Protein AF-A0A1C6BJQ7-F1 (afdb_monomer)

Radius of gyration: 29.23 Å; Cα contacts (8 Å, |Δi|>4): 1234; chains: 1; bounding box: 74×67×76 Å

Sequence (557 aa):
MYPYVIFDLDGTLLNTIDDLANAGNHVCRLHGWPTHSVDEFKRMVGNGIPKLVERFAPEGTGAPVLEQALGEFMAWYGVHKADQTAPYPGMLQAVRRLKEAGVSIAVLSNKADEMAGPVVEGYYPQIFPLVQGALTGIPTKPDPTLLHRLMERMGASQENTLFVGDSNVDIQTAKNGGLTSCGVLWGFRSRQELEQEGADYLASTPEDLLTLILGEKGGRETRHLGPEDVEEAAAILRSGGLVGIPTETVYGLGANGLDPEAVAHIFEAKGRPQDNPLILHIPSADHLERYCADIPQSAFDLARACWPGPLTMILKRRPIVPDVVTAGMDTVGMRCPSHPVCRAILQAAEVPVAAPSGNTSGRPSPTTAAHMAEDMEGRIDAIVDGGPCSVGVESTIVDLTETPPRLLRPGGITLEQLESVLGRVEVDQAVTRLMSAGEKPRAPGMKYRHYAPKAPVTVVAGPPERTAEHIARSLTPGDGVICFDEFAGEFPGCQIQRMGPAGDKSAQARHIFDALRAFDHTEVPRIWAQCPDPSGLGLAINNRLNKAAGFHIVEVK

Solvent-accessible surface area (backbone atoms only — not comparable to full-atom values): 28361 Å² total; per-residue (Å²): 95,34,58,25,40,37,29,32,43,82,30,51,47,29,45,42,60,64,32,52,33,52,25,51,37,48,41,19,59,77,73,72,46,74,69,74,54,62,74,56,39,37,73,43,58,59,75,29,67,70,48,28,49,63,61,68,43,64,89,86,69,51,69,74,59,52,52,52,45,43,53,51,28,51,58,48,28,72,75,42,60,65,77,67,40,41,69,42,83,59,39,70,60,39,57,50,51,40,48,75,73,66,33,50,49,31,38,52,37,53,47,49,36,90,53,38,45,63,52,48,42,73,79,40,66,92,66,58,90,42,64,42,30,31,52,92,97,51,73,48,57,38,45,29,66,59,55,52,55,50,30,60,76,68,73,53,51,44,95,42,27,36,31,38,20,22,46,61,48,43,32,40,20,16,56,67,54,61,28,49,20,32,29,35,54,79,28,58,35,54,66,68,56,37,52,73,58,59,35,76,38,76,24,78,47,46,56,50,46,48,19,59,34,67,57,46,72,77,32,49,74,47,40,84,36,51,69,83,41,34,62,59,57,11,49,40,27,67,71,44,32,37,34,35,37,36,31,36,22,34,24,20,37,26,14,24,39,69,38,64,68,22,44,49,49,53,33,63,56,23,70,41,71,72,72,53,32,42,34,34,37,37,64,48,76,86,53,45,73,77,45,37,39,92,78,54,69,68,56,57,56,46,38,72,75,45,47,63,24,43,46,30,43,32,38,38,42,31,90,75,50,40,48,76,42,26,42,68,50,70,41,37,34,40,28,26,58,56,24,67,58,39,32,49,23,33,54,66,35,75,47,44,29,28,34,45,64,28,27,37,61,39,40,38,60,11,38,33,50,67,47,26,44,78,48,31,61,37,58,28,48,30,36,36,44,66,57,68,23,77,39,26,37,52,50,13,31,35,34,65,82,49,87,65,30,31,40,63,34,70,14,65,47,29,68,68,61,50,29,76,75,67,46,71,63,44,74,39,66,54,57,82,42,83,52,60,98,85,69,81,50,93,49,74,90,43,70,64,71,34,42,29,44,85,42,54,36,38,35,29,37,42,56,70,68,55,27,48,56,50,47,53,73,69,63,56,86,49,26,29,34,38,34,35,51,86,54,59,83,64,48,79,70,41,50,77,30,63,26,33,49,82,88,36,48,63,48,29,28,39,26,47,34,56,40,42,50,58,50,61,80,51,88,37,78,32,32,42,28,60,37,62,63,70,60,60,49,17,35,23,47,38,46,47,50,39,31,27,22,70,64,42,67,46,80,48,131

Secondary structure (DSSP, 8-state):
--SEEEE-SBTTTEE-HHHHHHHHHHHHHHHTPPP--HHHHHHH--S-HHHHHHHHSPTT--HHHHHHHHHHHHHHHHHHTTSS-EEPTTHHHHHHHHHHTT-EEEEEEEEEHHHHHHHHHHHSTTT-SEEEEE-TTSPPTTSTHHHHHHHHHHT--GGGEEEEESSHHHHHHHHHHT-EEEEETTSSS-HHHHHHTT-SEEESSHHHHHHHHH---S----EEE-TT-HHHHHHHHHTT--EEE--SSS-EEEEETT-HHHHHHHHHHHT--TTS--EEE-SSGGGHHHHBSS--HHHHHHHHHH-SSSEEEEEEBPTTS-HHHHTT-SEEEEE----HHHHHHHHHH-SPEE--BSSPTTSPPP-SHHHHHHHHTTTSSEEE---S-SS-SPPEEEE-SSSS-EEEE--SS-HHHHHHHHS--EEPGGGTSPPPTTPPPSSTTSSS--S--SS-EEEEES-HHHHHHHHHHH--TT-EEEEEGGGGGG-TTSEEEEEE-TT-HHHHHHHHHHHHHHGGGS--S-EEEEE--SSTTHHHHHHHHHHHTTT-EEE--

pLDDT: mean 92.53, std 7.88, range [41.03, 98.81]

Mean predicted aligned error: 13.14 Å

Foldseek 3Di:
DFLEEEEEDDQTFKPQQVLLLVLLQVLCVVVVHDRDDSLLSLVQDDLDDLSSLVSRDDPPDDPVSSVVSSVSSCVSCVVRRPVPMATDPCSLVLLVVCVVVNRQYEYEYQADQVPFVVVCCVHRPPRHPYYGYDDPPDRHFVAQPSVVVRCVVSVHDQARYEFEYADLRRLSSNVNRNHQYEHEPSGSDHPVRCVVSPHPHYDPDSLVVSCVNVVPPSFQQAAEAELVCLLVLLVCQLVLFWEFDAFLAFTWTWHQQLDLSSLVLLCVLQVHDLLAAFEWEALAPVCCVVWADPDDPLVVLCCVQAPPHQAKEKGQTDPSGDCSRQSNDRIHIYHHTPQPSRSSNNVSNVGTIGIDFQARFQAFGHQFLVRNCVGRRRSGNYYYGSGGRQQQHHGFYWYPVDPPIEGLADGSFFPVNSCVRRPDYHYDVLLVDADDPPDRRSHPPRHALHNAAPAAEAEEEDDQVQLLVVCLVVDDQAAEEEHAPVSQVSNPNYHYDHQYHLPDLSSNSRCVSVSRVVCNPDDHNHYYYYAHDCGTSSSNSNSSRCSNNVNNYHYDD

Structure (mmCIF, N/CA/C/O backbone):
data_AF-A0A1C6BJQ7-F1
#
_entry.id   AF-A0A1C6BJQ7-F1
#
loop_
_atom_site.group_PDB
_atom_site.id
_atom_site.type_symbol
_atom_site.label_atom_id
_atom_site.label_alt_id
_atom_site.label_comp_id
_atom_site.label_asym_id
_atom_site.label_entity_id
_atom_site.label_seq_id
_atom_site.pdbx_PDB_ins_code
_atom_site.Cartn_x
_atom_site.Cartn_y
_atom_site.Cartn_z
_atom_site.occupancy
_atom_site.B_iso_or_equiv
_atom_site.auth_seq_id
_atom_site.auth_comp_id
_atom_site.auth_asym_id
_atom_site.auth_atom_id
_atom_site.pdbx_PDB_model_num
ATOM 1 N N . MET A 1 1 ? -26.358 12.903 7.093 1.00 78.19 1 MET A N 1
ATOM 2 C CA . MET A 1 1 ? -27.027 12.039 6.108 1.00 78.19 1 MET A CA 1
ATOM 3 C C . MET A 1 1 ? -27.997 12.902 5.319 1.00 78.19 1 MET A C 1
ATOM 5 O O . MET A 1 1 ? -28.772 13.617 5.947 1.00 78.19 1 MET A O 1
ATOM 9 N N . TYR A 1 2 ? -27.922 12.871 3.991 1.00 88.94 2 TYR A N 1
ATOM 10 C CA . TYR A 1 2 ? -28.771 13.644 3.083 1.00 88.94 2 TYR A CA 1
ATOM 11 C C . TYR A 1 2 ? -29.695 12.685 2.317 1.00 88.94 2 TYR A C 1
ATOM 13 O O . TYR A 1 2 ? -29.214 11.957 1.452 1.00 88.94 2 TYR A O 1
ATOM 21 N N . PRO A 1 3 ? -31.004 12.634 2.624 1.00 93.12 3 PRO A N 1
ATOM 22 C CA . PRO A 1 3 ? -31.946 11.762 1.916 1.00 93.12 3 PRO A CA 1
ATOM 23 C C . PRO A 1 3 ? -32.231 12.207 0.472 1.00 93.12 3 PRO A C 1
ATOM 25 O O . PRO A 1 3 ? -32.737 11.404 -0.312 1.00 93.12 3 PRO A O 1
ATOM 28 N N . TYR A 1 4 ? -31.897 13.453 0.114 1.00 97.62 4 TYR A N 1
ATOM 29 C CA . TYR A 1 4 ? -32.044 13.997 -1.235 1.00 97.62 4 TYR A CA 1
ATOM 30 C C . TYR A 1 4 ? -30.717 14.561 -1.740 1.00 97.62 4 TYR A C 1
ATOM 32 O O . TYR A 1 4 ? -30.032 15.294 -1.021 1.00 97.62 4 TYR A O 1
ATOM 40 N N . VAL A 1 5 ? -30.362 14.247 -2.986 1.00 98.25 5 VAL A N 1
ATOM 41 C CA . VAL A 1 5 ? -29.136 14.753 -3.617 1.00 98.25 5 VAL A CA 1
ATOM 42 C C . VAL A 1 5 ? -29.420 15.198 -5.043 1.00 98.25 5 VAL A C 1
ATOM 44 O O . VAL A 1 5 ? -30.014 14.464 -5.833 1.00 98.25 5 VAL A O 1
ATOM 47 N N . ILE A 1 6 ? -28.982 16.406 -5.379 1.00 98.69 6 ILE A N 1
ATOM 48 C CA . ILE A 1 6 ? -29.084 16.971 -6.722 1.00 98.69 6 ILE A CA 1
ATOM 49 C C . ILE A 1 6 ? -27.671 17.134 -7.267 1.00 98.69 6 ILE A C 1
ATOM 51 O O . ILE A 1 6 ? -26.848 17.820 -6.668 1.00 98.69 6 ILE A O 1
ATOM 55 N N . PHE A 1 7 ? -27.401 16.498 -8.400 1.00 98.56 7 PHE A N 1
ATOM 56 C CA . PHE A 1 7 ? -26.115 16.556 -9.080 1.00 98.56 7 PHE A CA 1
ATOM 57 C C . PHE A 1 7 ? -26.164 17.537 -10.248 1.00 98.56 7 PHE A C 1
ATOM 59 O O . PHE A 1 7 ? -27.137 17.567 -11.007 1.00 98.56 7 PHE A O 1
ATOM 66 N N . ASP A 1 8 ? -25.092 18.297 -10.444 1.00 97.75 8 ASP A N 1
ATOM 67 C CA . ASP A 1 8 ? -24.777 18.800 -11.776 1.00 97.75 8 ASP A CA 1
ATOM 68 C C . ASP A 1 8 ? -24.361 17.650 -12.717 1.00 97.75 8 ASP A C 1
ATOM 70 O O . ASP A 1 8 ? -24.014 16.548 -12.287 1.00 97.75 8 ASP A O 1
ATOM 74 N N . LEU A 1 9 ? -24.442 17.897 -14.024 1.00 95.50 9 LEU A N 1
ATOM 75 C CA . LEU A 1 9 ? -24.076 16.936 -15.054 1.00 95.50 9 LEU A CA 1
ATOM 76 C C . LEU A 1 9 ? -22.622 17.087 -15.525 1.00 95.50 9 LEU A C 1
ATOM 78 O O . LEU A 1 9 ? -21.859 16.124 -15.453 1.00 95.50 9 LEU A O 1
ATOM 82 N N . ASP A 1 10 ? -22.272 18.255 -16.065 1.00 92.12 10 ASP A N 1
ATOM 83 C CA . ASP A 1 10 ? -21.070 18.469 -16.876 1.00 92.12 10 ASP A CA 1
ATOM 84 C C . ASP A 1 10 ? -19.911 18.901 -15.966 1.00 92.12 10 ASP A C 1
ATOM 86 O O . ASP A 1 10 ? -19.908 20.025 -15.487 1.00 92.12 10 ASP A O 1
ATOM 90 N N . GLY A 1 11 ? -18.911 18.038 -15.766 1.00 91.56 11 GLY A N 1
ATOM 91 C CA . GLY A 1 11 ? -17.815 18.276 -14.810 1.00 91.56 11 GLY A CA 1
ATOM 92 C C . GLY A 1 11 ? -18.038 17.621 -13.444 1.00 91.56 11 GLY A C 1
ATOM 93 O O . GLY A 1 11 ? -17.111 17.512 -12.646 1.00 91.56 11 GLY A O 1
ATOM 94 N N . THR A 1 12 ? -19.237 17.075 -13.217 1.00 96.88 12 THR A N 1
ATOM 95 C CA . THR A 1 12 ? -19.612 16.401 -11.967 1.00 96.88 12 THR A CA 1
ATOM 96 C C . THR A 1 12 ? -19.890 14.913 -12.169 1.00 96.88 12 THR A C 1
ATOM 98 O O . THR A 1 12 ? -19.184 14.076 -11.603 1.00 96.88 12 THR A O 1
ATOM 101 N N . LEU A 1 13 ? -20.886 14.570 -12.995 1.00 97.06 13 LEU A N 1
ATOM 102 C CA . LEU A 1 13 ? -21.210 13.182 -13.345 1.00 97.06 13 LEU A CA 1
ATOM 103 C C . LEU A 1 13 ? -20.434 12.736 -14.588 1.00 97.06 13 LEU A C 1
ATOM 105 O O . LEU A 1 13 ? -19.808 11.675 -14.590 1.00 97.06 13 LEU A O 1
ATOM 109 N N . LEU A 1 14 ? -20.431 13.571 -15.628 1.00 94.88 14 LEU A N 1
ATOM 110 C CA . LEU A 1 14 ? -19.784 13.294 -16.905 1.00 94.88 14 LEU A CA 1
ATOM 111 C C . LEU A 1 14 ? -18.598 14.228 -17.130 1.00 94.88 14 LEU A C 1
ATOM 113 O O . LEU A 1 14 ? -18.717 15.447 -17.003 1.00 94.88 14 LEU A O 1
ATOM 117 N N . ASN A 1 15 ? -17.469 13.658 -17.541 1.00 92.56 15 ASN A N 1
ATOM 118 C CA . ASN A 1 15 ? -16.355 14.417 -18.078 1.00 92.56 15 ASN A CA 1
ATOM 119 C C . ASN A 1 15 ? -16.637 14.741 -19.550 1.00 92.56 15 ASN A C 1
ATOM 121 O O . ASN A 1 15 ? -16.435 13.903 -20.424 1.00 92.56 15 ASN A O 1
ATOM 125 N N . THR A 1 16 ? -17.129 15.949 -19.815 1.00 91.69 16 THR A N 1
ATOM 126 C CA . THR A 1 16 ? -17.525 16.397 -21.163 1.00 91.69 16 THR A CA 1
ATOM 127 C C . THR A 1 16 ? -16.532 17.371 -21.796 1.00 91.69 16 THR A C 1
ATOM 129 O O . THR A 1 16 ? -16.829 17.967 -22.836 1.00 91.69 16 THR A O 1
ATOM 132 N N . ILE A 1 17 ? -15.393 17.629 -21.145 1.00 91.88 17 ILE A N 1
ATOM 133 C CA . ILE A 1 17 ? -14.555 18.780 -21.489 1.00 91.88 17 ILE A CA 1
ATOM 134 C C . ILE A 1 17 ? -13.930 18.669 -22.876 1.00 91.88 17 ILE A C 1
ATOM 136 O O . ILE A 1 17 ? -13.886 19.663 -23.599 1.00 91.88 17 ILE A O 1
ATOM 140 N N . ASP A 1 18 ? -13.497 17.473 -23.267 1.00 90.25 18 ASP A N 1
ATOM 141 C CA . ASP A 1 18 ? -12.828 17.258 -24.545 1.00 90.25 18 ASP A CA 1
ATOM 142 C C . ASP A 1 18 ? -13.789 17.478 -25.717 1.00 90.25 18 ASP A C 1
ATOM 144 O O . ASP A 1 18 ? -13.457 18.194 -26.660 1.00 90.25 18 ASP A O 1
ATOM 148 N N . ASP A 1 19 ? -15.024 16.975 -25.633 1.00 91.50 19 ASP A N 1
ATOM 149 C CA . ASP A 1 19 ? -16.033 17.181 -26.680 1.00 91.50 19 ASP A CA 1
ATOM 150 C C . ASP A 1 19 ? -16.459 18.657 -26.783 1.00 91.50 19 ASP A C 1
ATOM 152 O O . ASP A 1 19 ? -16.642 19.180 -27.887 1.00 91.50 19 ASP A O 1
ATOM 156 N N . LEU A 1 20 ? -16.549 19.367 -25.650 1.00 91.38 20 LEU A N 1
ATOM 157 C CA . LEU A 1 20 ? -16.805 20.813 -25.628 1.00 91.38 20 LEU A CA 1
ATOM 158 C C . LEU A 1 20 ? -15.645 21.609 -26.247 1.00 91.38 20 LEU A C 1
ATOM 160 O O . LEU A 1 20 ? -15.882 22.509 -27.057 1.00 91.38 20 LEU A O 1
ATOM 164 N N . ALA A 1 21 ? -14.401 21.266 -25.905 1.00 93.00 21 ALA A N 1
ATOM 165 C CA . ALA A 1 21 ? -13.205 21.901 -26.452 1.00 93.00 21 ALA A CA 1
ATOM 166 C C . ALA A 1 21 ? -13.057 21.625 -27.955 1.00 93.00 21 ALA A C 1
ATOM 168 O O . ALA A 1 21 ? -12.720 22.523 -28.729 1.00 93.00 21 ALA A O 1
ATOM 169 N N . ASN A 1 22 ? -13.365 20.405 -28.398 1.00 94.38 22 ASN A N 1
ATOM 170 C CA . ASN A 1 22 ? -13.343 20.020 -29.805 1.00 94.38 22 ASN A CA 1
ATOM 171 C C . ASN A 1 22 ? -14.381 20.798 -30.620 1.00 94.38 22 ASN A C 1
ATOM 173 O O . ASN A 1 22 ? -14.045 21.303 -31.695 1.00 94.38 22 ASN A O 1
ATOM 177 N N . ALA A 1 23 ? -15.603 20.946 -30.100 1.00 95.12 23 ALA A N 1
ATOM 178 C CA . ALA A 1 23 ? -16.654 21.740 -30.731 1.00 95.12 23 ALA A CA 1
ATOM 179 C C . ALA A 1 23 ? -16.299 23.235 -30.783 1.00 95.12 23 ALA A C 1
ATOM 181 O O . ALA A 1 23 ? -16.417 23.862 -31.835 1.00 95.12 23 ALA A O 1
ATOM 182 N N . GLY A 1 24 ? -15.787 23.800 -29.686 1.00 95.81 24 GLY A N 1
ATOM 183 C CA . GLY A 1 24 ? -15.359 25.200 -29.651 1.00 95.81 24 GLY A CA 1
ATOM 184 C C . GLY A 1 24 ? -14.215 25.471 -30.628 1.00 95.81 24 GLY A C 1
ATOM 185 O O . GLY A 1 24 ? -14.295 26.378 -31.452 1.00 95.81 24 GLY A O 1
ATOM 186 N N . ASN A 1 25 ? -13.190 24.615 -30.634 1.00 97.25 25 ASN A N 1
ATOM 187 C CA . ASN A 1 25 ? -12.078 24.728 -31.576 1.00 97.25 25 ASN A CA 1
ATOM 188 C C . ASN A 1 25 ? -12.489 24.472 -33.031 1.00 97.25 25 ASN A C 1
ATOM 190 O O . ASN A 1 25 ? -11.846 24.996 -33.941 1.00 97.25 25 ASN A O 1
ATOM 194 N N . HIS A 1 26 ? -13.536 23.681 -33.278 1.00 96.81 26 HIS A N 1
ATOM 195 C CA . HIS A 1 26 ? -14.123 23.553 -34.609 1.00 96.81 26 HIS A CA 1
ATOM 196 C C . HIS A 1 26 ? -14.675 24.897 -35.090 1.00 96.81 26 HIS A C 1
ATOM 198 O O . HIS A 1 26 ? -14.288 25.351 -36.167 1.00 96.81 26 HIS A O 1
ATOM 204 N N . VAL A 1 27 ? -15.476 25.572 -34.263 1.00 97.12 27 VAL A N 1
ATOM 205 C CA . VAL A 1 27 ? -16.006 26.909 -34.570 1.00 97.12 27 VAL A CA 1
ATOM 206 C C . VAL A 1 27 ? -14.881 27.933 -34.728 1.00 97.12 27 VAL A C 1
ATOM 208 O O . VAL A 1 27 ? -14.875 28.670 -35.712 1.00 97.12 27 VAL A O 1
ATOM 211 N N . CYS A 1 28 ? -13.868 27.931 -33.852 1.00 96.81 28 CYS A N 1
ATOM 212 C CA . CYS A 1 28 ? -12.718 28.825 -34.013 1.00 96.81 28 CYS A CA 1
ATOM 213 C C . CYS A 1 28 ? -12.054 28.661 -35.388 1.00 96.81 28 CYS A C 1
ATOM 215 O O . CYS A 1 28 ? -11.758 29.652 -36.049 1.00 96.81 28 CYS A O 1
ATOM 217 N N . ARG A 1 29 ? -11.876 27.423 -35.870 1.00 97.56 29 ARG A N 1
ATOM 218 C CA . ARG A 1 29 ? -11.303 27.170 -37.202 1.00 97.56 29 ARG A CA 1
ATOM 219 C C . ARG A 1 29 ? -12.195 27.663 -38.341 1.00 97.56 29 ARG A C 1
ATOM 221 O O . ARG A 1 29 ? -11.655 28.174 -39.318 1.00 97.56 29 ARG A O 1
ATOM 228 N N . LEU A 1 30 ? -13.520 27.534 -38.226 1.00 96.12 30 LEU A N 1
ATOM 229 C CA . LEU A 1 30 ? -14.463 28.023 -39.242 1.00 96.12 30 LEU A CA 1
ATOM 230 C C . LEU A 1 30 ? -14.398 29.546 -39.408 1.00 96.12 30 LEU A C 1
ATOM 232 O O . LEU A 1 30 ? -14.429 30.042 -40.532 1.00 96.12 30 LEU A O 1
ATOM 236 N N . HIS A 1 31 ? -14.252 30.276 -38.300 1.00 95.38 31 HIS A N 1
ATOM 237 C CA . HIS A 1 31 ? -14.199 31.743 -38.293 1.00 95.38 31 HIS A CA 1
ATOM 238 C C . HIS A 1 31 ? -12.775 32.318 -38.371 1.00 95.38 31 HIS A C 1
ATOM 240 O O . HIS A 1 31 ? -12.600 33.536 -38.380 1.00 95.38 31 HIS A O 1
ATOM 246 N N . GLY A 1 32 ? -11.744 31.466 -38.427 1.00 95.12 32 GLY A N 1
ATOM 247 C CA . GLY A 1 32 ? -10.338 31.889 -38.419 1.00 95.12 32 GLY A CA 1
ATOM 248 C C . GLY A 1 32 ? -9.872 32.494 -37.087 1.00 95.12 32 GLY A C 1
ATOM 249 O O . GLY A 1 32 ? -8.929 33.285 -37.064 1.00 95.12 32 GLY A O 1
ATOM 250 N N . TRP A 1 33 ? -10.537 32.159 -35.982 1.00 97.25 33 TRP A N 1
ATOM 251 C CA . TRP A 1 33 ? -10.186 32.593 -34.631 1.00 97.25 33 TRP A CA 1
ATOM 252 C C . TRP A 1 33 ? -9.068 31.734 -34.023 1.00 97.25 33 TRP A C 1
ATOM 254 O O . TRP A 1 33 ? -8.878 30.582 -34.429 1.00 97.25 33 TRP A O 1
ATOM 264 N N . PRO A 1 34 ? -8.345 32.252 -33.012 1.00 94.81 34 PRO A N 1
ATOM 265 C CA . PRO A 1 34 ? -7.426 31.443 -32.223 1.00 94.81 34 PRO A CA 1
ATOM 266 C C . PRO A 1 34 ? -8.138 30.243 -31.581 1.00 94.81 34 PRO A C 1
ATOM 268 O O . PRO A 1 34 ? -9.237 30.370 -31.041 1.00 94.81 34 PRO A O 1
ATOM 271 N N . THR A 1 35 ? -7.503 29.075 -31.642 1.00 96.69 35 THR A N 1
ATOM 272 C CA . THR A 1 35 ? -7.929 27.880 -30.902 1.00 96.69 35 THR A CA 1
ATOM 273 C C . THR A 1 35 ? -7.391 27.912 -29.478 1.00 96.69 35 THR A C 1
ATOM 275 O O . THR A 1 35 ? -6.310 28.450 -29.246 1.00 96.69 35 THR A O 1
ATOM 278 N N . HIS A 1 36 ? -8.091 27.250 -28.563 1.00 95.44 36 HIS A N 1
ATOM 279 C CA . HIS A 1 36 ? -7.750 27.181 -27.143 1.00 95.44 36 HIS A CA 1
ATOM 280 C C . HIS A 1 36 ? -7.426 25.745 -26.725 1.00 95.44 36 HIS A C 1
ATOM 282 O O . HIS A 1 36 ? -7.917 24.774 -27.307 1.00 95.44 36 HIS A O 1
ATOM 288 N N . SER A 1 37 ? -6.593 25.603 -25.705 1.00 94.25 37 SER A N 1
ATOM 289 C CA . SER A 1 37 ? -6.302 24.330 -25.047 1.00 94.25 37 SER A CA 1
ATOM 290 C C . SER A 1 37 ? -7.490 23.832 -24.216 1.00 94.25 37 SER A C 1
ATOM 292 O O . SER A 1 37 ? -8.373 24.599 -23.828 1.00 94.25 37 SER A O 1
ATOM 294 N N . VAL A 1 38 ? -7.499 22.538 -23.885 1.00 88.69 38 VAL A N 1
ATOM 295 C CA . VAL A 1 38 ? -8.535 21.937 -23.025 1.00 88.69 38 VAL A CA 1
ATOM 296 C C . VAL A 1 38 ? -8.580 22.612 -21.646 1.00 88.69 38 VAL A C 1
ATOM 298 O O . VAL A 1 38 ? -9.661 22.864 -21.120 1.00 88.69 38 VAL A O 1
ATOM 301 N N . ASP A 1 39 ? -7.429 22.975 -21.073 1.00 86.69 39 ASP A N 1
ATOM 302 C CA . ASP A 1 39 ? -7.368 23.654 -19.772 1.00 86.69 39 ASP A CA 1
ATOM 303 C C . ASP A 1 39 ? -7.906 25.091 -19.817 1.00 86.69 39 ASP A C 1
ATOM 305 O O . ASP A 1 39 ? -8.509 25.558 -18.848 1.00 86.69 39 ASP A O 1
ATOM 309 N N . GLU A 1 40 ? -7.746 25.793 -20.941 1.00 90.06 40 GLU A N 1
ATOM 310 C CA . GLU A 1 40 ? -8.403 27.085 -21.161 1.00 90.06 40 GLU A CA 1
ATOM 311 C C . GLU A 1 40 ? -9.919 26.908 -21.269 1.00 90.06 40 GLU A C 1
ATOM 313 O O . GLU A 1 40 ? -10.667 27.636 -20.613 1.00 90.06 40 GLU A O 1
ATOM 318 N N . PHE A 1 41 ? -10.380 25.880 -21.992 1.00 91.12 41 PHE A N 1
ATOM 319 C CA . PHE A 1 41 ? -11.801 25.537 -22.055 1.00 91.12 41 PHE A CA 1
ATOM 320 C C . PHE A 1 41 ? -12.387 25.220 -20.678 1.00 91.12 41 PHE A C 1
ATOM 322 O O . PHE A 1 41 ? -13.483 25.698 -20.388 1.00 91.12 41 PHE A O 1
ATOM 329 N N . LYS A 1 42 ? -11.667 24.516 -19.789 1.00 85.50 42 LYS A N 1
ATOM 330 C CA . LYS A 1 42 ? -12.145 24.249 -18.415 1.00 85.50 42 LYS A CA 1
ATOM 331 C C . LYS A 1 42 ? -12.562 25.540 -17.723 1.00 85.50 42 LYS A C 1
ATOM 333 O O . LYS A 1 42 ? -13.645 25.600 -17.151 1.00 85.50 42 LYS A O 1
ATOM 338 N N . ARG A 1 43 ? -11.757 26.598 -17.848 1.00 85.31 43 ARG A N 1
ATOM 339 C CA . ARG A 1 43 ? -12.020 27.918 -17.244 1.00 85.31 43 ARG A CA 1
ATOM 340 C C . ARG A 1 43 ? -13.160 28.680 -17.926 1.00 85.31 43 ARG A C 1
ATOM 342 O O . ARG A 1 43 ? -13.780 29.536 -17.302 1.00 85.31 43 ARG A O 1
ATOM 349 N N . MET A 1 44 ? -13.446 28.378 -19.193 1.00 87.75 44 MET A N 1
ATOM 350 C CA . MET A 1 44 ? -14.517 29.014 -19.967 1.00 87.75 44 MET A CA 1
ATOM 351 C C . MET A 1 44 ? -15.871 28.309 -19.825 1.00 87.75 44 MET A C 1
ATOM 353 O O . MET A 1 44 ? -16.907 28.949 -20.015 1.00 87.75 44 MET A O 1
ATOM 357 N N . VAL A 1 45 ? -15.893 27.015 -19.498 1.00 84.75 45 VAL A N 1
ATOM 358 C CA . VAL A 1 45 ? -17.127 26.238 -19.317 1.00 84.75 45 VAL A CA 1
ATOM 359 C C . VAL A 1 45 ? -17.859 26.678 -18.048 1.00 84.75 45 VAL A C 1
ATOM 361 O O . VAL A 1 45 ? -17.252 26.877 -17.001 1.00 84.75 45 VAL A O 1
ATOM 364 N N . GLY A 1 46 ? -19.175 26.863 -18.159 1.00 74.88 46 GLY A N 1
ATOM 365 C CA . GLY A 1 46 ? -20.068 27.339 -17.097 1.00 74.88 46 GLY A CA 1
ATOM 366 C C . GLY A 1 46 ? -21.111 28.308 -17.659 1.00 74.88 46 GLY A C 1
ATOM 367 O O . GLY A 1 46 ? -20.838 29.002 -18.634 1.00 74.88 46 GLY A O 1
ATOM 368 N N . ASN A 1 47 ? -22.307 28.374 -17.065 1.00 81.56 47 ASN A N 1
ATOM 369 C CA . ASN A 1 47 ? -23.438 29.195 -17.554 1.00 81.56 47 ASN A CA 1
ATOM 370 C C . ASN A 1 47 ? -23.998 28.798 -18.943 1.00 81.56 47 ASN A C 1
ATOM 372 O O . ASN A 1 47 ? -24.703 29.584 -19.569 1.00 81.56 47 ASN A O 1
ATOM 376 N N . GLY A 1 48 ? -23.729 27.573 -19.405 1.00 84.44 48 GLY A N 1
ATOM 377 C CA . GLY A 1 48 ? -24.279 27.030 -20.652 1.00 84.44 48 GLY A CA 1
ATOM 378 C C . GLY A 1 48 ? -23.487 27.384 -21.919 1.00 84.44 48 GLY A C 1
ATOM 379 O O . GLY A 1 48 ? -22.581 28.215 -21.913 1.00 84.44 48 GLY A O 1
ATOM 380 N N . ILE A 1 49 ? -23.844 26.722 -23.025 1.00 89.25 49 ILE A N 1
ATOM 381 C CA . ILE A 1 49 ? -23.146 26.820 -24.320 1.00 89.25 49 ILE A CA 1
ATOM 382 C C . ILE A 1 49 ? -23.127 28.246 -24.900 1.00 89.25 49 ILE A C 1
ATOM 384 O O . ILE A 1 49 ? -22.059 28.658 -25.348 1.00 89.25 49 ILE A O 1
ATOM 388 N N . PRO A 1 50 ? -24.216 29.044 -24.869 1.00 89.69 50 PRO A N 1
ATOM 389 C CA . PRO A 1 50 ? -24.172 30.413 -25.392 1.00 89.69 50 PRO A CA 1
ATOM 390 C C . PRO A 1 50 ? -23.062 31.248 -24.750 1.00 89.69 50 PRO A C 1
ATOM 392 O O . PRO A 1 50 ? -22.307 31.927 -25.443 1.00 89.69 50 PRO A O 1
ATOM 395 N N . LYS A 1 51 ? -22.883 31.114 -23.429 1.00 89.50 51 LYS A N 1
ATOM 396 C CA . LYS A 1 51 ? -21.833 31.840 -22.718 1.00 89.50 51 LYS A CA 1
ATOM 397 C C . LYS A 1 51 ? -20.438 31.304 -23.019 1.00 89.50 51 LYS A C 1
ATOM 399 O O . LYS A 1 51 ? -19.487 32.079 -23.050 1.00 89.50 51 LYS A O 1
ATOM 404 N N . LEU A 1 52 ? -20.312 30.000 -23.253 1.00 91.44 52 LEU A N 1
ATOM 405 C CA . LEU A 1 52 ? -19.060 29.399 -23.703 1.00 91.44 52 LEU A CA 1
ATOM 406 C C . LEU A 1 52 ? -18.625 29.978 -25.059 1.00 91.44 52 LEU A C 1
ATOM 408 O O . LEU A 1 52 ? -17.468 30.364 -25.197 1.00 91.44 52 LEU A O 1
ATOM 412 N N . VAL A 1 53 ? -19.557 30.108 -26.011 1.00 94.75 53 VAL A N 1
ATOM 413 C CA . VAL A 1 53 ? -19.304 30.714 -27.332 1.00 94.75 53 VAL A CA 1
ATOM 414 C C . VAL A 1 53 ? -18.831 32.156 -27.206 1.00 94.75 53 VAL A C 1
ATOM 416 O O . VAL A 1 53 ? -17.826 32.523 -27.807 1.00 94.75 53 VAL A O 1
ATOM 419 N N . GLU A 1 54 ? -19.482 32.954 -26.358 1.00 93.31 54 GLU A N 1
ATOM 420 C CA . GLU A 1 54 ? -19.028 34.319 -26.064 1.00 93.31 54 GLU A CA 1
ATOM 421 C C . GLU A 1 54 ? -17.608 34.372 -25.478 1.00 93.31 54 GLU A C 1
ATOM 423 O O . GLU A 1 54 ? -16.880 35.323 -25.743 1.00 93.31 54 GLU A O 1
ATOM 428 N N . ARG A 1 55 ? -17.215 33.381 -24.665 1.00 94.06 55 ARG A N 1
ATOM 429 C CA . ARG A 1 55 ? -15.924 33.364 -23.956 1.00 94.06 55 ARG A CA 1
ATOM 430 C C . ARG A 1 55 ? -14.750 32.937 -24.832 1.00 94.06 55 ARG A C 1
ATOM 432 O O . ARG A 1 55 ? -13.653 33.442 -24.615 1.00 94.06 55 ARG A O 1
ATOM 439 N N . PHE A 1 56 ? -14.950 32.012 -25.774 1.00 95.06 56 PHE A N 1
ATOM 440 C CA . PHE A 1 56 ? -13.870 31.594 -26.677 1.00 95.06 56 PHE A CA 1
ATOM 441 C C . PHE A 1 56 ? -13.761 32.471 -27.932 1.00 95.06 56 PHE A C 1
ATOM 443 O O . PHE A 1 56 ? -12.721 32.445 -28.596 1.00 95.06 56 PHE A O 1
ATOM 450 N N . ALA A 1 57 ? -14.816 33.224 -28.271 1.00 95.12 57 ALA A N 1
ATOM 451 C CA . ALA A 1 57 ? -14.800 34.178 -29.373 1.00 95.12 57 ALA A CA 1
ATOM 452 C C . ALA A 1 57 ? -13.874 35.376 -29.069 1.00 95.12 57 ALA A C 1
ATOM 454 O O . ALA A 1 57 ? -13.736 35.773 -27.910 1.00 95.12 57 ALA A O 1
ATOM 455 N N . PRO A 1 58 ? -13.250 35.996 -30.091 1.00 94.69 58 PRO A N 1
ATOM 456 C CA . PRO A 1 58 ? -12.450 37.201 -29.908 1.00 94.69 58 PRO A CA 1
ATOM 457 C C . PRO A 1 58 ? -13.234 38.338 -29.243 1.00 94.69 58 PRO A C 1
ATOM 459 O O . PRO A 1 58 ? -14.422 38.546 -29.511 1.00 94.69 58 PRO A O 1
ATOM 462 N N . GLU A 1 59 ? -12.550 39.119 -28.411 1.00 92.00 59 GLU A N 1
ATOM 463 C CA . GLU A 1 59 ? -13.143 40.282 -27.754 1.00 92.00 59 GLU A CA 1
ATOM 464 C C . GLU A 1 59 ? -13.700 41.277 -28.790 1.00 92.00 59 GLU A C 1
ATOM 466 O O . GLU A 1 59 ? -13.064 41.577 -29.800 1.00 92.00 59 GLU A O 1
ATOM 471 N N . GLY A 1 60 ? -14.918 41.773 -28.556 1.00 89.00 60 GLY A N 1
ATOM 472 C CA . GLY A 1 60 ? -15.605 42.686 -29.476 1.00 89.00 60 GLY A CA 1
ATOM 473 C C . GLY A 1 60 ? -16.348 42.012 -30.637 1.00 89.00 60 GLY A C 1
ATOM 474 O O . GLY A 1 60 ? -16.875 42.720 -31.498 1.00 89.00 60 GLY A O 1
ATOM 475 N N . THR A 1 61 ? -16.438 40.676 -30.671 1.00 92.88 61 THR A N 1
ATOM 476 C CA . THR A 1 61 ? -17.261 39.959 -31.663 1.00 92.88 61 THR A CA 1
ATOM 477 C C . THR A 1 61 ? -18.730 40.393 -31.567 1.00 92.88 61 THR A C 1
ATOM 479 O O . THR A 1 61 ? -19.339 40.365 -30.499 1.00 92.88 61 THR A O 1
ATOM 482 N N . GLY A 1 62 ? -19.309 40.818 -32.694 1.00 93.00 62 GLY A N 1
ATOM 483 C CA . GLY A 1 62 ? -20.684 41.321 -32.749 1.00 93.00 62 GLY A CA 1
ATOM 484 C C . GLY A 1 62 ? -21.742 40.222 -32.598 1.00 93.00 62 GLY A C 1
ATOM 485 O O . GLY A 1 62 ? -21.531 39.083 -33.013 1.00 93.00 62 GLY A O 1
ATOM 486 N N . ALA A 1 63 ? -22.919 40.588 -32.080 1.00 91.94 63 ALA A N 1
ATOM 487 C CA . ALA A 1 63 ? -24.028 39.660 -31.829 1.00 91.94 63 ALA A CA 1
ATOM 488 C C . ALA A 1 63 ? -24.423 38.764 -33.029 1.00 91.94 63 ALA A C 1
ATOM 490 O O . ALA A 1 63 ? -24.604 37.570 -32.804 1.00 91.94 63 ALA A O 1
ATOM 491 N N . PRO A 1 64 ? -24.480 39.251 -34.291 1.00 93.94 64 PRO A N 1
ATOM 492 C CA . PRO A 1 64 ? -24.818 38.387 -35.429 1.00 93.94 64 PRO A CA 1
ATOM 493 C C . PRO A 1 64 ? -23.801 37.261 -35.665 1.00 93.94 64 PRO A C 1
ATOM 495 O O . PRO A 1 64 ? -24.167 36.158 -36.058 1.00 93.94 64 PRO A O 1
ATOM 498 N N . VAL A 1 65 ? -22.518 37.531 -35.407 1.00 93.94 65 VAL A N 1
ATOM 499 C CA . VAL A 1 65 ? -21.441 36.545 -35.572 1.00 93.94 65 VAL A CA 1
ATOM 500 C C . VAL A 1 65 ? -21.474 35.528 -34.430 1.00 93.94 65 VAL A C 1
ATOM 502 O O . VAL A 1 65 ? -21.295 34.338 -34.670 1.00 93.94 65 VAL A O 1
ATOM 505 N N . LEU A 1 66 ? -21.762 35.971 -33.202 1.00 94.12 66 LEU A N 1
ATOM 506 C CA . LEU A 1 66 ? -21.945 35.077 -32.053 1.00 94.12 66 LEU A CA 1
ATOM 507 C C . LEU A 1 66 ? -23.152 34.146 -32.228 1.00 94.12 66 LEU A C 1
ATOM 509 O O . LEU A 1 66 ? -23.066 32.969 -31.889 1.00 94.12 66 LEU A O 1
ATOM 513 N N . GLU A 1 67 ? -24.257 34.648 -32.785 1.00 93.94 67 GLU A N 1
ATOM 514 C CA . GLU A 1 67 ? -25.445 33.842 -33.083 1.00 93.94 67 GLU A CA 1
ATOM 515 C C . GLU A 1 67 ? -25.142 32.762 -34.131 1.00 93.94 67 GLU A C 1
ATOM 517 O O . GLU A 1 67 ? -25.501 31.596 -33.948 1.00 93.94 67 GLU A O 1
ATOM 522 N N . GLN A 1 68 ? -24.401 33.118 -35.185 1.00 94.88 68 GLN A N 1
ATOM 523 C CA . GLN A 1 68 ? -23.934 32.152 -36.178 1.00 94.88 68 GLN A CA 1
ATOM 524 C C . GLN A 1 68 ? -22.994 31.101 -35.558 1.00 94.88 68 GLN A C 1
ATOM 526 O O . GLN A 1 68 ? -23.208 29.901 -35.740 1.00 94.88 68 GLN A O 1
ATOM 531 N N . ALA A 1 69 ? -21.990 31.536 -34.791 1.00 95.81 69 ALA A N 1
ATOM 532 C CA . ALA A 1 69 ? -21.035 30.660 -34.114 1.00 95.81 69 ALA A CA 1
ATOM 533 C C . ALA A 1 69 ? -21.724 29.692 -33.135 1.00 95.81 69 ALA A C 1
ATOM 535 O O . ALA A 1 69 ? -21.344 28.526 -33.038 1.00 95.81 69 ALA A O 1
ATOM 536 N N . LEU A 1 70 ? -22.775 30.146 -32.445 1.00 94.25 70 LEU A N 1
ATOM 537 C CA . LEU A 1 70 ? -23.599 29.304 -31.581 1.00 94.25 70 LEU A CA 1
ATOM 538 C C . LEU A 1 70 ? -24.337 28.222 -32.378 1.00 94.25 70 LEU A C 1
ATOM 540 O O . LEU A 1 70 ? -24.341 27.063 -31.964 1.00 94.25 70 LEU A O 1
ATOM 544 N N . GLY A 1 71 ? -24.928 28.571 -33.523 1.00 92.81 71 GLY A N 1
A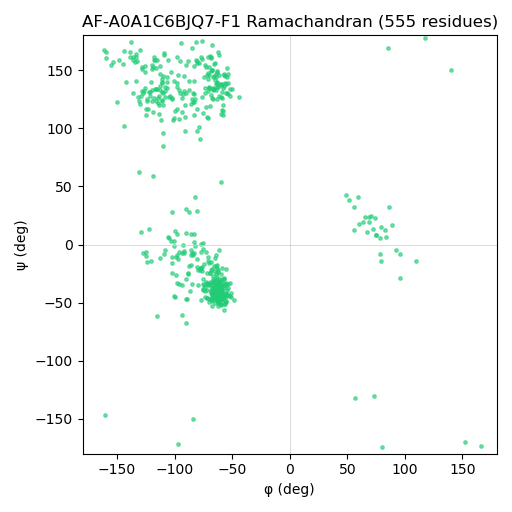TOM 545 C CA . GLY A 1 71 ? -25.579 27.599 -34.405 1.00 92.81 71 GLY A CA 1
ATOM 546 C C . GLY A 1 71 ? -24.616 26.513 -34.899 1.00 92.81 71 GLY A C 1
ATOM 547 O O . GLY A 1 71 ? -24.936 25.325 -34.847 1.00 92.81 71 GLY A O 1
ATOM 548 N N . GLU A 1 72 ? -23.412 26.908 -35.312 1.00 95.69 72 GLU A N 1
ATOM 549 C CA . GLU A 1 72 ? -22.358 25.994 -35.774 1.00 95.69 72 GLU A CA 1
ATOM 550 C C . GLU A 1 72 ? -21.823 25.105 -34.644 1.00 95.69 72 GLU A C 1
ATOM 552 O O . GLU A 1 72 ? -21.665 23.895 -34.832 1.00 95.69 72 GLU A O 1
ATOM 557 N N . PHE A 1 73 ? -21.620 25.674 -33.450 1.00 95.62 73 PHE A N 1
ATOM 558 C CA . PHE A 1 73 ? -21.251 24.910 -32.259 1.00 95.62 73 PHE A CA 1
ATOM 559 C C . PHE A 1 73 ? -22.288 23.823 -31.978 1.00 95.62 73 PHE A C 1
ATOM 561 O O . PHE A 1 73 ? -21.937 22.658 -31.804 1.00 95.62 73 PHE A O 1
ATOM 568 N N . MET A 1 74 ? -23.570 24.196 -31.941 1.00 91.50 74 MET A N 1
ATOM 569 C CA . MET A 1 74 ? -24.665 23.279 -31.623 1.00 91.50 74 MET A CA 1
ATOM 570 C C . MET A 1 74 ? -24.802 22.169 -32.667 1.00 91.50 74 MET A C 1
ATOM 572 O O . MET A 1 74 ? -25.046 21.021 -32.296 1.00 91.50 74 MET A O 1
ATOM 576 N N . ALA A 1 75 ? -24.598 22.481 -33.950 1.00 91.62 75 ALA A N 1
ATOM 577 C CA . ALA A 1 75 ? -24.616 21.492 -35.024 1.00 91.62 75 ALA A CA 1
ATOM 578 C C . ALA A 1 75 ? -23.484 20.463 -34.878 1.00 91.62 75 ALA A C 1
ATOM 580 O O . ALA A 1 75 ? -23.740 19.260 -34.942 1.00 91.62 75 ALA A O 1
ATOM 581 N N . TRP A 1 76 ? -22.249 20.917 -34.632 1.00 92.75 76 TRP A N 1
ATOM 582 C CA . TRP A 1 76 ? -21.106 20.021 -34.440 1.00 92.75 76 TRP A CA 1
ATOM 583 C C . TRP A 1 76 ? -21.232 19.211 -33.148 1.00 92.75 76 TRP A C 1
ATOM 585 O O . TRP A 1 76 ? -21.175 17.981 -33.161 1.00 92.75 76 TRP A O 1
ATOM 595 N N . TYR A 1 77 ? -21.450 19.890 -32.021 1.00 89.75 77 TYR A N 1
ATOM 596 C CA . TYR A 1 77 ? -21.570 19.246 -30.718 1.00 89.75 77 TYR A CA 1
ATOM 597 C C . TYR A 1 77 ? -22.744 18.261 -30.691 1.00 89.75 77 TYR A C 1
ATOM 599 O O . TYR A 1 77 ? -22.616 17.175 -30.145 1.00 89.75 77 TYR A O 1
ATOM 607 N N . GLY A 1 78 ? -23.865 18.565 -31.351 1.00 86.19 78 GLY A N 1
ATOM 608 C CA . GLY A 1 78 ? -25.008 17.655 -31.446 1.00 86.19 78 GLY A CA 1
ATOM 609 C C . GLY A 1 78 ? -24.659 16.260 -31.981 1.00 86.19 78 GLY A C 1
ATOM 610 O O . GLY A 1 78 ? -25.251 15.284 -31.514 1.00 86.19 78 GLY A O 1
ATOM 611 N N . VAL A 1 79 ? -23.687 16.179 -32.898 1.00 88.62 79 VAL A N 1
ATOM 612 C CA . VAL A 1 79 ? -23.174 14.933 -33.492 1.00 88.62 79 VAL A CA 1
ATOM 613 C C . VAL A 1 79 ? -22.058 14.312 -32.643 1.00 88.62 79 VAL A C 1
ATOM 615 O O . VAL A 1 79 ? -22.052 13.101 -32.464 1.00 88.62 79 VAL A O 1
ATOM 618 N N . HIS A 1 80 ? -21.158 15.134 -32.096 1.00 88.62 80 HIS A N 1
ATOM 619 C CA . HIS A 1 80 ? -19.898 14.694 -31.475 1.00 88.62 80 HIS A CA 1
ATOM 620 C C . HIS A 1 80 ? -19.888 14.696 -29.933 1.00 88.62 80 HIS A C 1
ATOM 622 O O . HIS A 1 80 ? -18.871 14.405 -29.317 1.00 88.62 80 HIS A O 1
ATOM 628 N N . LYS A 1 81 ? -21.006 15.022 -29.275 1.00 82.75 81 LYS A N 1
ATOM 629 C CA . LYS A 1 81 ? -21.135 15.142 -27.802 1.00 82.75 81 LYS A CA 1
ATOM 630 C C . LYS A 1 81 ? -20.868 13.870 -26.986 1.00 82.75 81 LYS A C 1
ATOM 632 O O . LYS A 1 81 ? -20.993 13.925 -25.769 1.00 82.75 81 LYS A O 1
ATOM 637 N N . ALA A 1 82 ? -20.636 12.734 -27.632 1.00 86.12 82 ALA A N 1
ATOM 638 C CA . ALA A 1 82 ? -20.426 11.444 -26.980 1.00 86.12 82 ALA A CA 1
ATOM 639 C C . ALA A 1 82 ? -19.153 10.739 -27.475 1.00 86.12 82 ALA A C 1
ATOM 641 O O . ALA A 1 82 ? -18.966 9.558 -27.188 1.00 86.12 82 ALA A O 1
ATOM 642 N N . ASP A 1 83 ? -18.296 11.438 -28.228 1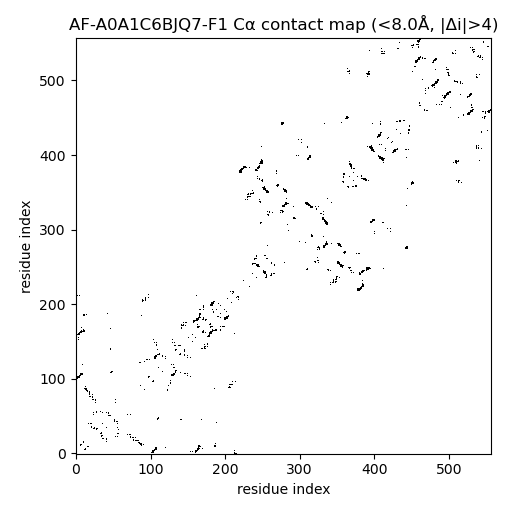.00 88.31 83 ASP A N 1
ATOM 643 C CA . ASP A 1 83 ? -17.087 10.847 -28.807 1.00 88.31 83 ASP A CA 1
ATOM 644 C C . ASP A 1 83 ? -16.034 10.571 -27.727 1.00 88.31 83 ASP A C 1
ATOM 646 O O . ASP A 1 83 ? -15.364 9.538 -27.770 1.00 88.31 83 ASP A O 1
ATOM 650 N N . GLN A 1 84 ? -15.894 11.480 -26.756 1.00 88.81 84 GLN A N 1
ATOM 651 C CA . GLN A 1 84 ? -14.954 11.348 -25.634 1.00 88.81 84 GLN A CA 1
ATOM 652 C C . GLN A 1 84 ? -15.624 11.467 -24.264 1.00 88.81 84 GLN A C 1
ATOM 654 O O . GLN A 1 84 ? -15.001 11.177 -23.243 1.00 88.81 84 GLN A O 1
ATOM 659 N N . THR A 1 85 ? -16.893 11.869 -24.226 1.00 90.12 85 THR A N 1
ATOM 660 C CA . THR A 1 85 ? -17.649 11.986 -22.983 1.00 90.12 85 THR A CA 1
ATOM 661 C C . THR A 1 85 ? -17.773 10.637 -22.272 1.00 90.12 85 THR A C 1
ATOM 663 O O . THR A 1 85 ? -18.245 9.649 -22.842 1.00 90.12 85 THR A O 1
ATOM 666 N N . ALA A 1 86 ? -17.403 10.617 -20.991 1.00 90.62 86 ALA A N 1
ATOM 667 C CA . ALA A 1 86 ? -17.490 9.442 -20.131 1.00 90.62 86 ALA A CA 1
ATOM 668 C C . ALA A 1 86 ? -17.851 9.824 -18.683 1.00 90.62 86 ALA A C 1
ATOM 670 O O . ALA A 1 86 ? -17.557 10.942 -18.252 1.00 90.62 86 ALA A O 1
ATOM 671 N N . PRO A 1 87 ? -18.456 8.912 -17.901 1.00 92.25 87 PRO A N 1
ATOM 672 C CA . PRO A 1 87 ? -18.583 9.065 -16.455 1.00 92.25 87 PRO A CA 1
ATOM 673 C C . PRO A 1 87 ? -17.221 9.228 -15.779 1.00 92.25 87 PRO A C 1
ATOM 675 O O . PRO A 1 87 ? -16.251 8.583 -16.180 1.00 92.25 87 PRO A O 1
ATOM 678 N N . TYR A 1 88 ? -17.154 10.020 -14.709 1.00 90.38 88 TYR A N 1
ATOM 679 C CA . TYR A 1 88 ? -15.954 10.037 -13.869 1.00 90.38 88 TYR A CA 1
ATOM 680 C C . TYR A 1 88 ? -15.720 8.665 -13.198 1.00 90.38 88 TYR A C 1
ATOM 682 O O . TYR A 1 88 ? -16.698 8.003 -12.815 1.00 90.38 88 TYR A O 1
ATOM 690 N N . PRO A 1 89 ? -14.454 8.223 -13.024 1.00 83.75 89 PRO A N 1
ATOM 691 C CA . PRO A 1 89 ? -14.130 6.961 -12.355 1.00 83.75 89 PRO A CA 1
ATOM 692 C C . PRO A 1 89 ? -14.805 6.855 -10.984 1.00 83.75 89 PRO A C 1
ATOM 694 O O . PRO A 1 89 ? -14.803 7.815 -10.221 1.00 83.75 89 PRO A O 1
ATOM 697 N N . GLY A 1 90 ? -15.421 5.708 -10.683 1.00 82.88 90 GLY A N 1
ATOM 698 C CA . GLY A 1 90 ? -16.138 5.465 -9.421 1.00 82.88 90 GLY A CA 1
ATOM 699 C C . GLY A 1 90 ? -17.554 6.057 -9.336 1.00 82.88 90 GLY A C 1
ATOM 700 O O . GLY A 1 90 ? -18.332 5.668 -8.464 1.00 82.88 90 GLY A O 1
ATOM 701 N N . MET A 1 91 ? -17.938 6.968 -10.240 1.00 94.06 91 MET A N 1
ATOM 702 C CA . MET A 1 91 ? -19.217 7.679 -10.130 1.00 94.06 91 MET A CA 1
ATOM 703 C C . MET A 1 91 ? -20.424 6.771 -10.352 1.00 94.06 91 MET A C 1
ATOM 705 O O . MET A 1 91 ? -21.422 6.887 -9.645 1.00 94.06 91 MET A O 1
ATOM 709 N N . LEU A 1 92 ? -20.339 5.838 -11.306 1.00 89.69 92 LEU A N 1
ATOM 710 C CA . LEU A 1 92 ? -21.420 4.886 -11.578 1.00 89.69 92 LEU A CA 1
ATOM 711 C C . LEU A 1 92 ? -21.697 3.980 -10.370 1.00 89.69 92 LEU A C 1
ATOM 713 O O . LEU A 1 92 ? -22.859 3.716 -10.059 1.00 89.69 92 LEU A O 1
ATOM 717 N N . GLN A 1 93 ? -20.647 3.515 -9.688 1.00 84.56 93 GLN A N 1
ATOM 718 C CA . GLN A 1 93 ? -20.778 2.746 -8.452 1.00 84.56 93 GLN A CA 1
ATOM 719 C C . GLN A 1 93 ? -21.411 3.601 -7.349 1.00 84.56 93 GLN A C 1
ATOM 721 O O . GLN A 1 93 ? -22.367 3.157 -6.713 1.00 84.56 93 GLN A O 1
ATOM 726 N N . ALA A 1 94 ? -20.947 4.843 -7.183 1.00 89.75 94 ALA A N 1
ATOM 727 C CA . ALA A 1 94 ? -21.447 5.746 -6.153 1.00 89.75 94 ALA A CA 1
ATOM 728 C C . ALA A 1 94 ? -22.953 6.025 -6.298 1.00 89.75 94 ALA A C 1
ATOM 730 O O . ALA A 1 94 ? -23.722 5.799 -5.367 1.00 89.75 94 ALA A O 1
ATOM 731 N N . VAL A 1 95 ? -23.427 6.429 -7.480 1.00 95.00 95 VAL A N 1
ATOM 732 C CA . VAL A 1 95 ? -24.856 6.748 -7.669 1.00 95.00 95 VAL A CA 1
ATOM 733 C C . VAL A 1 95 ? -25.766 5.518 -7.536 1.00 95.00 95 VAL A C 1
ATOM 735 O O . VAL A 1 95 ? -26.900 5.640 -7.070 1.00 95.00 95 VAL A O 1
ATOM 738 N N . ARG A 1 96 ? -25.275 4.315 -7.877 1.00 89.50 96 ARG A N 1
ATOM 739 C CA . ARG A 1 96 ? -25.997 3.055 -7.622 1.00 89.50 96 ARG A CA 1
ATOM 740 C C . ARG A 1 96 ? -26.110 2.775 -6.130 1.00 89.50 96 ARG A C 1
ATOM 742 O O . ARG A 1 96 ? -27.209 2.495 -5.661 1.00 89.50 96 ARG A O 1
ATOM 749 N N . ARG A 1 97 ? -25.011 2.929 -5.390 1.00 87.25 97 ARG A N 1
ATOM 750 C CA . ARG A 1 97 ? -24.984 2.749 -3.937 1.00 87.25 97 ARG A CA 1
ATOM 751 C C . ARG A 1 97 ? -25.943 3.707 -3.229 1.00 87.25 97 ARG A C 1
ATOM 753 O O . ARG A 1 97 ? -26.683 3.280 -2.348 1.00 87.25 97 ARG A O 1
ATOM 760 N N . LEU A 1 98 ? -25.992 4.973 -3.651 1.00 93.44 98 LEU A N 1
ATOM 761 C CA . LEU A 1 98 ? -26.960 5.949 -3.137 1.00 93.44 98 LEU A CA 1
ATOM 762 C C . LEU A 1 98 ? -28.406 5.491 -3.357 1.00 93.44 98 LEU A C 1
ATOM 764 O O . LEU A 1 98 ? -29.213 5.516 -2.428 1.00 93.44 98 LEU A O 1
ATOM 768 N N . LYS A 1 99 ? -28.725 5.021 -4.568 1.00 89.50 99 LYS A N 1
ATOM 769 C CA . LYS A 1 99 ? -30.058 4.510 -4.900 1.00 89.50 99 LYS A CA 1
ATOM 770 C C . LYS A 1 99 ? -30.427 3.277 -4.066 1.00 89.50 99 LYS A C 1
ATOM 772 O O . LYS A 1 99 ? -31.548 3.193 -3.571 1.00 89.50 99 LYS A O 1
ATOM 777 N N . GLU A 1 100 ? -29.500 2.337 -3.887 1.00 86.06 100 GLU A N 1
ATOM 778 C CA . GLU A 1 100 ? -29.681 1.147 -3.039 1.00 86.06 100 GLU A CA 1
ATOM 779 C C . GLU A 1 100 ? -29.905 1.507 -1.567 1.00 86.06 100 GLU A C 1
ATOM 781 O O . GLU A 1 100 ? -30.718 0.878 -0.894 1.00 86.06 100 GLU A O 1
ATOM 786 N N . ALA A 1 101 ? -29.233 2.553 -1.084 1.00 86.69 101 ALA A N 1
ATOM 787 C CA . ALA A 1 101 ? -29.421 3.100 0.255 1.00 86.69 101 ALA A CA 1
ATOM 788 C C . ALA A 1 101 ? -30.722 3.918 0.411 1.00 86.69 101 ALA A C 1
ATOM 790 O O . ALA A 1 101 ? -30.992 4.447 1.488 1.00 86.69 101 ALA A O 1
ATOM 791 N N . GLY A 1 102 ? -31.539 4.027 -0.643 1.00 91.69 102 GLY A N 1
ATOM 792 C CA . GLY A 1 102 ? -32.818 4.738 -0.621 1.00 91.69 102 GLY A CA 1
ATOM 793 C C . GLY A 1 102 ? -32.703 6.260 -0.731 1.00 91.69 102 GLY A C 1
ATOM 794 O O . GLY A 1 102 ? -33.678 6.957 -0.453 1.00 91.69 102 GLY A O 1
ATOM 795 N N . VAL A 1 103 ? -31.544 6.789 -1.137 1.00 95.75 103 VAL A N 1
ATOM 796 C CA . VAL A 1 103 ? -31.357 8.226 -1.384 1.00 95.75 103 VAL A CA 1
ATOM 797 C C . VAL A 1 103 ? -32.060 8.618 -2.683 1.00 95.75 103 VAL A C 1
ATOM 799 O O . VAL A 1 103 ? -31.866 7.998 -3.731 1.00 95.75 103 VAL A O 1
ATOM 802 N N . SER A 1 104 ? -32.869 9.675 -2.628 1.00 97.00 104 SER A N 1
ATOM 803 C CA . SER A 1 104 ? -33.553 10.232 -3.794 1.00 97.00 104 SER A CA 1
ATOM 804 C C . SER A 1 104 ? -32.611 11.170 -4.551 1.00 97.00 104 SER A C 1
ATOM 806 O O . SER A 1 104 ? -32.237 12.233 -4.053 1.00 97.00 104 SER A O 1
ATOM 808 N N . ILE A 1 105 ? -32.200 10.759 -5.752 1.00 98.00 105 ILE A N 1
ATOM 809 C CA . ILE A 1 105 ? -31.204 11.466 -6.566 1.00 98.00 105 ILE A CA 1
ATOM 810 C C . ILE A 1 105 ? -31.826 12.097 -7.816 1.00 98.00 105 ILE A C 1
ATOM 812 O O . ILE A 1 105 ? -32.702 11.508 -8.451 1.00 98.00 105 ILE A O 1
ATOM 816 N N . ALA A 1 106 ? -31.356 13.285 -8.193 1.00 98.38 106 ALA A N 1
ATOM 817 C CA . ALA A 1 106 ? -31.778 13.987 -9.405 1.00 98.38 106 ALA A CA 1
ATOM 818 C C . ALA A 1 106 ? -30.617 14.743 -10.065 1.00 98.38 106 ALA A C 1
ATOM 820 O O . ALA A 1 106 ? -29.570 14.943 -9.450 1.00 98.38 106 ALA A O 1
ATOM 821 N N . VAL A 1 107 ? -30.816 15.187 -11.309 1.00 98.62 107 VAL A N 1
ATOM 822 C CA . VAL A 1 107 ? -29.839 15.998 -12.057 1.00 98.62 107 VAL A CA 1
ATOM 823 C C . VAL A 1 107 ? -30.411 17.380 -12.369 1.00 98.62 107 VAL A C 1
ATOM 825 O O . VAL A 1 107 ? -31.535 17.477 -12.864 1.00 98.62 107 VAL A O 1
ATOM 828 N N . LEU A 1 108 ? -29.625 18.438 -12.140 1.00 98.25 108 LEU A N 1
ATOM 829 C CA . LEU A 1 108 ? -29.921 19.810 -12.564 1.00 98.25 108 LEU A CA 1
ATOM 830 C C . LEU A 1 108 ? -28.765 20.382 -13.395 1.00 98.25 108 LEU A C 1
ATOM 832 O O . LEU A 1 108 ? -27.702 20.693 -12.860 1.00 98.25 108 LEU A O 1
ATOM 836 N N . SER A 1 109 ? -28.996 20.603 -14.690 1.00 95.94 109 SER A N 1
ATOM 837 C CA . SER A 1 109 ? -27.981 21.079 -15.640 1.00 95.94 109 SER A CA 1
ATOM 838 C C . SER A 1 109 ? -28.424 22.343 -16.389 1.00 95.94 109 SER A C 1
ATOM 840 O O . SER A 1 109 ? -29.609 22.572 -16.617 1.00 95.94 109 SER A O 1
ATOM 842 N N . ASN A 1 110 ? -27.456 23.154 -16.831 1.00 94.25 110 ASN A N 1
ATOM 843 C CA . ASN A 1 110 ? -27.697 24.261 -17.770 1.00 94.25 110 ASN A CA 1
ATOM 844 C C . ASN A 1 110 ? -27.751 23.805 -19.241 1.00 94.25 110 ASN A C 1
ATOM 846 O O . ASN A 1 110 ? -27.958 24.626 -20.137 1.00 94.25 110 ASN A O 1
ATOM 850 N N . LYS A 1 111 ? -27.554 22.512 -19.512 1.00 90.06 111 LYS A N 1
ATOM 851 C CA . LYS A 1 111 ? -27.804 21.909 -20.824 1.00 90.06 111 LYS A CA 1
ATOM 852 C C . LYS A 1 111 ? -29.305 21.963 -21.132 1.00 90.06 111 LYS A C 1
ATOM 854 O O . LYS A 1 111 ? -30.113 21.858 -20.215 1.00 90.06 111 LYS A O 1
ATOM 859 N N . ALA A 1 112 ? -29.683 22.147 -22.399 1.00 89.44 112 ALA A N 1
ATOM 860 C CA . ALA A 1 112 ? -31.095 22.233 -22.788 1.00 89.44 112 ALA A CA 1
ATOM 861 C C . ALA A 1 112 ? -31.891 21.014 -22.288 1.00 89.44 112 ALA A C 1
ATOM 863 O O . ALA A 1 112 ? -31.398 19.887 -22.370 1.00 89.44 112 ALA A O 1
ATOM 864 N N . ASP A 1 113 ? -33.107 21.244 -21.790 1.00 92.06 113 ASP A N 1
ATOM 865 C CA . ASP A 1 113 ? -33.939 20.213 -21.150 1.00 92.06 113 ASP A CA 1
ATOM 866 C C . ASP A 1 113 ? -34.165 18.979 -22.035 1.00 92.06 113 ASP A C 1
ATOM 868 O O . ASP A 1 113 ? -33.953 17.849 -21.597 1.00 92.06 113 ASP A O 1
ATOM 872 N N . GLU A 1 114 ? -34.443 19.197 -23.322 1.00 89.25 114 GLU A N 1
ATOM 873 C CA . GLU A 1 114 ? -34.621 18.134 -24.321 1.00 89.25 114 GLU A CA 1
ATOM 874 C C . GLU A 1 114 ? -33.370 17.264 -24.545 1.00 89.25 114 GLU A C 1
ATOM 876 O O . GLU A 1 114 ? -33.476 16.129 -25.008 1.00 89.25 114 GLU A O 1
ATOM 881 N N . MET A 1 115 ? -32.180 17.772 -24.207 1.00 87.00 115 MET A N 1
ATOM 882 C CA . MET A 1 115 ? -30.914 17.050 -24.347 1.00 87.00 115 MET A CA 1
ATOM 883 C C . MET A 1 115 ? -30.450 16.401 -23.044 1.00 87.00 115 MET A C 1
ATOM 885 O O . MET A 1 115 ? -29.802 15.356 -23.092 1.00 87.00 115 MET A O 1
ATOM 889 N N . ALA A 1 116 ? -30.738 17.012 -21.893 1.00 90.81 116 ALA A N 1
ATOM 890 C CA . ALA A 1 116 ? -30.208 16.573 -20.605 1.00 90.81 116 ALA A CA 1
ATOM 891 C C . ALA A 1 116 ? -30.678 15.153 -20.245 1.00 90.81 116 ALA A C 1
ATOM 893 O O . ALA A 1 116 ? -29.853 14.299 -19.927 1.00 90.81 116 ALA A O 1
ATOM 894 N N . GLY A 1 117 ? -31.983 14.882 -20.360 1.00 93.19 117 GLY A N 1
ATOM 895 C CA . GLY A 1 117 ? -32.568 13.572 -20.048 1.00 93.19 117 GLY A CA 1
ATOM 896 C C . GLY A 1 117 ? -31.956 12.418 -20.856 1.00 93.19 117 GLY A C 1
ATOM 897 O O . GLY A 1 117 ? -31.422 11.488 -20.251 1.00 93.19 117 GLY A O 1
ATOM 898 N N . PRO A 1 118 ? -31.965 12.474 -22.205 1.00 92.12 118 PRO A N 1
ATOM 899 C CA . PRO A 1 118 ? -31.377 11.426 -23.040 1.00 92.12 118 PRO A CA 1
ATOM 900 C C . PRO A 1 118 ? -29.887 11.172 -22.782 1.00 92.12 118 PRO A C 1
ATOM 902 O O . PRO A 1 118 ? -29.447 10.028 -22.851 1.00 92.12 118 PRO A O 1
ATOM 905 N N . VAL A 1 119 ? -29.107 12.216 -22.475 1.00 91.12 119 VAL A N 1
ATOM 906 C CA . VAL A 1 119 ? -27.680 12.065 -22.142 1.00 91.12 119 VAL A CA 1
ATOM 907 C C . VAL A 1 119 ? -27.514 11.323 -20.818 1.00 91.12 119 VAL A C 1
ATOM 909 O O . VAL A 1 119 ? -26.762 10.354 -20.759 1.00 91.12 119 VAL A O 1
ATOM 912 N N . VAL A 1 120 ? -28.240 11.730 -19.773 1.00 95.19 120 VAL A N 1
ATOM 913 C CA . VAL A 1 120 ? -28.176 11.059 -18.466 1.00 95.19 120 VAL A CA 1
ATOM 914 C C . VAL A 1 120 ? -28.590 9.594 -18.587 1.00 95.19 120 VAL A C 1
ATOM 916 O O . VAL A 1 120 ? -27.870 8.734 -18.094 1.00 95.19 120 VAL A O 1
ATOM 919 N N . GLU A 1 121 ? -29.684 9.289 -19.286 1.00 94.12 121 GLU A N 1
ATOM 920 C CA . GLU A 1 121 ? -30.151 7.906 -19.458 1.00 94.12 121 GLU A CA 1
ATOM 921 C C . GLU A 1 121 ? -29.159 7.046 -20.263 1.00 94.12 121 GLU A C 1
ATOM 923 O O . GLU A 1 121 ? -29.008 5.858 -19.986 1.00 94.12 121 GLU A O 1
ATOM 928 N N . GLY A 1 122 ? -28.434 7.638 -21.220 1.00 92.69 122 GLY A N 1
ATOM 929 C CA . GLY A 1 122 ? -27.410 6.936 -21.997 1.00 92.69 122 GLY A CA 1
ATOM 930 C C . GLY A 1 122 ? -26.221 6.448 -21.160 1.00 92.69 122 GLY A C 1
ATOM 931 O O . GLY A 1 122 ? -25.717 5.352 -21.399 1.00 92.69 122 GLY A O 1
ATOM 932 N N . TYR A 1 123 ? -25.794 7.228 -20.163 1.00 92.38 123 TYR A N 1
ATOM 933 C CA . TYR A 1 123 ? -24.643 6.898 -19.308 1.00 92.38 123 TYR A CA 1
ATOM 934 C C . TYR A 1 123 ? -25.029 6.287 -17.952 1.00 92.38 123 TYR A C 1
ATOM 936 O O . TYR A 1 123 ? -24.258 5.524 -17.369 1.00 92.38 123 TYR A O 1
ATOM 944 N N . TYR A 1 124 ? -26.227 6.593 -17.457 1.00 94.94 124 TYR A N 1
ATOM 945 C CA . TYR A 1 124 ? -26.746 6.177 -16.155 1.00 94.94 124 TYR A CA 1
ATOM 946 C C . TYR A 1 124 ? -28.160 5.589 -16.285 1.00 94.94 124 TYR A C 1
ATOM 948 O O . TYR A 1 124 ? -29.111 6.120 -15.699 1.00 94.94 124 TYR A O 1
ATOM 956 N N . PRO A 1 125 ? -28.320 4.480 -17.030 1.00 92.44 125 PRO A N 1
ATOM 957 C CA . PRO A 1 125 ? -29.632 3.948 -17.374 1.00 92.44 125 PRO A CA 1
ATOM 958 C C . PRO A 1 125 ? -30.435 3.585 -16.126 1.00 92.44 125 PRO A C 1
ATOM 960 O O . PRO A 1 125 ? -29.966 2.826 -15.272 1.00 92.44 125 PRO A O 1
ATOM 963 N N . GLN A 1 126 ? -31.657 4.112 -16.034 1.00 91.88 126 GLN A N 1
ATOM 964 C CA . GLN A 1 126 ? -32.607 3.886 -14.940 1.00 91.88 126 GLN A CA 1
ATOM 965 C C . GLN A 1 126 ? -32.109 4.326 -13.552 1.00 91.88 126 GLN A C 1
ATOM 967 O O . GLN A 1 126 ? -32.651 3.884 -12.533 1.00 91.88 126 GLN A O 1
ATOM 972 N N . ILE A 1 127 ? -31.073 5.164 -13.462 1.00 93.94 127 ILE A N 1
ATOM 973 C CA . ILE A 1 127 ? -30.514 5.601 -12.174 1.00 93.94 127 ILE A CA 1
ATOM 974 C C . ILE A 1 127 ? -31.205 6.866 -11.673 1.00 93.94 127 ILE A C 1
ATOM 976 O O . ILE A 1 127 ? -31.604 6.892 -10.512 1.00 93.94 127 ILE A O 1
ATOM 980 N N . PHE A 1 128 ? -31.384 7.871 -12.535 1.00 97.00 128 PHE A N 1
ATOM 981 C CA . PHE A 1 128 ? -31.929 9.180 -12.170 1.00 97.00 128 PHE A CA 1
ATOM 982 C C . PHE A 1 128 ? -33.402 9.306 -12.579 1.00 97.00 128 PHE A C 1
ATOM 984 O O . PHE A 1 128 ? -33.691 9.477 -13.762 1.00 97.00 128 PHE A O 1
ATOM 991 N N . PRO A 1 129 ? -34.358 9.274 -11.632 1.00 93.88 129 PRO A N 1
ATOM 992 C CA . PRO A 1 129 ? -35.780 9.388 -11.959 1.00 93.88 129 PRO A CA 1
ATOM 993 C C . PRO A 1 129 ? -36.175 10.788 -12.446 1.00 93.88 129 PRO A C 1
ATOM 995 O O . PRO A 1 129 ? -37.190 10.949 -13.123 1.00 93.88 129 PRO A O 1
ATOM 998 N N . LEU A 1 130 ? -35.403 11.810 -12.064 1.00 97.38 130 LEU A N 1
ATOM 999 C CA . LEU A 1 130 ? -35.662 13.207 -12.384 1.00 97.38 130 LEU A CA 1
ATOM 1000 C C . LEU A 1 130 ? -34.393 13.858 -12.935 1.00 97.38 130 LEU A C 1
ATOM 1002 O O . LEU A 1 130 ? -33.355 13.899 -12.276 1.00 97.38 130 LEU A O 1
ATOM 1006 N N . VAL A 1 131 ? -34.512 14.409 -14.138 1.00 98.00 131 VAL A N 1
ATOM 1007 C CA . VAL A 1 131 ? -33.488 15.223 -14.793 1.00 98.00 131 VAL A CA 1
ATOM 1008 C C . VAL A 1 131 ? -34.150 16.528 -15.214 1.00 98.00 131 VAL A C 1
ATOM 1010 O O . VAL A 1 131 ? -35.235 16.508 -15.796 1.00 98.00 131 VAL A O 1
ATOM 1013 N N . GLN A 1 132 ? -33.523 17.651 -14.880 1.00 97.81 132 GLN A N 1
ATOM 1014 C CA . GLN A 1 132 ? -33.964 18.987 -15.257 1.00 97.81 132 GLN A CA 1
ATOM 1015 C C . GLN A 1 132 ? -32.825 19.698 -15.986 1.00 97.81 132 GLN A C 1
ATOM 1017 O O . GLN A 1 132 ? -31.768 19.950 -15.406 1.00 97.81 132 GLN A O 1
ATOM 1022 N N . GLY A 1 133 ? -33.042 20.032 -17.255 1.00 95.38 133 GLY A N 1
ATOM 1023 C CA . GLY A 1 133 ? -32.170 20.942 -17.991 1.00 95.38 133 GLY A CA 1
ATOM 1024 C C . GLY A 1 133 ? -32.704 22.375 -17.997 1.00 95.38 133 GLY A C 1
ATOM 1025 O O . GLY A 1 133 ? -33.689 22.709 -17.331 1.00 95.38 133 GLY A O 1
ATOM 1026 N N . ALA A 1 134 ? -32.062 23.231 -18.784 1.00 93.31 134 ALA A N 1
ATOM 1027 C CA . ALA A 1 134 ? -32.466 24.611 -19.008 1.00 93.31 134 ALA A CA 1
ATOM 1028 C C . ALA A 1 134 ? -33.756 24.697 -19.840 1.00 93.31 134 ALA A C 1
ATOM 1030 O O . ALA A 1 134 ? -33.886 24.040 -20.876 1.00 93.31 134 ALA A O 1
ATOM 1031 N N . LEU A 1 135 ? -34.675 25.568 -19.411 1.00 92.81 135 LEU A N 1
ATOM 1032 C CA . LEU A 1 135 ? -35.952 25.837 -20.073 1.00 92.81 135 LEU A CA 1
ATOM 1033 C C . LEU A 1 135 ? -35.971 27.247 -20.669 1.00 92.81 135 LEU A C 1
ATOM 1035 O O . LEU A 1 135 ? -35.540 28.212 -20.037 1.00 92.81 135 LEU A O 1
ATOM 1039 N N . THR A 1 136 ? -36.519 27.383 -21.876 1.00 89.62 136 THR A N 1
ATOM 1040 C CA . THR A 1 136 ? -36.667 28.683 -22.541 1.00 89.62 136 THR A CA 1
ATOM 1041 C C . THR A 1 136 ? -37.502 29.642 -21.690 1.00 89.62 136 THR A C 1
ATOM 1043 O O . THR A 1 136 ? -38.589 29.298 -21.230 1.00 89.62 136 THR A O 1
ATOM 1046 N N . GLY A 1 137 ? -37.003 30.866 -21.498 1.00 89.75 137 GLY A N 1
ATOM 1047 C CA . GLY A 1 137 ? -37.693 31.905 -20.725 1.00 89.75 137 GLY A CA 1
ATOM 1048 C C . GLY A 1 137 ? -37.589 31.752 -19.204 1.00 89.75 137 GLY A C 1
ATOM 1049 O O . GLY A 1 137 ? -38.205 32.536 -18.486 1.00 89.75 137 GLY A O 1
ATOM 1050 N N . ILE A 1 138 ? -36.813 30.784 -18.707 1.00 93.44 138 ILE A N 1
ATOM 1051 C CA . ILE A 1 138 ? -36.528 30.613 -17.279 1.00 93.44 138 ILE A CA 1
ATOM 1052 C C . ILE A 1 138 ? -35.029 30.836 -17.041 1.00 93.44 138 ILE A C 1
ATOM 1054 O O . ILE A 1 138 ? -34.218 30.299 -17.799 1.00 93.44 138 ILE A O 1
ATOM 1058 N N . PRO A 1 139 ? -34.636 31.610 -16.013 1.00 93.44 139 PRO A N 1
ATOM 1059 C CA . PRO A 1 139 ? -33.233 31.767 -15.650 1.00 93.44 139 PRO A CA 1
ATOM 1060 C C . PRO A 1 139 ? -32.537 30.422 -15.387 1.00 93.44 139 PRO A C 1
ATOM 1062 O O . PRO A 1 139 ? -33.091 29.527 -14.747 1.00 93.44 139 PRO A O 1
ATOM 1065 N N . THR A 1 140 ? -31.310 30.286 -15.885 1.00 93.88 140 THR A N 1
ATOM 1066 C CA . THR A 1 140 ? -30.439 29.125 -15.656 1.00 93.88 140 THR A CA 1
ATOM 1067 C C . THR A 1 140 ? -29.654 29.263 -14.352 1.00 93.88 140 THR A C 1
ATOM 1069 O O . THR A 1 140 ? -29.550 30.361 -13.801 1.00 93.88 140 THR A O 1
ATOM 1072 N N . LYS A 1 141 ? -28.988 28.187 -13.907 1.00 95.62 141 LYS A N 1
ATOM 1073 C CA . LYS A 1 141 ? -28.032 28.254 -12.791 1.00 95.62 141 LYS A CA 1
ATOM 1074 C C . LYS A 1 141 ? -27.022 29.399 -13.017 1.00 95.62 141 LYS A C 1
ATOM 1076 O O . LYS A 1 141 ? -26.499 29.510 -14.139 1.00 95.62 141 LYS A O 1
ATOM 1081 N N . PRO A 1 142 ? -26.732 30.244 -12.006 1.00 95.94 142 PRO A N 1
ATOM 1082 C CA . PRO A 1 142 ? -26.935 30.002 -10.572 1.00 95.94 142 PRO A CA 1
ATOM 1083 C C . PRO A 1 142 ? -28.291 30.436 -9.985 1.00 95.94 142 PRO A C 1
ATOM 1085 O O . PRO A 1 142 ? -28.449 30.450 -8.765 1.00 95.94 142 PRO A O 1
ATOM 1088 N N . ASP A 1 143 ? -29.265 30.817 -10.813 1.00 96.94 143 ASP A N 1
ATOM 1089 C CA . ASP A 1 143 ? -30.609 31.136 -10.327 1.00 96.94 143 ASP A CA 1
ATOM 1090 C C . ASP A 1 143 ? -31.312 29.873 -9.769 1.00 96.94 143 ASP A C 1
ATOM 1092 O O . ASP A 1 143 ? -31.295 28.823 -10.422 1.00 96.94 143 ASP A O 1
ATOM 1096 N N . PRO A 1 144 ? -31.941 29.937 -8.579 1.00 96.81 144 PRO A N 1
ATOM 1097 C CA . PRO A 1 144 ? -32.509 28.765 -7.916 1.00 96.81 144 PRO A CA 1
ATOM 1098 C C . PRO A 1 144 ? -33.912 28.384 -8.423 1.00 96.81 144 PRO A C 1
ATOM 1100 O O . PRO A 1 144 ? -34.503 27.431 -7.919 1.00 96.81 144 PRO A O 1
ATOM 1103 N N . THR A 1 145 ? -34.479 29.081 -9.416 1.00 97.44 145 THR A N 1
ATOM 1104 C CA . THR A 1 145 ? -35.853 28.836 -9.894 1.00 97.44 145 THR A CA 1
ATOM 1105 C C . THR A 1 145 ? -36.077 27.385 -10.324 1.00 97.44 145 THR A C 1
ATOM 1107 O O . THR A 1 145 ? -37.060 26.759 -9.920 1.00 97.44 145 THR A O 1
ATOM 1110 N N . LEU A 1 146 ? -35.175 26.826 -11.138 1.00 97.38 146 LEU A N 1
ATOM 1111 C CA . LEU A 1 146 ? -35.283 25.432 -11.587 1.00 97.38 146 LEU A CA 1
ATOM 1112 C C . LEU A 1 146 ? -34.905 24.430 -10.490 1.00 97.38 146 LEU A C 1
ATOM 1114 O O . LEU A 1 146 ? -35.483 23.345 -10.448 1.00 97.38 146 LEU A O 1
ATOM 1118 N N . LEU A 1 147 ? -34.012 24.813 -9.572 1.00 98.00 147 LEU A N 1
ATOM 1119 C CA . LEU A 1 147 ? -33.696 24.027 -8.381 1.00 98.00 147 LEU A CA 1
ATOM 1120 C C . LEU A 1 147 ? -34.947 23.826 -7.511 1.00 98.00 147 LEU A C 1
ATOM 1122 O O . LEU A 1 147 ? -35.294 22.691 -7.198 1.00 98.00 147 LEU A O 1
ATOM 1126 N N . HIS A 1 148 ? -35.675 24.897 -7.186 1.00 97.69 148 HIS A N 1
ATOM 1127 C CA . HIS A 1 148 ? -36.880 24.814 -6.354 1.00 97.69 148 HIS A CA 1
ATOM 1128 C C . HIS A 1 148 ? -37.972 23.945 -6.989 1.00 97.69 148 HIS A C 1
ATOM 1130 O O . HIS A 1 148 ? -38.580 23.125 -6.304 1.00 97.69 148 HIS A O 1
ATOM 1136 N N . ARG A 1 149 ? -38.183 24.060 -8.309 1.00 96.75 149 ARG A N 1
ATOM 1137 C CA . ARG A 1 149 ? -39.132 23.195 -9.034 1.00 96.75 149 ARG A CA 1
ATOM 1138 C C . ARG A 1 149 ? -38.723 21.725 -8.998 1.00 96.75 149 ARG A C 1
ATOM 1140 O O . ARG A 1 149 ? -39.580 20.849 -8.894 1.00 96.75 149 ARG A O 1
ATOM 1147 N N . LEU A 1 150 ? -37.426 21.444 -9.117 1.00 97.56 150 LEU A N 1
ATOM 1148 C CA . LEU A 1 150 ? -36.912 20.081 -9.036 1.00 97.56 150 LEU A CA 1
ATOM 1149 C C . LEU A 1 150 ? -37.110 19.506 -7.628 1.00 97.56 150 LEU A C 1
ATOM 1151 O O . LEU A 1 150 ? -37.618 18.396 -7.497 1.00 97.56 150 LEU A O 1
ATOM 1155 N N . MET A 1 151 ? -36.803 20.283 -6.587 1.00 97.19 151 MET A N 1
ATOM 1156 C CA . MET A 1 151 ? -37.010 19.883 -5.193 1.00 97.19 151 MET A CA 1
ATOM 1157 C C . MET A 1 151 ? -38.482 19.617 -4.867 1.00 97.19 151 MET A C 1
ATOM 1159 O O . MET A 1 151 ? -38.783 18.621 -4.214 1.00 97.19 151 MET A O 1
ATOM 1163 N N . GLU A 1 152 ? -39.405 20.444 -5.366 1.00 96.88 152 GLU A N 1
ATOM 1164 C CA . GLU A 1 152 ? -40.848 20.226 -5.206 1.00 96.88 152 GLU A CA 1
ATOM 1165 C C . GLU A 1 152 ? -41.279 18.877 -5.804 1.00 96.88 152 GLU A C 1
ATOM 1167 O O . GLU A 1 152 ? -41.982 18.103 -5.155 1.00 96.88 152 GLU A O 1
ATOM 1172 N N . ARG A 1 153 ? -40.786 18.538 -7.004 1.00 96.94 153 ARG A N 1
ATOM 1173 C CA . ARG A 1 153 ? -41.042 17.238 -7.655 1.00 96.94 153 ARG A CA 1
ATOM 1174 C C . ARG A 1 153 ? -40.410 16.061 -6.912 1.00 96.94 153 ARG A C 1
ATOM 1176 O O . ARG A 1 153 ? -40.952 14.960 -6.965 1.00 96.94 153 ARG A O 1
ATOM 1183 N N . MET A 1 154 ? -39.272 16.278 -6.254 1.00 95.94 154 MET A N 1
ATOM 1184 C CA . MET A 1 154 ? -38.605 15.276 -5.415 1.00 95.94 154 MET A CA 1
ATOM 1185 C C . MET A 1 154 ? -39.289 15.092 -4.053 1.00 95.94 154 MET A C 1
ATOM 1187 O O . MET A 1 154 ? -39.048 14.079 -3.402 1.00 95.94 154 MET A O 1
ATOM 1191 N N . GLY A 1 155 ? -40.108 16.053 -3.607 1.00 94.56 155 GLY A N 1
ATOM 1192 C CA . GLY A 1 155 ? -40.596 16.119 -2.225 1.00 94.56 155 GLY A CA 1
ATOM 1193 C C . GLY A 1 155 ? -39.503 16.494 -1.213 1.00 94.56 155 GLY A C 1
ATOM 1194 O O . GLY A 1 155 ? -39.597 16.132 -0.041 1.00 94.56 155 GLY A O 1
ATOM 1195 N N . ALA A 1 156 ? -38.453 17.182 -1.668 1.00 94.69 156 ALA A N 1
ATOM 1196 C CA . ALA A 1 156 ? -37.259 17.500 -0.892 1.00 94.69 156 ALA A CA 1
ATOM 1197 C C . ALA A 1 156 ? -37.379 18.847 -0.150 1.00 94.69 156 ALA A C 1
ATOM 1199 O O . ALA A 1 156 ? -38.107 19.740 -0.591 1.00 94.69 156 ALA A O 1
ATOM 1200 N N . SER A 1 157 ? -36.643 19.028 0.954 1.00 92.88 157 SER A N 1
ATOM 1201 C CA . SER A 1 157 ? -36.538 20.312 1.666 1.00 92.88 157 SER A CA 1
ATOM 1202 C C . SER A 1 157 ? -35.104 20.843 1.657 1.00 92.88 157 SER A C 1
ATOM 1204 O O . SER A 1 157 ? -34.146 20.100 1.462 1.00 92.88 157 SER A O 1
ATOM 1206 N N . GLN A 1 158 ? -34.933 22.151 1.856 1.00 92.19 158 GLN A N 1
ATOM 1207 C CA . GLN A 1 158 ? -33.608 22.790 1.821 1.00 92.19 158 GLN A CA 1
ATOM 1208 C C . GLN A 1 158 ? -32.648 22.185 2.859 1.00 92.19 158 GLN A C 1
ATOM 1210 O O . GLN A 1 158 ? -31.502 21.885 2.544 1.00 92.19 158 GLN A O 1
ATOM 1215 N N . GLU A 1 159 ? -33.147 21.915 4.067 1.00 88.69 159 GLU A N 1
ATOM 1216 C CA . GLU A 1 159 ? -32.362 21.406 5.201 1.00 88.69 159 GLU A CA 1
ATOM 1217 C C . GLU A 1 159 ? -31.833 19.975 5.008 1.00 88.69 159 GLU A C 1
ATOM 1219 O O . GLU A 1 159 ? -30.894 19.568 5.689 1.00 88.69 159 GLU A O 1
ATOM 1224 N N . ASN A 1 160 ? -32.436 19.191 4.108 1.00 88.94 160 ASN A N 1
ATOM 1225 C CA . ASN A 1 160 ? -32.109 17.776 3.914 1.00 88.94 160 ASN A CA 1
ATOM 1226 C C . ASN A 1 160 ? -31.671 17.431 2.482 1.00 88.94 160 ASN A C 1
ATOM 1228 O O . ASN A 1 160 ? -31.577 16.248 2.143 1.00 88.94 160 ASN A O 1
ATOM 1232 N N . THR A 1 161 ? -31.369 18.447 1.670 1.00 97.00 161 THR A N 1
ATOM 1233 C CA . THR A 1 161 ? -30.916 18.281 0.286 1.00 97.00 161 THR A CA 1
ATOM 1234 C C . THR A 1 161 ? -29.475 18.745 0.125 1.00 97.00 161 THR A C 1
ATOM 1236 O O . THR A 1 161 ? -29.138 19.877 0.469 1.00 97.00 161 THR A O 1
ATOM 1239 N N . LEU A 1 162 ? -28.635 17.878 -0.438 1.00 98.06 162 LEU A N 1
ATOM 1240 C CA . LEU A 1 162 ? -27.276 18.219 -0.853 1.00 98.06 162 LEU A CA 1
ATOM 1241 C C . LEU A 1 162 ? -27.257 18.571 -2.342 1.00 98.06 162 LEU A C 1
ATOM 1243 O O . LEU A 1 162 ? -27.782 17.817 -3.163 1.00 98.06 162 LEU A O 1
ATOM 1247 N N . PHE A 1 163 ? -26.607 19.676 -2.697 1.00 98.56 163 PHE A N 1
ATOM 1248 C CA . PHE A 1 163 ? -26.288 19.997 -4.086 1.00 98.56 163 PHE A CA 1
ATOM 1249 C C . PHE A 1 163 ? -24.815 19.685 -4.367 1.00 98.56 163 PHE A C 1
ATOM 1251 O O . PHE A 1 163 ? -23.937 20.185 -3.664 1.00 98.56 163 PHE A O 1
ATOM 1258 N N . VAL A 1 164 ? -24.540 18.875 -5.387 1.00 98.56 164 VAL A N 1
ATOM 1259 C CA . VAL A 1 164 ? -23.190 18.426 -5.756 1.00 98.56 164 VAL A CA 1
ATOM 1260 C C . VAL A 1 164 ? -22.818 19.000 -7.118 1.00 98.56 164 VAL A C 1
ATOM 1262 O O . VAL A 1 164 ? -23.556 18.806 -8.083 1.00 98.56 164 VAL A O 1
ATOM 1265 N N . GLY A 1 165 ? -21.678 19.683 -7.204 1.00 97.69 165 GLY A N 1
ATOM 1266 C CA . GLY A 1 165 ? -21.195 20.258 -8.459 1.00 97.69 165 GLY A CA 1
ATOM 1267 C C . GLY A 1 165 ? -19.706 20.588 -8.440 1.00 97.69 165 GLY A C 1
ATOM 1268 O O . GLY A 1 165 ? -19.085 20.588 -7.379 1.00 97.69 165 GLY A O 1
ATOM 1269 N N . ASP A 1 166 ? -19.117 20.876 -9.595 1.00 96.06 166 ASP A N 1
ATOM 1270 C CA . ASP A 1 166 ? -17.685 21.172 -9.727 1.00 96.06 166 ASP A CA 1
ATOM 1271 C C . ASP A 1 166 ? -17.380 22.640 -10.015 1.00 96.06 166 ASP A C 1
ATOM 1273 O O . ASP A 1 166 ? -16.211 23.021 -10.072 1.00 96.06 166 ASP A O 1
ATOM 1277 N N . SER A 1 167 ? -18.400 23.475 -10.216 1.00 93.69 167 SER A N 1
ATOM 1278 C CA . SER A 1 167 ? -18.207 24.861 -10.621 1.00 93.69 167 SER A CA 1
ATOM 1279 C C . SER A 1 167 ? -18.738 25.871 -9.610 1.00 93.69 167 SER A C 1
ATOM 1281 O O . SER A 1 167 ? -19.620 25.597 -8.796 1.00 93.69 167 SER A O 1
ATOM 1283 N N . ASN A 1 168 ? -18.256 27.110 -9.724 1.00 92.81 168 ASN A N 1
ATOM 1284 C CA . ASN A 1 168 ? -18.804 28.246 -8.987 1.00 92.81 168 ASN A CA 1
ATOM 1285 C C . ASN A 1 168 ? -20.316 28.415 -9.223 1.00 92.81 168 ASN A C 1
ATOM 1287 O O . ASN A 1 168 ? -21.051 28.803 -8.321 1.00 92.81 168 ASN A O 1
ATOM 1291 N N . VAL A 1 169 ? -20.800 28.084 -10.426 1.00 93.81 169 VAL A N 1
ATOM 1292 C CA . VAL A 1 169 ? -22.226 28.148 -10.766 1.00 93.81 169 VAL A CA 1
ATOM 1293 C C . VAL A 1 169 ? -23.035 27.194 -9.891 1.00 93.81 169 VAL A C 1
ATOM 1295 O O . VAL A 1 169 ? -24.122 27.556 -9.448 1.00 93.81 169 VAL A O 1
ATOM 1298 N N . ASP A 1 170 ? -22.509 26.009 -9.600 1.00 96.94 170 ASP A N 1
ATOM 1299 C CA . ASP A 1 170 ? -23.191 24.992 -8.798 1.00 96.94 170 ASP A CA 1
ATOM 1300 C C . ASP A 1 170 ? -23.226 25.365 -7.322 1.00 96.94 170 ASP A C 1
ATOM 1302 O O . ASP A 1 170 ? -24.289 25.330 -6.700 1.00 96.94 170 ASP A O 1
ATOM 1306 N N . ILE A 1 171 ? -22.088 25.819 -6.791 1.00 97.38 171 ILE A N 1
ATOM 1307 C CA . ILE A 1 171 ? -22.000 26.297 -5.409 1.00 97.38 171 ILE A CA 1
ATOM 1308 C C . ILE A 1 171 ? -22.958 27.474 -5.196 1.00 97.38 171 ILE A C 1
ATOM 1310 O O . ILE A 1 171 ? -23.762 27.452 -4.265 1.00 97.38 171 ILE A O 1
ATOM 1314 N N . GLN A 1 172 ? -22.977 28.452 -6.107 1.00 97.06 172 GLN A N 1
ATOM 1315 C CA . GLN A 1 172 ? -23.906 29.580 -6.013 1.00 97.06 172 GLN A CA 1
ATOM 1316 C C . GLN A 1 172 ? -25.372 29.166 -6.210 1.00 97.06 172 GLN A C 1
ATOM 1318 O O . GLN A 1 172 ? -26.246 29.727 -5.554 1.00 97.06 172 GLN A O 1
ATOM 1323 N N . THR A 1 173 ? -25.667 28.160 -7.043 1.00 97.81 173 THR A N 1
ATOM 1324 C CA . THR A 1 173 ? -27.034 27.607 -7.166 1.00 97.81 173 THR A CA 1
ATOM 1325 C C . THR A 1 173 ? -27.524 27.076 -5.825 1.00 97.81 173 THR A C 1
ATOM 1327 O O . THR A 1 173 ? -28.637 27.390 -5.401 1.00 97.81 173 THR A O 1
ATOM 1330 N N . ALA A 1 174 ? -26.679 26.303 -5.141 1.00 97.56 174 ALA A N 1
ATOM 1331 C CA . ALA A 1 174 ? -26.984 25.748 -3.832 1.00 97.56 174 ALA A CA 1
ATOM 1332 C C . ALA A 1 174 ? -27.207 26.856 -2.794 1.00 97.56 174 ALA A C 1
ATOM 1334 O O . ALA A 1 174 ? -28.236 26.861 -2.121 1.00 97.56 174 ALA A O 1
ATOM 1335 N N . LYS A 1 175 ? -26.305 27.846 -2.724 1.00 96.81 175 LYS A N 1
ATOM 1336 C CA . LYS A 1 175 ? -26.421 28.980 -1.792 1.00 96.81 175 LYS A CA 1
ATOM 1337 C C . LYS A 1 175 ? -27.670 29.817 -2.041 1.00 96.81 175 LYS A C 1
ATOM 1339 O O . LYS A 1 175 ? -28.399 30.105 -1.095 1.00 96.81 175 LYS A O 1
ATOM 1344 N N . ASN A 1 176 ? -27.959 30.149 -3.297 1.00 97.19 176 ASN A N 1
ATOM 1345 C CA . ASN A 1 176 ? -29.161 30.897 -3.666 1.00 97.19 176 ASN A CA 1
ATOM 1346 C C . ASN A 1 176 ? -30.446 30.114 -3.358 1.00 97.19 176 ASN A C 1
ATOM 1348 O O . ASN A 1 176 ? -31.476 30.718 -3.066 1.00 97.19 176 ASN A O 1
ATOM 1352 N N . GLY A 1 177 ? -30.385 28.781 -3.410 1.00 96.00 177 GLY A N 1
ATOM 1353 C CA . GLY A 1 177 ? -31.476 27.892 -3.015 1.00 96.00 177 GLY A CA 1
ATOM 1354 C C . GLY A 1 177 ? -31.557 27.599 -1.514 1.00 96.00 177 GLY A C 1
ATOM 1355 O O . GLY A 1 177 ? -32.521 26.970 -1.085 1.00 96.00 177 GLY A O 1
ATOM 1356 N N . GLY A 1 178 ? -30.575 28.033 -0.715 1.00 95.88 178 GLY A N 1
ATOM 1357 C CA . GLY A 1 178 ? -30.489 27.743 0.720 1.00 95.88 178 GLY A CA 1
ATOM 1358 C C . GLY A 1 178 ? -30.073 26.306 1.065 1.00 95.88 178 GLY A C 1
ATOM 1359 O O . GLY A 1 178 ? -30.395 25.836 2.152 1.00 95.88 178 GLY A O 1
ATOM 1360 N N . LEU A 1 179 ? -29.404 25.594 0.154 1.00 96.94 179 LEU A N 1
ATOM 1361 C CA . LEU A 1 179 ? -28.970 24.203 0.329 1.00 96.94 179 LEU A CA 1
ATOM 1362 C C . LEU A 1 179 ? -27.524 24.122 0.819 1.00 96.94 179 LEU A C 1
ATOM 1364 O O . LEU A 1 179 ? -26.703 25.002 0.547 1.00 96.94 179 LEU A O 1
ATOM 1368 N N . THR A 1 180 ? -27.192 22.989 1.437 1.00 97.19 180 THR A N 1
ATOM 1369 C CA . THR A 1 180 ? -25.800 22.568 1.593 1.00 97.19 180 THR A CA 1
ATOM 1370 C C . THR A 1 180 ? -25.196 22.261 0.222 1.00 97.19 180 THR A C 1
ATOM 1372 O O . THR A 1 180 ? -25.776 21.529 -0.583 1.00 97.19 180 THR A O 1
ATOM 1375 N N . SER A 1 181 ? -23.991 22.771 -0.014 1.00 97.75 181 SER A N 1
ATOM 1376 C CA . SER A 1 181 ? -23.203 22.543 -1.225 1.00 97.75 181 SER A CA 1
ATOM 1377 C C . SER A 1 181 ? -22.018 21.600 -0.994 1.00 97.75 181 SER A C 1
ATOM 1379 O O . SER A 1 181 ? -21.319 21.690 0.015 1.00 97.75 181 SER A O 1
ATOM 1381 N N . CYS A 1 182 ? -21.754 20.711 -1.950 1.00 98.06 182 CYS A N 1
ATOM 1382 C CA . CYS A 1 182 ? -20.529 19.920 -2.011 1.00 98.06 182 CYS A CA 1
ATOM 1383 C C . CYS A 1 182 ? -19.822 20.143 -3.351 1.00 98.06 182 CYS A C 1
ATOM 1385 O O . CYS A 1 182 ? -20.361 19.813 -4.408 1.00 98.06 182 CYS A O 1
ATOM 1387 N N . GLY A 1 183 ? -18.618 20.709 -3.285 1.00 97.94 183 GLY A N 1
ATOM 1388 C CA . GLY A 1 183 ? -17.740 20.898 -4.433 1.00 97.94 183 GLY A CA 1
ATOM 1389 C C . GLY A 1 183 ? -16.931 19.638 -4.733 1.00 97.94 183 GLY A C 1
ATOM 1390 O O . GLY A 1 183 ? -16.286 19.098 -3.834 1.00 97.94 183 GLY A O 1
ATOM 1391 N N . VAL A 1 184 ? -16.918 19.175 -5.981 1.00 97.25 184 VAL A N 1
ATOM 1392 C CA . VAL A 1 184 ? -16.118 18.005 -6.383 1.00 97.25 184 VAL A CA 1
ATOM 1393 C C . VAL A 1 184 ? -14.799 18.421 -7.032 1.00 97.25 184 VAL A C 1
ATOM 1395 O O . VAL A 1 184 ? -14.759 19.325 -7.861 1.00 97.25 184 VAL A O 1
ATOM 1398 N N . LEU A 1 185 ? -13.697 17.768 -6.657 1.00 92.88 185 LEU A N 1
ATOM 1399 C CA . LEU A 1 185 ? -12.342 18.187 -7.055 1.00 92.88 185 LEU A CA 1
ATOM 1400 C C . LEU A 1 185 ? -11.824 17.525 -8.337 1.00 92.88 185 LEU A C 1
ATOM 1402 O O . LEU A 1 185 ? -10.742 17.875 -8.805 1.00 92.88 185 LEU A O 1
ATOM 1406 N N . TRP A 1 186 ? -12.569 16.572 -8.899 1.00 92.25 186 TRP A N 1
ATOM 1407 C CA . TRP A 1 186 ? -12.244 15.937 -10.183 1.00 92.25 186 TRP A CA 1
ATOM 1408 C C . TRP A 1 186 ? -12.778 16.707 -11.399 1.00 92.25 186 TRP A C 1
ATOM 1410 O O . TRP A 1 186 ? -12.446 16.358 -12.534 1.00 92.25 186 TRP A O 1
ATOM 1420 N N . GLY A 1 187 ? -13.614 17.722 -11.174 1.00 90.75 187 GLY A N 1
ATOM 1421 C CA . GLY A 1 187 ? -14.220 18.519 -12.234 1.00 90.75 187 GLY A CA 1
ATOM 1422 C C . GLY A 1 187 ? -13.336 19.658 -12.740 1.00 90.75 187 GLY A C 1
ATOM 1423 O O . GLY A 1 187 ? -12.108 19.565 -12.781 1.00 90.75 187 GLY A O 1
ATOM 1424 N N . PHE A 1 188 ? -13.956 20.743 -13.196 1.00 90.50 188 PHE A N 1
ATOM 1425 C CA . PHE A 1 188 ? -13.290 21.789 -13.973 1.00 90.50 188 PHE A CA 1
ATOM 1426 C C . PHE A 1 188 ? -12.718 22.937 -13.136 1.00 90.50 188 PHE A C 1
ATOM 1428 O O . PHE A 1 188 ? -12.052 23.811 -13.703 1.00 90.50 188 PHE A O 1
ATOM 1435 N N . ARG A 1 189 ? -12.986 22.996 -11.825 1.00 91.12 189 ARG A N 1
ATOM 1436 C CA . ARG A 1 189 ? -12.447 24.031 -10.925 1.00 91.12 189 ARG A CA 1
ATOM 1437 C C . ARG A 1 189 ? -11.464 23.473 -9.915 1.00 91.12 189 ARG A C 1
ATOM 1439 O O . ARG A 1 189 ? -11.511 22.313 -9.520 1.00 91.12 189 ARG A O 1
ATOM 1446 N N . SER A 1 190 ? -10.568 24.348 -9.476 1.00 87.94 190 SER A N 1
ATOM 1447 C CA . SER A 1 190 ? -9.649 24.051 -8.388 1.00 87.94 190 SER A CA 1
ATOM 1448 C C . SER A 1 190 ? -10.345 24.101 -7.026 1.00 87.94 190 SER A C 1
ATOM 1450 O O . SER A 1 190 ? -11.351 24.785 -6.830 1.00 87.94 190 SER A O 1
ATOM 1452 N N . ARG A 1 191 ? -9.729 23.442 -6.037 1.00 91.38 191 ARG A N 1
ATOM 1453 C CA . ARG A 1 191 ? -10.101 23.556 -4.619 1.00 91.38 191 ARG A CA 1
ATOM 1454 C C . ARG A 1 191 ? -10.247 25.015 -4.178 1.00 91.38 191 ARG A C 1
ATOM 1456 O O . ARG A 1 191 ? -11.239 25.359 -3.551 1.00 91.38 191 ARG A O 1
ATOM 1463 N N . GLN A 1 192 ? -9.269 25.855 -4.520 1.00 90.44 192 GLN A N 1
ATOM 1464 C CA . GLN A 1 192 ? -9.242 27.253 -4.096 1.00 90.44 192 GLN A CA 1
ATOM 1465 C C . GLN A 1 192 ? -10.461 28.026 -4.614 1.00 90.44 192 GLN A C 1
ATOM 1467 O O . GLN A 1 192 ? -11.041 28.809 -3.869 1.00 90.44 192 GLN A O 1
ATOM 1472 N N . GLU A 1 193 ? -10.859 27.795 -5.867 1.00 90.50 193 GLU A N 1
ATOM 1473 C CA . GLU A 1 193 ? -12.047 28.426 -6.450 1.00 90.50 193 GLU A CA 1
ATOM 1474 C C . GLU A 1 193 ? -13.323 27.975 -5.728 1.00 90.50 193 GLU A C 1
ATOM 1476 O O . GLU A 1 193 ? -14.136 28.809 -5.346 1.00 90.50 193 GLU A O 1
ATOM 1481 N N . LEU A 1 194 ? -13.482 26.675 -5.465 1.00 93.06 194 LEU A N 1
ATOM 1482 C CA . LEU A 1 194 ? -14.668 26.149 -4.776 1.00 93.06 194 LEU A CA 1
ATOM 1483 C C . LEU A 1 194 ? -14.778 26.637 -3.322 1.00 93.06 194 LEU A C 1
ATOM 1485 O O . LEU A 1 194 ? -15.874 26.944 -2.851 1.00 93.06 194 LEU A O 1
ATOM 1489 N N . GLU A 1 195 ? -13.651 26.758 -2.618 1.00 90.81 195 GLU A N 1
ATOM 1490 C CA . GLU A 1 195 ? -13.601 27.319 -1.262 1.00 90.81 195 GLU A CA 1
ATOM 1491 C C . GLU A 1 195 ? -13.958 28.813 -1.255 1.00 90.81 195 GLU A C 1
ATOM 1493 O O . GLU A 1 195 ? -14.703 29.262 -0.385 1.00 90.81 195 GLU A O 1
ATOM 1498 N N . GLN A 1 196 ? -13.477 29.584 -2.238 1.00 93.94 196 GLN A N 1
ATOM 1499 C CA . GLN A 1 196 ? -13.79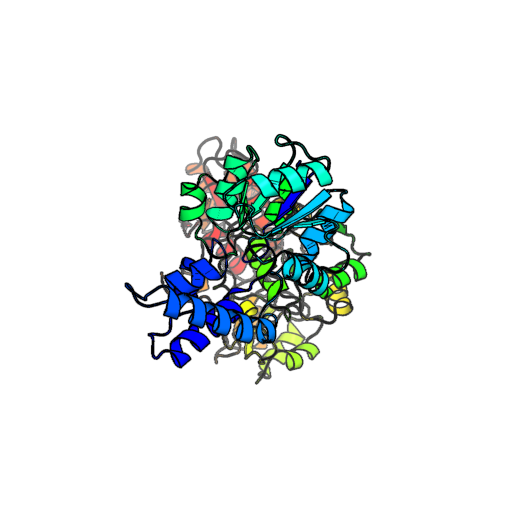2 31.013 -2.374 1.00 93.94 196 GLN A CA 1
ATOM 1500 C C . GLN A 1 196 ? -15.277 31.270 -2.640 1.00 93.94 196 GLN A C 1
ATOM 1502 O O . GLN A 1 196 ? -15.828 32.249 -2.142 1.00 93.94 196 GLN A O 1
ATOM 1507 N N . GLU A 1 197 ? -15.927 30.376 -3.380 1.00 93.75 197 GLU A N 1
ATOM 1508 C CA . GLU A 1 197 ? -17.367 30.427 -3.654 1.00 93.75 197 GLU A CA 1
ATOM 1509 C C . GLU A 1 197 ? -18.217 29.952 -2.463 1.00 93.75 197 GLU A C 1
ATOM 1511 O O . GLU A 1 197 ? -19.441 30.091 -2.469 1.00 93.75 197 GLU A O 1
ATOM 1516 N N . GLY A 1 198 ? -17.575 29.437 -1.410 1.00 93.94 198 GLY A N 1
ATOM 1517 C CA . GLY A 1 198 ? -18.220 29.072 -0.155 1.00 93.94 198 GLY A CA 1
ATOM 1518 C C . GLY A 1 198 ? -18.806 27.663 -0.134 1.00 93.94 198 GLY A C 1
ATOM 1519 O O . GLY A 1 198 ? -19.820 27.459 0.538 1.00 93.94 198 GLY A O 1
ATOM 1520 N N . ALA A 1 199 ? -18.202 26.704 -0.845 1.00 95.56 199 ALA A N 1
ATOM 1521 C CA . ALA A 1 199 ? -18.591 25.296 -0.759 1.00 95.56 199 ALA A CA 1
ATOM 1522 C C . ALA A 1 199 ? -18.581 24.804 0.704 1.00 95.56 199 ALA A C 1
ATOM 1524 O O . ALA A 1 199 ? -17.597 25.000 1.418 1.00 95.56 199 ALA A O 1
ATOM 1525 N N . ASP A 1 200 ? -19.665 24.165 1.158 1.00 95.88 200 ASP A N 1
ATOM 1526 C CA . ASP A 1 200 ? -19.778 23.683 2.548 1.00 95.88 200 ASP A CA 1
ATOM 1527 C C . ASP A 1 200 ? -18.933 22.425 2.781 1.00 95.88 200 ASP A C 1
ATOM 1529 O O . ASP A 1 200 ? -18.368 22.225 3.856 1.00 95.88 200 ASP A O 1
ATOM 1533 N N . TYR A 1 201 ? -18.826 21.591 1.746 1.00 96.06 201 TYR A N 1
ATOM 1534 C CA . TYR A 1 201 ? -18.010 20.385 1.723 1.00 96.06 201 TYR A CA 1
ATOM 1535 C C . TYR A 1 201 ? -17.216 20.290 0.426 1.00 96.06 201 TYR A C 1
ATOM 1537 O O . TYR A 1 201 ? -17.619 20.826 -0.606 1.00 96.06 201 TYR A O 1
ATOM 1545 N N . LEU A 1 202 ? -16.119 19.535 0.466 1.00 92.12 202 LEU A N 1
ATOM 1546 C CA . LEU A 1 202 ? -15.344 19.182 -0.716 1.00 92.12 202 LEU A CA 1
ATOM 1547 C C . LEU A 1 202 ? -15.126 17.676 -0.776 1.00 92.12 202 LEU A C 1
ATOM 1549 O O . LEU A 1 202 ? -14.695 17.080 0.210 1.00 92.12 202 LEU A O 1
ATOM 1553 N N . ALA A 1 203 ? -15.382 17.093 -1.943 1.00 90.88 203 ALA A N 1
ATOM 1554 C CA . ALA A 1 203 ? -15.151 15.685 -2.230 1.00 90.88 203 ALA A CA 1
ATOM 1555 C C . ALA A 1 203 ? -13.995 15.543 -3.225 1.00 90.88 203 ALA A C 1
ATOM 1557 O O . ALA A 1 203 ? -14.016 16.120 -4.314 1.00 90.88 203 ALA A O 1
ATOM 1558 N N . SER A 1 204 ? -12.974 14.778 -2.847 1.00 85.81 204 SER A N 1
ATOM 1559 C CA . SER A 1 204 ? -11.835 14.456 -3.714 1.00 85.81 204 SER A CA 1
ATOM 1560 C C . SER A 1 204 ? -12.109 13.212 -4.552 1.00 85.81 204 SER A C 1
ATOM 1562 O O . SER A 1 204 ? -11.544 13.068 -5.633 1.00 85.81 204 SER A O 1
ATOM 1564 N N . THR A 1 205 ? -12.993 12.339 -4.066 1.00 86.31 205 THR A N 1
ATOM 1565 C CA . THR A 1 205 ? -13.424 11.110 -4.737 1.00 86.31 205 THR A CA 1
ATOM 1566 C C . THR A 1 205 ? -14.946 10.919 -4.641 1.00 86.31 205 THR A C 1
ATOM 1568 O O . THR A 1 205 ? -15.588 11.503 -3.763 1.00 86.31 205 THR A O 1
ATOM 1571 N N . PRO A 1 206 ? -15.555 10.079 -5.497 1.00 90.38 206 PRO A N 1
ATOM 1572 C CA . PRO A 1 206 ? -16.967 9.710 -5.360 1.00 90.38 206 PRO A CA 1
ATOM 1573 C C . PRO A 1 206 ? -17.296 9.031 -4.019 1.00 90.38 206 PRO A C 1
ATOM 1575 O O . PRO A 1 206 ? -18.425 9.122 -3.545 1.00 90.38 206 PRO A O 1
ATOM 1578 N N . GLU A 1 207 ? -16.317 8.386 -3.384 1.00 82.81 207 GLU A N 1
ATOM 1579 C CA . GLU A 1 207 ? -16.466 7.764 -2.063 1.00 82.81 207 GLU A CA 1
ATOM 1580 C C . GLU A 1 207 ? -16.622 8.812 -0.947 1.00 82.81 207 GLU A C 1
ATOM 1582 O O . GLU A 1 207 ? -17.415 8.638 -0.018 1.00 82.81 207 GLU A O 1
ATOM 1587 N N . ASP A 1 208 ? -15.943 9.958 -1.071 1.00 85.19 208 ASP A N 1
ATOM 1588 C CA . ASP A 1 208 ? -16.134 11.085 -0.150 1.00 85.19 208 ASP A CA 1
ATOM 1589 C C . ASP A 1 208 ? -17.591 11.588 -0.195 1.00 85.19 208 ASP A C 1
ATOM 1591 O O . ASP A 1 208 ? -18.146 11.988 0.832 1.00 85.19 208 ASP A O 1
ATOM 1595 N N . LEU A 1 209 ? -18.246 11.521 -1.367 1.00 91.88 209 LEU A N 1
ATOM 1596 C CA . LEU A 1 209 ? -19.672 11.839 -1.492 1.00 91.88 209 LEU A CA 1
ATOM 1597 C C . LEU A 1 209 ? -20.541 10.811 -0.769 1.00 91.88 209 LEU A C 1
ATOM 1599 O O . LEU A 1 209 ? -21.447 11.208 -0.042 1.00 91.88 209 LEU A O 1
ATOM 1603 N N . LEU A 1 210 ? -20.273 9.512 -0.929 1.00 88.38 210 LEU A N 1
ATOM 1604 C CA . LEU A 1 210 ? -21.003 8.464 -0.205 1.00 88.38 210 LEU A CA 1
ATOM 1605 C C . LEU A 1 210 ? -20.892 8.656 1.307 1.00 88.38 210 LEU A C 1
ATOM 1607 O O . LEU A 1 210 ? -21.904 8.639 2.007 1.00 88.38 210 LEU A O 1
ATOM 1611 N N . THR A 1 211 ? -19.686 8.953 1.784 1.00 83.12 211 THR A N 1
ATOM 1612 C CA . THR A 1 211 ? -19.401 9.261 3.189 1.00 83.12 211 THR A CA 1
ATOM 1613 C C . THR A 1 211 ? -20.260 10.416 3.692 1.00 83.12 211 THR A C 1
ATOM 1615 O O . THR A 1 211 ? -20.948 10.321 4.712 1.00 83.12 211 THR A O 1
ATOM 1618 N N . LEU A 1 212 ? -20.252 11.523 2.949 1.00 88.88 212 LEU A N 1
ATOM 1619 C CA . LEU A 1 212 ? -21.001 12.727 3.287 1.00 88.88 212 LEU A CA 1
ATOM 1620 C C . LEU A 1 212 ? -22.521 12.488 3.269 1.00 88.88 212 LEU A C 1
ATOM 1622 O O . LEU A 1 212 ? -23.243 12.934 4.168 1.00 88.88 212 LEU A O 1
ATOM 1626 N N . ILE A 1 213 ? -23.012 11.790 2.244 1.00 92.81 213 ILE A N 1
ATOM 1627 C CA . ILE A 1 213 ? -24.440 11.599 1.979 1.00 92.81 213 ILE A CA 1
ATOM 1628 C C . ILE A 1 213 ? -25.035 10.545 2.910 1.00 92.81 213 ILE A C 1
ATOM 1630 O O . ILE A 1 213 ? -26.066 10.800 3.530 1.00 92.81 213 ILE A O 1
ATOM 1634 N N . LEU A 1 214 ? -24.394 9.388 3.056 1.00 85.62 214 LEU A N 1
ATOM 1635 C CA . LEU A 1 214 ? -24.905 8.275 3.856 1.00 85.62 214 LEU A CA 1
ATOM 1636 C C . LEU A 1 214 ? -24.519 8.399 5.334 1.00 85.62 214 LEU A C 1
ATOM 1638 O O . LEU A 1 214 ? -25.156 7.792 6.190 1.00 85.62 214 LEU A O 1
ATOM 1642 N N . GLY A 1 215 ? -23.520 9.220 5.673 1.00 68.69 215 GLY A N 1
ATOM 1643 C CA . GLY A 1 215 ? -22.965 9.256 7.029 1.00 68.69 215 GLY A CA 1
ATOM 1644 C C . GLY A 1 215 ? -22.228 7.966 7.406 1.00 68.69 215 GLY A C 1
ATOM 1645 O O . GLY A 1 215 ? -21.881 7.777 8.572 1.00 68.69 215 GLY A O 1
ATOM 1646 N N . GLU A 1 216 ? -21.994 7.087 6.430 1.00 56.28 216 GLU A N 1
ATOM 1647 C CA . GLU A 1 216 ? -21.041 5.992 6.528 1.00 56.28 216 GLU A CA 1
ATOM 1648 C C . GLU A 1 216 ? -19.666 6.650 6.688 1.00 56.28 216 GLU A C 1
ATOM 1650 O O . GLU A 1 216 ? -19.305 7.517 5.901 1.00 56.28 216 GLU A O 1
ATOM 1655 N N . LYS A 1 217 ? -18.891 6.325 7.732 1.00 44.22 217 LYS A N 1
ATOM 1656 C CA . LYS A 1 217 ? -17.457 6.654 7.690 1.00 44.22 217 LYS A CA 1
ATOM 1657 C C . LYS A 1 217 ? -16.939 5.934 6.450 1.00 44.22 217 LYS A C 1
ATOM 1659 O O . LYS A 1 217 ? -17.121 4.725 6.420 1.00 44.22 217 LYS A O 1
ATOM 1664 N N . GLY A 1 218 ? -16.390 6.659 5.473 1.00 41.03 218 GLY A N 1
ATOM 1665 C CA . GLY A 1 218 ? -15.944 6.194 4.148 1.00 41.03 218 GLY A CA 1
ATOM 1666 C C . GLY A 1 218 ? -14.869 5.125 4.153 1.00 41.03 218 GLY A C 1
ATOM 1667 O O . GLY A 1 218 ? -13.799 5.293 3.577 1.00 41.03 218 GLY A O 1
ATOM 1668 N N . GLY A 1 219 ? -15.133 4.044 4.859 1.00 48.28 219 GLY A N 1
ATOM 1669 C CA . GLY A 1 219 ? -14.360 2.847 4.859 1.00 48.28 219 GLY A CA 1
ATOM 1670 C C . GLY A 1 219 ? -15.231 1.728 4.358 1.00 48.28 219 GLY A C 1
ATOM 1671 O O . GLY A 1 219 ? -16.307 1.480 4.900 1.00 48.28 219 GLY A O 1
ATOM 1672 N N . ARG A 1 220 ? -14.734 1.035 3.337 1.00 58.44 220 ARG A N 1
ATOM 1673 C CA . ARG A 1 220 ? -15.178 -0.320 3.017 1.00 58.44 220 ARG A CA 1
ATOM 1674 C C . ARG A 1 220 ? -15.272 -1.091 4.336 1.00 58.44 220 ARG A C 1
ATOM 1676 O O . ARG A 1 220 ? -14.308 -1.072 5.099 1.00 58.44 220 ARG A O 1
ATOM 1683 N N . GLU A 1 221 ? -16.409 -1.721 4.635 1.00 75.69 221 GLU A N 1
ATOM 1684 C CA . GLU A 1 221 ? -16.465 -2.659 5.759 1.00 75.69 221 GLU A CA 1
ATOM 1685 C C . GLU A 1 221 ? -15.410 -3.736 5.495 1.00 75.69 221 GLU A C 1
ATOM 1687 O O . GLU A 1 221 ? -15.512 -4.487 4.523 1.00 75.69 221 GLU A O 1
ATOM 1692 N N . THR A 1 222 ? -14.355 -3.753 6.310 1.00 90.50 222 THR A N 1
ATOM 1693 C CA . THR A 1 222 ? -13.272 -4.716 6.148 1.00 90.50 222 THR A CA 1
ATOM 1694 C C . THR A 1 222 ? -13.757 -6.062 6.653 1.00 90.50 222 THR A C 1
ATOM 1696 O O . THR A 1 222 ? -14.016 -6.246 7.840 1.00 90.50 222 THR A O 1
ATOM 1699 N N . ARG A 1 223 ? -13.892 -7.025 5.742 1.00 92.75 223 ARG A N 1
ATOM 1700 C CA . ARG A 1 223 ? -14.284 -8.388 6.105 1.00 92.75 223 ARG A CA 1
ATOM 1701 C C . ARG A 1 223 ? -13.120 -9.102 6.777 1.00 92.75 223 ARG A C 1
ATOM 1703 O O . ARG A 1 223 ? -11.999 -9.070 6.273 1.00 92.75 223 ARG A O 1
ATOM 1710 N N . HIS A 1 224 ? -13.389 -9.794 7.877 1.00 96.38 224 HIS A N 1
ATOM 1711 C CA . HIS A 1 224 ? -12.411 -10.663 8.535 1.00 96.38 224 HIS A CA 1
ATOM 1712 C C . HIS A 1 224 ? -12.644 -12.093 8.058 1.00 96.38 224 HIS A C 1
ATOM 1714 O O . HIS A 1 224 ? -13.658 -12.701 8.390 1.00 96.38 224 HIS A O 1
ATOM 1720 N N . LEU A 1 225 ? -11.725 -12.578 7.231 1.00 96.94 225 LEU A N 1
ATOM 1721 C CA . LEU A 1 225 ? -11.777 -13.868 6.553 1.00 96.94 225 LEU A CA 1
ATOM 1722 C C . LEU A 1 225 ? -10.856 -14.878 7.244 1.00 96.94 225 LEU A C 1
ATOM 1724 O O . LEU A 1 225 ? -9.795 -14.515 7.760 1.00 96.94 225 LEU A O 1
ATOM 1728 N N . GLY A 1 226 ? -11.237 -16.151 7.214 1.00 95.75 226 GLY A N 1
ATOM 1729 C CA . GLY A 1 226 ? -10.436 -17.264 7.711 1.00 95.75 226 GLY A CA 1
ATOM 1730 C C . GLY A 1 226 ? -9.599 -17.951 6.622 1.00 95.75 226 GLY A C 1
ATOM 1731 O O . GLY A 1 226 ? -9.733 -17.662 5.428 1.00 95.75 226 GLY A O 1
ATOM 1732 N N . PRO A 1 227 ? -8.729 -18.905 7.002 1.00 96.00 227 PRO A N 1
ATOM 1733 C CA . PRO A 1 227 ? -7.992 -19.761 6.067 1.00 96.00 227 PRO A CA 1
ATOM 1734 C C . PRO A 1 227 ? -8.867 -20.549 5.077 1.00 96.00 227 PRO A C 1
ATOM 1736 O O . PRO A 1 227 ? -8.359 -21.008 4.055 1.00 96.00 227 PRO A O 1
ATOM 1739 N N . GLU A 1 228 ? -10.146 -20.748 5.388 1.00 96.00 228 GLU A N 1
ATOM 1740 C CA . GLU A 1 228 ? -11.156 -21.415 4.565 1.00 96.00 228 GLU A CA 1
ATOM 1741 C C . GLU A 1 228 ? -11.719 -20.532 3.437 1.00 96.00 228 GLU A C 1
ATOM 1743 O O . GLU A 1 228 ? -12.158 -21.061 2.414 1.00 96.00 228 GLU A O 1
ATOM 1748 N N . ASP A 1 229 ? -11.627 -19.206 3.560 1.00 96.88 229 ASP A N 1
ATOM 1749 C CA . ASP A 1 229 ? -12.265 -18.228 2.664 1.00 96.88 229 ASP A CA 1
ATOM 1750 C C . ASP A 1 229 ? -11.365 -17.823 1.481 1.00 96.88 229 ASP A C 1
ATOM 1752 O O . ASP A 1 229 ? -11.420 -16.707 0.956 1.00 96.88 229 ASP A O 1
ATOM 1756 N N . VAL A 1 230 ? -10.504 -18.743 1.038 1.00 97.81 230 VAL A N 1
ATOM 1757 C CA . VAL A 1 230 ? -9.525 -18.516 -0.040 1.00 97.81 230 VAL A CA 1
ATOM 1758 C C . VAL A 1 230 ? -10.184 -17.986 -1.313 1.00 97.81 230 VAL A C 1
ATOM 1760 O O . VAL A 1 230 ? -9.655 -17.067 -1.939 1.00 97.81 230 VAL A O 1
ATOM 1763 N N . GLU A 1 231 ? -11.323 -18.560 -1.702 1.00 96.94 231 GLU A N 1
ATOM 1764 C CA . GLU A 1 231 ? -12.019 -18.171 -2.931 1.00 96.94 231 GLU A CA 1
ATOM 1765 C C . GLU A 1 231 ? -12.646 -16.779 -2.819 1.00 96.94 231 GLU A C 1
ATOM 1767 O O . GLU A 1 231 ? -12.653 -16.031 -3.795 1.00 96.94 231 GLU A O 1
ATOM 1772 N N . GLU A 1 232 ? -13.119 -16.392 -1.632 1.00 92.12 232 GLU A N 1
ATOM 1773 C CA . GLU A 1 232 ? -13.650 -15.047 -1.408 1.00 92.12 232 GLU A CA 1
ATOM 1774 C C . GLU A 1 232 ? -12.532 -14.003 -1.505 1.00 92.12 232 GLU A C 1
ATOM 1776 O O . GLU A 1 232 ? -12.654 -13.034 -2.258 1.00 92.12 232 GLU A O 1
ATOM 1781 N N . ALA A 1 233 ? -11.399 -14.244 -0.838 1.00 97.69 233 ALA A N 1
ATOM 1782 C CA . ALA A 1 233 ? -10.217 -13.394 -0.956 1.00 97.69 233 ALA A CA 1
ATOM 1783 C C . ALA A 1 233 ? -9.729 -13.287 -2.415 1.00 97.69 233 ALA A C 1
ATOM 1785 O O . ALA A 1 23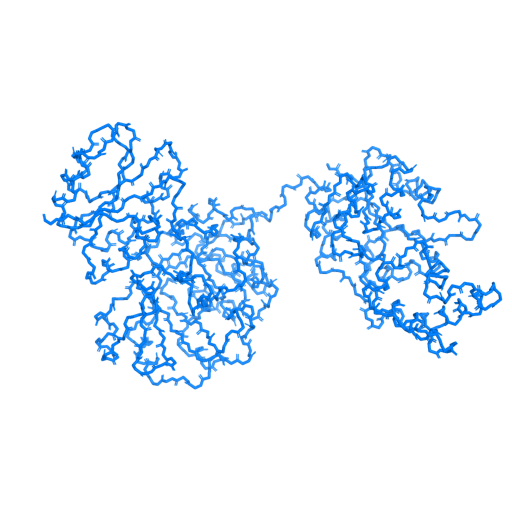3 ? -9.405 -12.199 -2.897 1.00 97.69 233 ALA A O 1
ATOM 1786 N N . ALA A 1 234 ? -9.711 -14.404 -3.147 1.00 97.00 234 ALA A N 1
ATOM 1787 C CA . ALA A 1 234 ? -9.354 -14.429 -4.560 1.00 97.00 234 ALA A CA 1
ATOM 1788 C C . ALA A 1 234 ? -10.348 -13.651 -5.438 1.00 97.00 234 ALA A C 1
ATOM 1790 O O . ALA A 1 234 ? -9.925 -12.922 -6.336 1.00 97.00 234 ALA A O 1
ATOM 1791 N N . ALA A 1 235 ? -11.654 -13.756 -5.175 1.00 86.44 235 ALA A N 1
ATOM 1792 C CA . ALA A 1 235 ? -12.684 -13.031 -5.912 1.00 86.44 235 ALA A CA 1
ATOM 1793 C C . ALA A 1 235 ? -12.546 -11.514 -5.748 1.00 86.44 235 ALA A C 1
ATOM 1795 O O . ALA A 1 235 ? -12.606 -10.802 -6.750 1.00 86.44 235 ALA A O 1
ATOM 1796 N N . ILE A 1 236 ? -12.283 -11.042 -4.524 1.00 89.88 236 ILE A N 1
ATOM 1797 C CA . ILE A 1 236 ? -12.021 -9.625 -4.235 1.00 89.88 236 ILE A CA 1
ATOM 1798 C C . ILE A 1 236 ? -10.818 -9.125 -5.042 1.00 89.88 236 ILE A C 1
ATOM 1800 O O . ILE A 1 236 ? -10.894 -8.078 -5.687 1.00 89.88 236 ILE A O 1
ATOM 1804 N N . LEU A 1 237 ? -9.715 -9.883 -5.061 1.00 96.06 237 LEU A N 1
ATOM 1805 C CA . LEU A 1 237 ? -8.527 -9.518 -5.839 1.00 96.06 237 LEU A CA 1
ATOM 1806 C C . LEU A 1 237 ? -8.834 -9.450 -7.342 1.00 96.06 237 LEU A C 1
ATOM 1808 O O . LEU A 1 237 ? -8.433 -8.494 -8.004 1.00 96.06 237 LEU A O 1
ATOM 1812 N N . ARG A 1 238 ? -9.572 -10.428 -7.886 1.00 91.25 238 ARG A N 1
ATOM 1813 C CA . ARG A 1 238 ? -9.965 -10.453 -9.308 1.00 91.25 238 ARG A CA 1
ATOM 1814 C C . ARG A 1 238 ? -10.886 -9.293 -9.686 1.00 91.25 238 ARG A C 1
ATOM 1816 O O . ARG A 1 238 ? -10.823 -8.842 -10.825 1.00 91.25 238 ARG A O 1
ATOM 1823 N N . SER A 1 239 ? -11.709 -8.799 -8.761 1.00 83.38 239 SER A N 1
ATOM 1824 C CA . SER A 1 239 ? -12.585 -7.642 -8.983 1.00 83.38 239 SER A CA 1
ATOM 1825 C C . SER A 1 239 ? -11.917 -6.282 -8.730 1.00 83.38 239 SER A C 1
ATOM 1827 O O . SER A 1 239 ? -12.619 -5.277 -8.688 1.00 83.38 239 SER A O 1
ATOM 1829 N N . GLY A 1 240 ? -10.594 -6.237 -8.527 1.00 86.25 240 GLY A N 1
ATOM 1830 C CA . GLY A 1 240 ? -9.838 -4.994 -8.308 1.00 86.25 240 GLY A CA 1
ATOM 1831 C C . GLY A 1 240 ? -9.855 -4.469 -6.863 1.00 86.25 240 GLY A C 1
ATOM 1832 O O . GLY A 1 240 ? -9.459 -3.328 -6.609 1.00 86.25 240 GLY A O 1
ATOM 1833 N N . GLY A 1 241 ? -10.311 -5.286 -5.908 1.00 88.81 241 GLY A N 1
ATOM 1834 C CA . GLY A 1 241 ? -10.315 -4.975 -4.479 1.00 88.81 241 GLY A CA 1
ATOM 1835 C C . GLY A 1 241 ? -8.968 -5.220 -3.789 1.00 88.81 241 GLY A C 1
ATOM 1836 O O . GLY A 1 241 ? -8.018 -5.749 -4.373 1.00 88.81 241 GLY A O 1
ATOM 1837 N N . LEU A 1 242 ? -8.902 -4.831 -2.516 1.00 96.56 242 LEU A N 1
ATOM 1838 C CA . LEU A 1 242 ? -7.732 -4.916 -1.647 1.00 96.56 242 LEU A CA 1
ATOM 1839 C C . LEU A 1 242 ? -7.916 -5.973 -0.557 1.00 96.56 242 LEU A C 1
ATOM 1841 O O . LEU A 1 242 ? -8.895 -5.944 0.187 1.00 96.56 242 LEU A O 1
ATOM 1845 N N . VAL A 1 243 ? -6.926 -6.853 -0.398 1.00 98.50 243 VAL A N 1
ATOM 1846 C CA . VAL A 1 243 ? -6.953 -7.912 0.620 1.00 98.50 243 VAL A CA 1
ATOM 1847 C C . VAL A 1 243 ? -5.673 -7.917 1.447 1.00 98.50 243 VAL A C 1
ATOM 1849 O O . VAL A 1 243 ? -4.569 -8.000 0.911 1.00 98.50 243 VAL A O 1
ATOM 1852 N N . GLY A 1 244 ? -5.806 -7.886 2.770 1.00 98.50 244 GLY A N 1
ATOM 1853 C CA . GLY A 1 244 ? -4.733 -8.212 3.697 1.00 98.50 244 GLY A CA 1
ATOM 1854 C C . GLY A 1 244 ? -4.446 -9.706 3.666 1.00 98.50 244 GLY A C 1
ATOM 1855 O O . GLY A 1 244 ? -5.255 -10.493 4.143 1.00 98.50 244 GLY A O 1
ATOM 1856 N N . ILE A 1 245 ? -3.308 -10.101 3.101 1.00 98.19 245 ILE A N 1
ATOM 1857 C CA . ILE A 1 245 ? -2.918 -11.504 2.942 1.00 98.19 245 ILE A CA 1
ATOM 1858 C C . ILE A 1 245 ? -1.797 -11.883 3.923 1.00 98.19 245 ILE A C 1
ATOM 1860 O O . ILE A 1 245 ? -0.806 -11.151 4.037 1.00 98.19 245 ILE A O 1
ATOM 1864 N N . PRO A 1 246 ? -1.891 -13.034 4.609 1.00 98.25 246 PRO A N 1
ATOM 1865 C CA . PRO A 1 246 ? -0.813 -13.524 5.458 1.00 98.25 246 PRO A CA 1
ATOM 1866 C C . PRO A 1 246 ? 0.359 -13.994 4.587 1.00 98.25 246 PRO A C 1
ATOM 1868 O O . PRO A 1 246 ? 0.154 -14.508 3.490 1.00 98.25 246 PRO A O 1
ATOM 1871 N N . THR A 1 247 ? 1.599 -13.862 5.061 1.00 98.44 247 THR A N 1
ATOM 1872 C CA . THR A 1 247 ? 2.774 -14.523 4.458 1.00 98.44 247 THR A CA 1
ATOM 1873 C C . THR A 1 247 ? 3.671 -15.084 5.560 1.00 98.44 247 THR A C 1
ATOM 1875 O O . THR A 1 247 ? 3.433 -14.840 6.738 1.00 98.44 247 THR A O 1
ATOM 1878 N N . GLU A 1 248 ? 4.731 -15.820 5.220 1.00 98.06 248 GLU A N 1
ATOM 1879 C CA . GLU A 1 248 ? 5.702 -16.270 6.221 1.00 98.06 248 GLU A CA 1
ATOM 1880 C C . GLU A 1 248 ? 6.523 -15.105 6.800 1.00 98.06 248 GLU A C 1
ATOM 1882 O O . GLU A 1 248 ? 7.066 -15.226 7.895 1.00 98.06 248 GLU A O 1
ATOM 1887 N N . THR A 1 249 ? 6.619 -13.977 6.081 1.00 98.12 249 THR A N 1
ATOM 1888 C CA . THR A 1 249 ? 7.428 -12.814 6.480 1.00 98.12 249 THR A CA 1
ATOM 1889 C C . THR A 1 249 ? 6.650 -11.813 7.319 1.00 98.12 249 THR A C 1
ATOM 1891 O O . THR A 1 249 ? 6.961 -11.608 8.485 1.00 98.12 249 THR A O 1
ATOM 1894 N N . VAL A 1 250 ? 5.668 -11.173 6.690 1.00 98.12 250 VAL A N 1
ATOM 1895 C CA . VAL A 1 250 ? 4.833 -10.080 7.203 1.00 98.12 250 VAL A CA 1
ATOM 1896 C C . VAL A 1 250 ? 3.521 -10.112 6.416 1.00 98.12 250 VAL A C 1
ATOM 1898 O O . VAL A 1 250 ? 3.511 -10.564 5.267 1.00 98.12 250 VAL A O 1
ATOM 1901 N N . TYR A 1 251 ? 2.431 -9.615 6.981 1.00 98.50 251 TYR A N 1
ATOM 1902 C CA . TYR A 1 251 ? 1.175 -9.448 6.256 1.00 98.50 251 TYR A CA 1
ATOM 1903 C C . TYR A 1 251 ? 1.352 -8.447 5.110 1.00 98.50 251 TYR A C 1
ATOM 1905 O O . TYR A 1 251 ? 1.992 -7.398 5.262 1.00 98.50 251 TYR A O 1
ATOM 1913 N N . GLY A 1 252 ? 0.808 -8.797 3.948 1.00 98.00 252 GLY A N 1
ATOM 1914 C CA . GLY A 1 252 ? 0.854 -7.990 2.736 1.00 98.00 252 GLY A CA 1
ATOM 1915 C C . GLY A 1 252 ? -0.495 -7.351 2.427 1.00 98.00 252 GLY A C 1
ATOM 1916 O O . GLY A 1 252 ? -1.527 -7.973 2.641 1.00 98.00 252 GLY A O 1
ATOM 1917 N N . LEU A 1 253 ? -0.497 -6.131 1.892 1.00 98.19 253 LEU A N 1
ATOM 1918 C CA . LEU A 1 253 ? -1.689 -5.517 1.304 1.00 98.19 253 LEU A CA 1
ATOM 1919 C C . LEU A 1 253 ? -1.743 -5.852 -0.187 1.00 98.19 253 LEU A C 1
ATOM 1921 O O . LEU A 1 253 ? -1.046 -5.224 -0.976 1.00 98.19 253 LEU A O 1
ATOM 1925 N N . GLY A 1 254 ? -2.513 -6.869 -0.553 1.00 98.06 254 GLY A N 1
ATOM 1926 C CA . GLY A 1 254 ? -2.606 -7.388 -1.910 1.00 98.06 254 GLY A CA 1
ATOM 1927 C C . GLY A 1 254 ? -3.648 -6.683 -2.775 1.00 98.06 254 GLY A C 1
ATOM 1928 O O . GLY A 1 254 ? -4.751 -6.409 -2.313 1.00 98.06 254 GLY A O 1
ATOM 1929 N N . ALA A 1 255 ? -3.305 -6.475 -4.044 1.00 98.19 255 ALA A N 1
ATOM 1930 C CA . ALA A 1 255 ? -4.228 -6.169 -5.138 1.00 98.19 255 ALA A CA 1
ATOM 1931 C C . ALA A 1 255 ? -3.814 -6.937 -6.403 1.00 98.19 255 ALA A C 1
ATOM 1933 O O . ALA A 1 255 ? -2.682 -7.431 -6.493 1.00 98.19 255 ALA A O 1
ATOM 1934 N N . ASN A 1 256 ? -4.694 -7.012 -7.403 1.00 97.88 256 ASN A N 1
ATOM 1935 C CA . ASN A 1 256 ? -4.331 -7.544 -8.716 1.00 97.88 256 ASN A CA 1
ATOM 1936 C C . ASN A 1 256 ? -3.193 -6.715 -9.332 1.00 97.88 256 ASN A C 1
ATOM 1938 O O . ASN A 1 256 ? -3.378 -5.565 -9.709 1.00 97.88 256 ASN A O 1
ATOM 1942 N N . GLY A 1 257 ? -2.008 -7.312 -9.464 1.00 97.75 257 GLY A N 1
ATOM 1943 C CA . GLY A 1 257 ? -0.809 -6.632 -9.947 1.00 97.75 257 GLY A CA 1
ATOM 1944 C C . GLY A 1 257 ? -0.804 -6.324 -11.444 1.00 97.75 257 GLY A C 1
ATOM 1945 O O . GLY A 1 257 ? 0.123 -5.669 -11.910 1.00 97.75 257 GLY A O 1
ATOM 1946 N N . LEU A 1 258 ? -1.793 -6.799 -12.205 1.00 97.25 258 LEU A N 1
ATOM 1947 C CA . LEU A 1 258 ? -1.970 -6.459 -13.621 1.00 97.25 258 LEU A CA 1
ATOM 1948 C C . LEU A 1 258 ? -3.001 -5.349 -13.840 1.00 97.25 258 LEU A C 1
ATOM 1950 O O . LEU A 1 258 ? -3.115 -4.857 -14.958 1.00 97.25 258 LEU A O 1
ATOM 1954 N N . ASP A 1 259 ? -3.732 -4.965 -12.795 1.00 94.75 259 ASP A N 1
ATOM 1955 C CA . ASP A 1 259 ? -4.742 -3.914 -12.828 1.00 94.75 259 ASP A CA 1
ATOM 1956 C C . ASP A 1 259 ? -4.152 -2.619 -12.238 1.00 94.75 259 ASP A C 1
ATOM 1958 O O . ASP A 1 259 ? -3.910 -2.542 -11.028 1.00 94.75 259 ASP A O 1
ATOM 1962 N N . PRO A 1 260 ? -3.879 -1.593 -13.067 1.00 91.38 260 PRO A N 1
ATOM 1963 C CA . PRO A 1 260 ? -3.286 -0.354 -12.586 1.00 91.38 260 PRO A CA 1
ATOM 1964 C C . PRO A 1 260 ? -4.150 0.391 -11.561 1.00 91.38 260 PRO A C 1
ATOM 1966 O O . PRO A 1 260 ? -3.588 1.018 -10.662 1.00 91.38 260 PRO A O 1
ATOM 1969 N N . GLU A 1 261 ? -5.482 0.318 -11.668 1.00 85.44 261 GLU A N 1
ATOM 1970 C CA . GLU A 1 261 ? -6.402 0.983 -10.737 1.00 85.44 261 GLU A CA 1
ATOM 1971 C C . GLU A 1 261 ? -6.384 0.276 -9.379 1.00 85.44 261 GLU A C 1
ATOM 1973 O O . GLU A 1 261 ? -6.199 0.914 -8.341 1.00 85.44 261 GLU A O 1
ATOM 1978 N N . ALA A 1 262 ? -6.448 -1.059 -9.376 1.00 86.81 262 ALA A N 1
ATOM 1979 C CA . ALA A 1 262 ? -6.341 -1.845 -8.146 1.00 86.81 262 ALA A CA 1
ATOM 1980 C C . ALA A 1 262 ? -5.003 -1.604 -7.423 1.00 86.81 262 ALA A C 1
ATOM 1982 O O . ALA A 1 262 ? -4.949 -1.483 -6.197 1.00 86.81 262 ALA A O 1
ATOM 1983 N N . VAL A 1 263 ? -3.907 -1.488 -8.180 1.00 92.88 263 VAL A N 1
ATOM 1984 C CA . VAL A 1 263 ? -2.591 -1.156 -7.623 1.00 92.88 263 VAL A CA 1
ATOM 1985 C C . VAL A 1 263 ? -2.550 0.278 -7.082 1.00 92.88 263 VAL A C 1
ATOM 1987 O O . VAL A 1 263 ? -1.939 0.500 -6.036 1.00 92.88 263 VAL A O 1
ATOM 1990 N N . ALA A 1 264 ? -3.204 1.247 -7.731 1.00 86.25 264 ALA A N 1
ATOM 1991 C CA . ALA A 1 264 ? -3.296 2.619 -7.226 1.00 86.25 264 ALA A CA 1
ATOM 1992 C C . ALA A 1 264 ? -3.964 2.671 -5.839 1.00 86.25 264 ALA A C 1
ATOM 1994 O O . ALA A 1 264 ? -3.434 3.324 -4.933 1.00 86.25 264 ALA A O 1
ATOM 1995 N N . HIS A 1 265 ? -5.017 1.873 -5.621 1.00 86.19 265 HIS A N 1
ATOM 1996 C CA . HIS A 1 265 ? -5.681 1.763 -4.319 1.00 86.19 265 HIS A CA 1
ATOM 1997 C C . HIS A 1 265 ? -4.732 1.301 -3.191 1.00 86.19 265 HIS A C 1
ATOM 1999 O O . HIS A 1 265 ? -4.896 1.723 -2.048 1.00 86.19 265 HIS A O 1
ATOM 2005 N N . ILE A 1 266 ? -3.687 0.501 -3.469 1.00 90.44 266 ILE A N 1
ATOM 2006 C CA . ILE A 1 266 ? -2.661 0.144 -2.461 1.00 90.44 266 ILE A CA 1
ATOM 2007 C C . ILE A 1 266 ? -1.945 1.398 -1.945 1.00 90.44 266 ILE A C 1
ATOM 2009 O O . ILE A 1 266 ? -1.656 1.515 -0.749 1.00 90.44 266 ILE A O 1
ATOM 2013 N N . PHE A 1 267 ? -1.587 2.317 -2.844 1.00 85.31 267 PHE A N 1
ATOM 2014 C CA . PHE A 1 267 ? -0.862 3.532 -2.475 1.00 85.31 267 PHE A CA 1
ATOM 2015 C C . PHE A 1 267 ? -1.744 4.466 -1.646 1.00 85.31 267 PHE A C 1
ATOM 2017 O O . PHE A 1 267 ? -1.282 4.977 -0.622 1.00 85.31 267 PHE A O 1
ATOM 2024 N N . GLU A 1 268 ? -3.011 4.607 -2.029 1.00 84.38 268 GLU A N 1
ATOM 2025 C CA . GLU A 1 268 ? -4.028 5.379 -1.307 1.00 84.38 268 GLU A CA 1
ATOM 2026 C C . GLU A 1 268 ? -4.282 4.805 0.092 1.00 84.38 268 GLU A C 1
ATOM 2028 O O . GLU A 1 268 ? -4.094 5.493 1.103 1.00 84.38 268 GLU A O 1
ATOM 2033 N N . ALA A 1 269 ? -4.576 3.505 0.176 1.00 85.75 269 ALA A N 1
ATOM 2034 C CA . ALA A 1 269 ? -4.824 2.800 1.430 1.00 85.75 269 ALA A CA 1
ATOM 2035 C C . ALA A 1 269 ? -3.607 2.781 2.365 1.00 85.75 269 ALA A C 1
ATOM 2037 O O . ALA A 1 269 ? -3.755 2.554 3.557 1.00 85.75 269 ALA A O 1
ATOM 2038 N N . LYS A 1 270 ? -2.389 3.054 1.886 1.00 85.94 270 LYS A N 1
ATOM 2039 C CA . LYS A 1 270 ? -1.195 3.157 2.747 1.00 85.94 270 LYS A CA 1
ATOM 2040 C C . LYS A 1 270 ? -0.763 4.588 3.038 1.00 85.94 270 LYS A C 1
ATOM 2042 O O . LYS A 1 270 ? 0.056 4.775 3.941 1.00 85.94 270 LYS A O 1
ATOM 2047 N N . GLY A 1 271 ? -1.243 5.574 2.277 1.00 81.75 271 GLY A N 1
ATOM 2048 C CA . GLY A 1 271 ? -0.627 6.903 2.213 1.00 81.75 271 GLY A CA 1
ATOM 2049 C C . GLY A 1 271 ? 0.830 6.828 1.735 1.00 81.75 271 GLY A C 1
ATOM 2050 O O . GLY A 1 271 ? 1.721 7.442 2.325 1.00 81.75 271 GLY A O 1
ATOM 2051 N N . ARG A 1 272 ? 1.113 5.977 0.740 1.00 74.75 272 ARG A N 1
ATOM 2052 C CA . ARG A 1 272 ? 2.474 5.686 0.262 1.00 74.75 272 ARG A CA 1
ATOM 2053 C C . ARG A 1 272 ? 2.817 6.520 -0.985 1.00 74.75 272 ARG A C 1
ATOM 2055 O O . ARG A 1 272 ? 1.991 6.593 -1.889 1.00 74.75 272 ARG A O 1
ATOM 2062 N N . PRO A 1 273 ? 4.045 7.065 -1.101 1.00 74.12 273 PRO A N 1
ATOM 2063 C CA . PRO A 1 273 ? 4.525 7.671 -2.345 1.00 74.12 273 PRO A CA 1
ATOM 2064 C C . PRO A 1 273 ? 4.517 6.688 -3.529 1.00 74.12 273 PRO A C 1
ATOM 2066 O O . PRO A 1 273 ? 4.939 5.539 -3.378 1.00 74.12 273 PRO A O 1
ATOM 2069 N N . GLN A 1 274 ? 4.087 7.155 -4.707 1.00 72.44 274 GLN A N 1
ATOM 2070 C CA . GLN A 1 274 ? 4.008 6.357 -5.944 1.00 72.44 274 GLN A CA 1
ATOM 2071 C C . GLN A 1 274 ? 5.384 6.010 -6.553 1.00 72.44 274 GLN A C 1
ATOM 2073 O O . GLN A 1 274 ? 5.476 5.172 -7.442 1.00 72.44 274 GLN A O 1
ATOM 2078 N N . ASP A 1 275 ? 6.475 6.612 -6.068 1.00 74.94 275 ASP A N 1
ATOM 2079 C CA . ASP A 1 275 ? 7.839 6.416 -6.587 1.00 74.94 275 ASP A CA 1
ATOM 2080 C C . ASP A 1 275 ? 8.549 5.166 -6.031 1.00 74.94 275 ASP A C 1
ATOM 2082 O O . ASP A 1 275 ? 9.754 4.990 -6.224 1.00 74.94 275 ASP A O 1
ATOM 2086 N N . ASN A 1 276 ? 7.826 4.308 -5.309 1.00 78.00 276 ASN A N 1
ATOM 2087 C CA . ASN A 1 276 ? 8.388 3.168 -4.601 1.00 78.00 276 ASN A CA 1
ATOM 2088 C C . ASN A 1 276 ? 7.784 1.860 -5.141 1.00 78.00 276 ASN A C 1
ATOM 2090 O O . ASN A 1 276 ? 6.589 1.629 -4.927 1.00 78.00 276 ASN A O 1
ATOM 2094 N N . PRO A 1 277 ? 8.583 0.992 -5.792 1.00 90.19 277 PRO A N 1
ATOM 2095 C CA . PRO A 1 277 ? 8.074 -0.193 -6.478 1.00 90.19 277 PRO A CA 1
ATOM 2096 C C . PRO A 1 277 ? 7.377 -1.175 -5.524 1.00 90.19 277 PRO A C 1
ATOM 2098 O O . PRO A 1 277 ? 7.553 -1.146 -4.296 1.00 90.19 277 PRO A O 1
ATOM 2101 N N . LEU A 1 278 ? 6.591 -2.078 -6.101 1.00 95.25 278 LEU A N 1
ATOM 2102 C CA . LEU A 1 278 ? 5.909 -3.181 -5.431 1.00 95.25 278 LEU A CA 1
ATOM 2103 C C . LEU A 1 278 ? 6.539 -4.528 -5.810 1.00 95.25 278 LEU A C 1
ATOM 2105 O O . LEU A 1 278 ? 7.279 -4.649 -6.784 1.00 95.25 278 LEU A O 1
ATOM 2109 N N . ILE A 1 279 ? 6.242 -5.549 -5.007 1.00 98.19 279 ILE A N 1
ATOM 2110 C CA . ILE A 1 279 ? 6.647 -6.934 -5.264 1.00 98.19 279 ILE A CA 1
ATOM 2111 C C . ILE A 1 279 ? 5.418 -7.700 -5.744 1.00 98.19 279 ILE A C 1
ATOM 2113 O O . ILE A 1 279 ? 4.388 -7.700 -5.061 1.00 98.19 279 ILE A O 1
ATOM 2117 N N . LEU A 1 280 ? 5.543 -8.370 -6.888 1.00 98.69 280 LEU A N 1
ATOM 2118 C CA . LEU A 1 280 ? 4.550 -9.313 -7.381 1.00 98.69 280 LEU A CA 1
ATOM 2119 C C . LEU A 1 280 ? 4.749 -10.673 -6.714 1.00 98.69 280 LEU A C 1
ATOM 2121 O O . LEU A 1 280 ? 5.828 -11.272 -6.768 1.00 98.69 280 LEU A O 1
ATOM 2125 N N . HIS A 1 281 ? 3.679 -11.162 -6.101 1.00 98.81 281 HIS A N 1
ATOM 2126 C CA . HIS A 1 281 ? 3.601 -12.479 -5.499 1.00 98.81 281 HIS A CA 1
ATOM 2127 C C . HIS A 1 281 ? 2.987 -13.454 -6.504 1.00 98.81 281 HIS A C 1
ATOM 2129 O O . HIS A 1 281 ? 1.957 -13.169 -7.117 1.00 98.81 281 HIS A O 1
ATOM 2135 N N . ILE A 1 282 ? 3.645 -14.596 -6.682 1.00 98.44 282 ILE A N 1
ATOM 2136 C CA . ILE A 1 282 ? 3.264 -15.658 -7.617 1.00 98.44 282 ILE A CA 1
ATOM 2137 C C . ILE A 1 282 ? 3.211 -17.014 -6.896 1.00 98.44 282 ILE A C 1
ATOM 2139 O O . ILE A 1 282 ? 3.938 -17.214 -5.922 1.00 98.44 282 ILE A O 1
ATOM 2143 N N . PRO A 1 283 ? 2.371 -17.963 -7.345 1.00 97.19 283 PRO A N 1
ATOM 2144 C CA . PRO A 1 283 ? 2.177 -19.232 -6.640 1.00 97.19 283 PRO A CA 1
ATOM 2145 C C . PRO A 1 283 ? 3.307 -20.254 -6.849 1.00 97.19 283 PRO A C 1
ATOM 2147 O O . PRO A 1 283 ? 3.416 -21.199 -6.060 1.00 97.19 283 PRO A O 1
ATOM 2150 N N . SER A 1 284 ? 4.112 -20.113 -7.908 1.00 96.06 284 SER A N 1
ATOM 2151 C CA . SER A 1 284 ? 5.250 -20.984 -8.236 1.00 96.06 284 SER A CA 1
ATOM 2152 C C . SER A 1 284 ? 6.242 -20.290 -9.178 1.00 96.06 284 SER A C 1
ATOM 2154 O O . SER A 1 284 ? 5.918 -19.279 -9.802 1.00 96.06 284 SER A O 1
ATOM 2156 N N . ALA A 1 285 ? 7.449 -20.851 -9.310 1.00 96.19 285 ALA A N 1
ATOM 2157 C CA . ALA A 1 285 ? 8.496 -20.333 -10.194 1.00 96.19 285 ALA A CA 1
ATOM 2158 C C . ALA A 1 285 ? 8.113 -20.356 -11.688 1.00 96.19 285 ALA A C 1
ATOM 2160 O O . ALA A 1 285 ? 8.541 -19.478 -12.433 1.00 96.19 285 ALA A O 1
ATOM 2161 N N . ASP A 1 286 ? 7.248 -21.281 -12.118 1.00 94.81 286 ASP A N 1
ATOM 2162 C CA . ASP A 1 286 ? 6.808 -21.403 -13.521 1.00 94.81 286 ASP A CA 1
ATOM 2163 C C . ASP A 1 286 ? 5.996 -20.186 -14.009 1.00 94.81 286 ASP A C 1
ATOM 2165 O O . ASP A 1 286 ? 5.750 -20.011 -15.201 1.00 94.81 286 ASP A O 1
ATOM 2169 N N . HIS A 1 287 ? 5.578 -19.305 -13.096 1.00 96.44 287 HIS A N 1
ATOM 2170 C CA . HIS A 1 287 ? 4.937 -18.037 -13.440 1.00 96.44 287 HIS A CA 1
ATOM 2171 C C . HIS A 1 287 ? 5.938 -16.940 -13.838 1.00 96.44 287 HIS A C 1
ATOM 2173 O O . HIS A 1 287 ? 5.509 -15.918 -14.373 1.00 96.44 287 HIS A O 1
ATOM 2179 N N . LEU A 1 288 ? 7.247 -17.114 -13.607 1.00 97.56 288 LEU A N 1
ATOM 2180 C CA . LEU A 1 288 ? 8.249 -16.080 -13.900 1.00 97.56 288 LEU A CA 1
ATOM 2181 C C . LEU A 1 288 ? 8.227 -15.662 -15.369 1.00 97.56 288 LEU A C 1
ATOM 2183 O O . LEU A 1 288 ? 8.188 -14.469 -15.663 1.00 97.56 288 LEU A O 1
ATOM 2187 N N . GLU A 1 289 ? 8.172 -16.625 -16.289 1.00 97.56 289 GLU A N 1
ATOM 2188 C CA . GLU A 1 289 ? 8.168 -16.355 -17.731 1.00 97.56 289 GLU A CA 1
ATOM 2189 C C . GLU A 1 289 ? 6.934 -15.579 -18.204 1.00 97.56 289 GLU A C 1
ATOM 2191 O O . GLU A 1 289 ? 6.971 -14.968 -19.269 1.00 97.56 289 GLU A O 1
ATOM 2196 N N . ARG A 1 290 ? 5.849 -15.543 -17.418 1.00 97.62 290 ARG A N 1
ATOM 2197 C CA . ARG A 1 290 ? 4.660 -14.743 -17.746 1.00 97.62 290 ARG A CA 1
ATOM 2198 C C . ARG A 1 290 ? 4.908 -13.245 -17.556 1.00 97.62 290 ARG A C 1
ATOM 2200 O O . ARG A 1 290 ? 4.354 -12.444 -18.302 1.00 97.62 290 ARG A O 1
ATOM 2207 N N . TYR A 1 291 ? 5.758 -12.870 -16.596 1.00 98.25 291 TYR A N 1
ATOM 2208 C CA . TYR A 1 291 ? 5.922 -11.479 -16.145 1.00 98.25 291 TYR A CA 1
ATOM 2209 C C . TYR A 1 291 ? 7.341 -10.928 -16.312 1.00 98.25 291 TYR A C 1
ATOM 2211 O O . TYR A 1 291 ? 7.529 -9.715 -16.252 1.00 98.25 291 TYR A O 1
ATOM 2219 N N . CYS A 1 292 ? 8.331 -11.789 -16.548 1.00 98.44 292 CYS A N 1
ATOM 2220 C CA . CYS A 1 292 ? 9.739 -11.419 -16.674 1.00 98.44 292 CYS A CA 1
ATOM 2221 C C . CYS A 1 292 ? 10.317 -11.794 -18.046 1.00 98.44 292 CYS A C 1
ATOM 2223 O O . CYS A 1 292 ? 9.875 -12.742 -18.704 1.00 98.44 292 CYS A O 1
ATOM 2225 N N . ALA A 1 293 ? 11.302 -11.018 -18.485 1.00 97.75 293 ALA A N 1
ATOM 2226 C CA . ALA A 1 293 ? 12.087 -11.232 -19.696 1.00 97.75 293 ALA A CA 1
ATOM 2227 C C . ALA A 1 293 ? 13.551 -11.504 -19.321 1.00 97.75 293 ALA A C 1
ATOM 2229 O O . ALA A 1 293 ? 13.978 -11.137 -18.229 1.00 97.75 293 ALA A O 1
ATOM 2230 N N . ASP A 1 294 ? 14.307 -12.135 -20.223 1.00 96.75 294 ASP A N 1
ATOM 2231 C CA . ASP A 1 294 ? 15.755 -12.361 -20.079 1.00 96.75 294 ASP A CA 1
ATOM 2232 C C . ASP A 1 294 ? 16.159 -12.955 -18.709 1.00 96.75 294 ASP A C 1
ATOM 2234 O O . ASP A 1 294 ? 17.113 -12.507 -18.074 1.00 96.75 294 ASP A O 1
ATOM 2238 N N . ILE A 1 295 ? 15.397 -13.942 -18.219 1.00 98.06 295 ILE A N 1
ATOM 2239 C CA . ILE A 1 295 ? 15.561 -14.501 -16.869 1.00 98.06 295 ILE A CA 1
ATOM 2240 C C . ILE A 1 295 ? 16.880 -15.297 -16.797 1.00 98.06 295 ILE A C 1
ATOM 2242 O O . ILE A 1 295 ? 17.023 -16.286 -17.521 1.00 98.06 295 ILE A O 1
ATOM 2246 N N . PRO A 1 296 ? 17.842 -14.921 -15.933 1.00 97.31 296 PRO A N 1
ATOM 2247 C CA . PRO A 1 296 ? 19.115 -15.626 -15.834 1.00 97.31 296 PRO A CA 1
ATOM 2248 C C . PRO A 1 296 ? 18.959 -16.986 -15.139 1.00 97.31 296 PRO A C 1
ATOM 2250 O O . PRO A 1 296 ? 18.091 -17.166 -14.283 1.00 97.31 296 PRO A O 1
ATOM 2253 N N . GLN A 1 297 ? 19.860 -17.932 -15.433 1.00 96.94 297 GLN A N 1
ATOM 2254 C CA . GLN A 1 297 ? 19.868 -19.261 -14.799 1.00 96.94 297 GLN A CA 1
ATOM 2255 C C . GLN A 1 297 ? 19.943 -19.181 -13.262 1.00 96.94 297 GLN A C 1
ATOM 2257 O O . GLN A 1 297 ? 19.270 -19.945 -12.571 1.00 96.94 297 GLN A O 1
ATOM 2262 N N . SER A 1 298 ? 20.668 -18.191 -12.733 1.00 97.56 298 SER A N 1
ATOM 2263 C CA . SER A 1 298 ? 20.778 -17.920 -11.296 1.00 97.56 298 SER A CA 1
ATOM 2264 C C . SER A 1 298 ? 19.428 -17.671 -10.613 1.00 97.56 298 SER A C 1
ATOM 2266 O O . SER A 1 298 ? 19.271 -18.014 -9.443 1.00 97.56 298 SER A O 1
ATOM 2268 N N . ALA A 1 299 ? 18.432 -17.134 -11.328 1.00 98.31 299 ALA A N 1
ATOM 2269 C CA . ALA A 1 299 ? 17.085 -16.948 -10.791 1.00 98.31 299 ALA A CA 1
ATOM 2270 C C . ALA A 1 299 ? 16.385 -18.293 -10.548 1.00 98.31 299 ALA A C 1
ATOM 2272 O O . ALA A 1 299 ? 15.750 -18.489 -9.513 1.00 98.31 299 ALA A O 1
ATOM 2273 N N . PHE A 1 300 ? 16.539 -19.250 -11.466 1.00 98.19 300 PHE A N 1
ATOM 2274 C CA . PHE A 1 300 ? 15.997 -20.600 -11.298 1.00 98.19 300 PHE A CA 1
ATOM 2275 C C . PHE A 1 300 ? 16.756 -21.392 -10.231 1.00 98.19 300 PHE A C 1
ATOM 2277 O O . PHE A 1 300 ? 16.147 -22.162 -9.490 1.00 98.19 300 PHE A O 1
ATOM 2284 N N . ASP A 1 301 ? 18.069 -21.190 -10.119 1.00 98.19 301 ASP A N 1
ATOM 2285 C CA . ASP A 1 301 ? 18.891 -21.824 -9.086 1.00 98.19 301 ASP A CA 1
ATOM 2286 C C . ASP A 1 301 ? 18.464 -21.352 -7.686 1.00 98.19 301 ASP A C 1
ATOM 2288 O O . ASP A 1 301 ? 18.220 -22.176 -6.800 1.00 98.19 301 ASP A O 1
ATOM 2292 N N . LEU A 1 302 ? 18.255 -20.041 -7.517 1.00 98.31 302 LEU A N 1
ATOM 2293 C CA . LEU A 1 302 ? 17.688 -19.459 -6.300 1.00 98.31 302 LEU A CA 1
ATOM 2294 C C . LEU A 1 302 ? 16.253 -19.913 -6.041 1.00 98.31 302 LEU A C 1
ATOM 2296 O O . LEU A 1 302 ? 15.917 -20.226 -4.903 1.00 98.31 302 LEU A O 1
ATOM 2300 N N . ALA A 1 303 ? 15.403 -19.981 -7.067 1.00 98.25 303 ALA A N 1
ATOM 2301 C CA . ALA A 1 303 ? 14.037 -20.464 -6.903 1.00 98.25 303 ALA A CA 1
ATOM 2302 C C . ALA A 1 303 ? 14.017 -21.914 -6.387 1.00 98.25 303 ALA A C 1
ATOM 2304 O O . ALA A 1 303 ? 13.267 -22.218 -5.467 1.00 98.25 303 ALA A O 1
ATOM 2305 N N . ARG A 1 304 ? 14.880 -22.801 -6.900 1.00 98.12 304 ARG A N 1
ATOM 2306 C CA . ARG A 1 304 ? 14.982 -24.183 -6.391 1.00 98.12 304 ARG A CA 1
ATOM 2307 C C . ARG A 1 304 ? 15.473 -24.259 -4.945 1.00 98.12 304 ARG A C 1
ATOM 2309 O O . ARG A 1 304 ? 15.067 -25.167 -4.227 1.00 98.12 304 ARG A O 1
ATOM 2316 N N . ALA A 1 305 ? 16.357 -23.352 -4.536 1.00 98.00 305 ALA A N 1
ATOM 2317 C CA . ALA A 1 305 ? 16.949 -23.363 -3.200 1.00 98.00 305 ALA A CA 1
ATOM 2318 C C . ALA A 1 305 ? 16.087 -22.653 -2.141 1.00 98.00 305 ALA A C 1
ATOM 2320 O O . ALA A 1 305 ? 16.085 -23.053 -0.978 1.00 98.00 305 ALA A O 1
ATOM 2321 N N . CYS A 1 306 ? 15.381 -21.588 -2.526 1.00 97.88 306 CYS A N 1
ATOM 2322 C CA . CYS A 1 306 ? 14.773 -20.641 -1.592 1.00 97.88 306 CYS A CA 1
ATOM 2323 C C . CYS A 1 306 ? 13.277 -20.392 -1.827 1.00 97.88 306 CYS A C 1
ATOM 2325 O O . CYS A 1 306 ? 12.669 -19.693 -1.013 1.00 97.88 306 CYS A O 1
ATOM 2327 N N . TRP A 1 307 ? 12.675 -20.908 -2.909 1.00 98.19 307 TRP A N 1
ATOM 2328 C CA . TRP A 1 307 ? 11.233 -20.813 -3.153 1.00 98.19 307 TRP A CA 1
ATOM 2329 C C . TRP A 1 307 ? 10.511 -22.160 -3.023 1.00 98.19 307 TRP A C 1
ATOM 2331 O O . TRP A 1 307 ? 11.029 -23.187 -3.457 1.00 98.19 307 TRP A O 1
ATOM 2341 N N . PRO A 1 308 ? 9.264 -22.159 -2.513 1.00 98.38 308 PRO A N 1
ATOM 2342 C CA . PRO A 1 308 ? 8.570 -21.035 -1.876 1.00 98.38 308 PRO A CA 1
ATOM 2343 C C . PRO A 1 308 ? 9.267 -20.572 -0.584 1.00 98.38 308 PRO A C 1
ATOM 2345 O O . PRO A 1 308 ? 9.704 -21.406 0.204 1.00 98.38 308 PRO A O 1
ATOM 2348 N N . GLY A 1 309 ? 9.369 -19.260 -0.353 1.00 98.19 309 GLY A N 1
ATOM 2349 C CA . GLY A 1 309 ? 10.060 -18.721 0.820 1.00 98.19 309 GLY A CA 1
ATOM 2350 C C . GLY A 1 309 ? 10.372 -17.219 0.774 1.00 98.19 309 GLY A C 1
ATOM 2351 O O . GLY A 1 309 ? 9.973 -16.513 -0.162 1.00 98.19 309 GLY A O 1
ATOM 2352 N N . PRO A 1 310 ? 11.121 -16.715 1.778 1.00 98.06 310 PRO A N 1
ATOM 2353 C CA . PRO A 1 310 ? 11.297 -15.288 2.043 1.00 98.06 310 PRO A CA 1
ATOM 2354 C C . PRO A 1 310 ? 12.375 -14.637 1.158 1.00 98.06 310 PRO A C 1
ATOM 2356 O O . PRO A 1 310 ? 13.147 -13.794 1.620 1.00 98.06 310 PRO A O 1
ATOM 2359 N N . LEU A 1 311 ? 12.415 -15.001 -0.125 1.00 98.69 311 LEU A N 1
ATOM 2360 C CA . LEU A 1 311 ? 13.301 -14.426 -1.135 1.00 98.69 311 LEU A CA 1
ATOM 2361 C C . LEU A 1 311 ? 12.500 -13.650 -2.182 1.00 98.69 311 LEU A C 1
ATOM 2363 O O . LEU A 1 311 ? 11.481 -14.114 -2.690 1.00 98.69 311 LEU A O 1
ATOM 2367 N N . THR A 1 312 ? 12.997 -12.480 -2.551 1.00 98.81 312 THR A N 1
ATOM 2368 C CA . THR A 1 312 ? 12.510 -11.671 -3.663 1.00 98.81 312 THR A CA 1
ATOM 2369 C C . THR A 1 312 ? 13.649 -11.439 -4.643 1.00 98.81 312 THR A C 1
ATOM 2371 O O . THR A 1 312 ? 14.740 -11.033 -4.245 1.00 98.81 312 THR A O 1
ATOM 2374 N N . MET A 1 313 ? 13.383 -11.679 -5.924 1.00 98.69 313 MET A N 1
ATOM 2375 C CA . MET A 1 313 ? 14.344 -11.475 -7.007 1.00 98.69 313 MET A CA 1
ATOM 2376 C C . MET A 1 313 ? 13.927 -10.260 -7.833 1.00 98.69 313 MET A C 1
ATOM 2378 O O . MET A 1 313 ? 12.781 -10.201 -8.280 1.00 98.69 313 MET A O 1
ATOM 2382 N N . ILE A 1 314 ? 14.833 -9.302 -8.034 1.00 98.56 314 ILE A N 1
ATOM 2383 C CA . ILE A 1 314 ? 14.643 -8.234 -9.022 1.00 98.56 314 ILE A CA 1
ATOM 2384 C C . ILE A 1 314 ? 15.078 -8.768 -10.385 1.00 98.56 314 ILE A C 1
ATOM 2386 O O . ILE A 1 314 ? 16.210 -9.226 -10.552 1.00 98.56 314 ILE A O 1
ATOM 2390 N N . LEU A 1 315 ? 14.153 -8.727 -11.339 1.00 98.62 315 LEU A N 1
ATOM 2391 C CA . LEU A 1 315 ? 14.302 -9.261 -12.690 1.00 98.62 315 LEU A CA 1
ATOM 2392 C C . LEU A 1 315 ? 13.806 -8.234 -13.707 1.00 98.62 315 LEU A C 1
ATOM 2394 O O . LEU A 1 315 ? 13.034 -7.338 -13.366 1.00 98.62 315 LEU A O 1
ATOM 2398 N N . LYS A 1 316 ? 14.210 -8.369 -14.970 1.00 98.31 316 LYS A N 1
ATOM 2399 C CA . LYS A 1 316 ? 13.686 -7.534 -16.056 1.00 98.31 316 LYS A CA 1
ATOM 2400 C C . LYS A 1 316 ? 12.218 -7.877 -16.315 1.00 98.31 316 LYS A C 1
ATOM 2402 O O . LYS A 1 316 ? 11.874 -9.048 -16.479 1.00 98.31 316 LYS A O 1
ATOM 2407 N N . ARG A 1 317 ? 11.346 -6.869 -16.349 1.00 98.00 317 ARG A N 1
ATOM 2408 C CA . ARG A 1 317 ? 9.899 -7.066 -16.524 1.00 98.00 317 ARG A CA 1
ATOM 2409 C C . ARG A 1 317 ? 9.521 -7.275 -17.991 1.00 98.00 317 ARG A C 1
ATOM 2411 O O . ARG A 1 317 ? 10.219 -6.829 -18.900 1.00 98.00 317 ARG A O 1
ATOM 2418 N N . ARG A 1 318 ? 8.367 -7.898 -18.224 1.00 98.38 318 ARG A N 1
ATOM 2419 C CA . ARG A 1 318 ? 7.645 -7.850 -19.506 1.00 98.38 318 ARG A CA 1
ATOM 2420 C C . ARG A 1 318 ? 6.689 -6.649 -19.548 1.00 98.38 318 ARG A C 1
ATOM 2422 O O . ARG A 1 318 ? 6.237 -6.216 -18.489 1.00 98.38 318 ARG A O 1
ATOM 2429 N N . PRO A 1 319 ? 6.287 -6.178 -20.746 1.00 96.88 319 PRO A N 1
ATOM 2430 C CA . PRO A 1 319 ? 5.350 -5.056 -20.895 1.00 96.88 319 PRO A CA 1
ATOM 2431 C C . PRO A 1 319 ? 3.976 -5.255 -20.240 1.00 96.88 319 PRO A C 1
ATOM 2433 O O . PRO A 1 319 ? 3.290 -4.280 -19.973 1.00 96.88 319 PRO A O 1
ATOM 2436 N N . ILE A 1 320 ? 3.574 -6.504 -19.974 1.00 97.56 320 ILE A N 1
ATOM 2437 C CA . ILE A 1 320 ? 2.317 -6.814 -19.275 1.00 97.56 320 ILE A CA 1
ATOM 2438 C C . ILE A 1 320 ? 2.310 -6.322 -17.818 1.00 97.56 320 ILE A C 1
ATOM 2440 O O . ILE A 1 320 ? 1.240 -6.144 -17.252 1.00 97.56 320 ILE A O 1
ATOM 2444 N N . VAL A 1 321 ? 3.481 -6.117 -17.200 1.00 98.12 321 VAL A N 1
ATOM 2445 C CA . VAL A 1 321 ? 3.588 -5.581 -15.837 1.00 98.12 321 VAL A CA 1
ATOM 2446 C C . VAL A 1 321 ? 3.422 -4.058 -15.891 1.00 98.12 321 VAL A C 1
ATOM 2448 O O . VAL A 1 321 ? 4.291 -3.405 -16.478 1.00 98.12 321 VAL A O 1
ATOM 2451 N N . PRO A 1 322 ? 2.376 -3.481 -15.273 1.00 96.12 322 PRO A N 1
ATOM 2452 C CA . PRO A 1 322 ? 2.123 -2.043 -15.314 1.00 96.12 322 PRO A CA 1
ATOM 2453 C C . PRO A 1 322 ? 3.228 -1.202 -14.666 1.00 96.12 322 PRO A C 1
ATOM 2455 O O . PRO A 1 322 ? 3.821 -1.601 -13.661 1.00 96.12 322 PRO A O 1
ATOM 2458 N N . ASP A 1 323 ? 3.437 0.017 -15.168 1.00 94.69 323 ASP A N 1
ATOM 2459 C CA . ASP A 1 323 ? 4.444 0.946 -14.628 1.00 94.69 323 ASP A CA 1
ATOM 2460 C C . ASP A 1 323 ? 4.178 1.330 -13.165 1.00 94.69 323 ASP A C 1
ATOM 2462 O O . ASP A 1 323 ? 5.120 1.558 -12.407 1.00 94.69 323 ASP A O 1
ATOM 2466 N N . VAL A 1 324 ? 2.909 1.346 -12.738 1.00 93.81 324 VAL A N 1
ATOM 2467 C CA . VAL A 1 324 ? 2.521 1.632 -11.345 1.00 93.81 324 VAL A CA 1
ATOM 2468 C C . VAL A 1 324 ? 3.051 0.577 -10.359 1.00 93.81 324 VAL A C 1
ATOM 2470 O O . VAL A 1 324 ? 3.304 0.884 -9.196 1.00 93.81 324 VAL A O 1
ATOM 2473 N N . VAL A 1 325 ? 3.311 -0.654 -10.819 1.00 95.69 325 VAL A N 1
ATOM 2474 C CA . VAL A 1 325 ? 3.955 -1.702 -10.008 1.00 95.69 325 VAL A CA 1
ATOM 2475 C C . VAL A 1 325 ? 5.451 -1.438 -9.871 1.00 95.69 325 VAL A C 1
ATOM 2477 O O . VAL A 1 325 ? 6.024 -1.664 -8.806 1.00 95.69 325 VAL A O 1
ATOM 2480 N N . THR A 1 326 ? 6.106 -0.967 -10.932 1.00 94.62 326 THR A N 1
ATOM 2481 C CA . THR A 1 326 ? 7.572 -0.849 -10.993 1.00 94.62 326 THR A CA 1
ATOM 2482 C C . THR A 1 326 ? 8.084 0.563 -10.744 1.00 94.62 326 THR A C 1
ATOM 2484 O O . THR A 1 326 ? 9.288 0.796 -10.826 1.00 94.62 326 THR A O 1
ATOM 2487 N N . ALA A 1 327 ? 7.192 1.511 -10.440 1.00 90.31 327 ALA A N 1
ATOM 2488 C CA . ALA A 1 327 ? 7.494 2.940 -10.387 1.00 90.31 327 ALA A CA 1
ATOM 2489 C C . ALA A 1 327 ? 8.198 3.435 -11.673 1.00 90.31 327 ALA A C 1
ATOM 2491 O O . ALA A 1 327 ? 9.135 4.236 -11.626 1.00 90.31 327 ALA A O 1
ATOM 2492 N N . GLY A 1 328 ? 7.773 2.902 -12.826 1.00 92.00 328 GLY A N 1
ATOM 2493 C CA . GLY A 1 328 ? 8.328 3.209 -14.148 1.00 92.00 328 GLY A CA 1
ATOM 2494 C C . GLY A 1 328 ? 9.691 2.576 -14.457 1.00 92.00 328 GLY A C 1
ATOM 2495 O O . GLY A 1 328 ? 10.297 2.917 -15.469 1.00 92.00 328 GLY A O 1
ATOM 2496 N N . MET A 1 329 ? 10.206 1.676 -13.613 1.00 92.88 329 MET A N 1
ATOM 2497 C CA . MET A 1 329 ? 11.453 0.952 -13.890 1.00 92.88 329 MET A CA 1
ATOM 2498 C C . MET A 1 329 ? 11.239 -0.215 -14.864 1.00 92.88 329 MET A C 1
ATOM 2500 O O . MET A 1 329 ? 10.154 -0.793 -14.943 1.00 92.88 329 MET A O 1
ATOM 2504 N N . ASP A 1 330 ? 12.309 -0.621 -15.551 1.00 96.19 330 ASP A N 1
ATOM 2505 C CA . ASP A 1 330 ? 12.340 -1.803 -16.432 1.00 96.19 330 ASP A CA 1
ATOM 2506 C C . ASP A 1 330 ? 12.443 -3.132 -15.665 1.00 96.19 330 ASP A C 1
ATOM 2508 O O . ASP A 1 330 ? 12.495 -4.213 -16.258 1.00 96.19 330 ASP A O 1
ATOM 2512 N N . THR A 1 331 ? 12.477 -3.069 -14.336 1.00 97.81 331 THR A N 1
ATOM 2513 C CA . THR A 1 331 ? 12.625 -4.222 -13.454 1.00 97.81 331 THR A CA 1
ATOM 2514 C C . THR A 1 331 ? 11.420 -4.391 -12.538 1.00 97.81 331 THR A C 1
ATOM 2516 O O . THR A 1 331 ? 10.719 -3.436 -12.211 1.00 97.81 331 THR A O 1
ATOM 2519 N N . VAL A 1 332 ? 11.164 -5.630 -12.126 1.00 98.25 332 VAL A N 1
ATOM 2520 C CA . VAL A 1 332 ? 10.077 -6.011 -11.222 1.00 98.25 332 VAL A CA 1
ATOM 2521 C C . VAL A 1 332 ? 10.609 -6.946 -10.142 1.00 98.25 332 VAL A C 1
ATOM 2523 O O . VAL A 1 332 ? 11.446 -7.812 -10.406 1.00 98.25 332 VAL A O 1
ATOM 2526 N N . GLY A 1 333 ? 10.134 -6.766 -8.908 1.00 98.38 333 GLY A N 1
ATOM 2527 C CA . GLY A 1 333 ? 10.403 -7.697 -7.819 1.00 98.38 333 GLY A CA 1
ATOM 2528 C C . GLY A 1 333 ? 9.427 -8.866 -7.854 1.00 98.38 333 GLY A C 1
ATOM 2529 O O . GLY A 1 333 ? 8.221 -8.654 -7.764 1.00 98.38 333 GLY A O 1
ATOM 2530 N N . MET A 1 334 ? 9.940 -10.091 -7.932 1.00 98.69 334 MET A N 1
ATOM 2531 C CA . MET A 1 334 ? 9.143 -11.321 -7.932 1.00 98.69 334 MET A CA 1
ATOM 2532 C C . MET A 1 334 ? 9.360 -12.100 -6.639 1.00 98.69 334 MET A C 1
ATOM 2534 O O . MET A 1 334 ? 10.495 -12.207 -6.170 1.00 98.69 334 MET A O 1
ATOM 2538 N N . ARG A 1 335 ? 8.294 -12.673 -6.075 1.00 98.62 335 ARG A N 1
ATOM 2539 C CA . ARG A 1 335 ? 8.351 -13.528 -4.881 1.00 98.62 335 ARG A CA 1
ATOM 2540 C C . ARG A 1 335 ? 7.366 -14.690 -4.964 1.00 98.62 335 ARG A C 1
ATOM 2542 O O . ARG A 1 335 ? 6.215 -14.502 -5.338 1.00 98.62 335 ARG A O 1
ATOM 2549 N N . CYS A 1 336 ? 7.794 -15.865 -4.510 1.00 98.56 336 CYS A N 1
ATOM 2550 C CA . CYS A 1 336 ? 6.919 -17.007 -4.255 1.00 98.56 336 CYS A CA 1
ATOM 2551 C C . CYS A 1 336 ? 6.831 -17.252 -2.735 1.00 98.56 336 CYS A C 1
ATOM 2553 O O . CYS A 1 336 ? 7.739 -17.880 -2.191 1.00 98.56 336 CYS A O 1
ATOM 2555 N N . PRO A 1 337 ? 5.803 -16.747 -2.024 1.00 98.44 337 PRO A N 1
ATOM 2556 C CA . PRO A 1 337 ? 5.687 -16.897 -0.567 1.00 98.44 337 PRO A CA 1
ATOM 2557 C C . PRO A 1 337 ? 5.433 -18.356 -0.163 1.00 98.44 337 PRO A C 1
ATOM 2559 O O . PRO A 1 337 ? 4.810 -19.106 -0.914 1.00 98.44 337 PRO A O 1
ATOM 2562 N N . SER A 1 338 ? 5.892 -18.769 1.024 1.00 98.12 338 SER A N 1
ATOM 2563 C CA . SER A 1 338 ? 5.744 -20.153 1.517 1.00 98.12 338 SER A CA 1
ATOM 2564 C C . SER A 1 338 ? 4.515 -20.389 2.391 1.00 98.12 338 SER A C 1
ATOM 2566 O O . SER A 1 338 ? 4.209 -21.538 2.709 1.00 98.12 338 SER A O 1
ATOM 2568 N N . HIS A 1 339 ? 3.780 -19.335 2.747 1.00 98.44 339 HIS A N 1
ATOM 2569 C CA . HIS A 1 339 ? 2.577 -19.461 3.564 1.00 98.44 339 HIS A CA 1
ATOM 2570 C C . HIS A 1 339 ? 1.454 -20.214 2.817 1.00 98.44 339 HIS A C 1
ATOM 2572 O O . HIS A 1 339 ? 1.052 -19.765 1.739 1.00 98.44 339 HIS A O 1
ATOM 2578 N N . PRO A 1 340 ? 0.886 -21.302 3.379 1.00 98.00 340 PRO A N 1
ATOM 2579 C CA . PRO A 1 340 ? -0.114 -22.128 2.695 1.00 98.00 340 PRO A CA 1
ATOM 2580 C C . PRO A 1 340 ? -1.347 -21.348 2.222 1.00 98.00 340 PRO A C 1
ATOM 2582 O O . PRO A 1 340 ? -1.689 -21.417 1.045 1.00 98.00 340 PRO A O 1
ATOM 2585 N N . VAL A 1 341 ? -1.953 -20.544 3.107 1.00 98.31 341 VAL A N 1
ATOM 2586 C CA . VAL A 1 341 ? -3.130 -19.713 2.775 1.00 98.31 341 VAL A CA 1
ATOM 2587 C C . VAL A 1 341 ? -2.810 -18.696 1.676 1.00 98.31 341 VAL A C 1
ATOM 2589 O O . VAL A 1 341 ? -3.539 -18.605 0.696 1.00 98.31 341 VAL A O 1
ATOM 2592 N N . CYS A 1 342 ? -1.671 -17.997 1.768 1.00 98.38 342 CYS A N 1
ATOM 2593 C CA . CYS A 1 342 ? -1.210 -17.079 0.725 1.00 98.38 342 CYS A CA 1
ATOM 2594 C C . CYS A 1 342 ? -1.114 -17.768 -0.635 1.00 98.38 342 CYS A C 1
ATOM 2596 O O . CYS A 1 342 ? -1.652 -17.277 -1.620 1.00 98.38 342 CYS A O 1
ATOM 2598 N N . ARG A 1 343 ? -0.457 -18.934 -0.695 1.00 98.06 343 ARG A N 1
ATOM 2599 C CA . ARG A 1 343 ? -0.312 -19.679 -1.949 1.00 98.06 343 ARG A CA 1
ATOM 2600 C C . ARG A 1 343 ? -1.655 -20.128 -2.508 1.00 98.06 343 ARG A C 1
ATOM 2602 O O . ARG A 1 343 ? -1.828 -20.049 -3.719 1.00 98.06 343 ARG A O 1
ATOM 2609 N N . ALA A 1 344 ? -2.580 -20.558 -1.653 1.00 98.31 344 ALA A N 1
ATOM 2610 C CA . ALA A 1 344 ? -3.928 -20.929 -2.066 1.00 98.31 344 ALA A CA 1
ATOM 2611 C C . ALA A 1 344 ? -4.677 -19.728 -2.675 1.00 98.31 344 ALA A C 1
ATOM 2613 O O . ALA A 1 344 ? -5.235 -19.856 -3.762 1.00 98.31 344 ALA A O 1
ATOM 2614 N N . ILE A 1 345 ? -4.588 -18.542 -2.057 1.00 98.69 345 ILE A N 1
ATOM 2615 C CA . ILE A 1 345 ? -5.158 -17.293 -2.597 1.00 98.69 345 ILE A CA 1
ATOM 2616 C C . ILE A 1 345 ? -4.525 -16.945 -3.948 1.00 98.69 345 ILE A C 1
ATOM 2618 O O . ILE A 1 345 ? -5.241 -16.667 -4.903 1.00 98.69 345 ILE A O 1
ATOM 2622 N N . LEU A 1 346 ? -3.193 -17.002 -4.065 1.00 98.44 346 LEU A N 1
ATOM 2623 C CA . LEU A 1 346 ? -2.484 -16.711 -5.320 1.00 98.44 346 LEU A CA 1
ATOM 2624 C C . LEU A 1 346 ? -2.853 -17.683 -6.449 1.00 98.44 346 LEU A C 1
ATOM 2626 O O . LEU A 1 346 ? -2.864 -17.294 -7.614 1.00 98.44 346 LEU A O 1
ATOM 2630 N N . GLN A 1 347 ? -3.118 -18.948 -6.118 1.00 97.94 347 GLN A N 1
ATOM 2631 C CA . GLN A 1 347 ? -3.578 -19.948 -7.080 1.00 97.94 347 GLN A CA 1
ATOM 2632 C C . GLN A 1 347 ? -5.012 -19.663 -7.527 1.00 97.94 347 GLN A C 1
ATOM 2634 O O . GLN A 1 347 ? -5.258 -19.614 -8.726 1.00 97.94 347 GLN A O 1
ATOM 2639 N N . ALA A 1 348 ? -5.927 -19.430 -6.583 1.00 97.94 348 ALA A N 1
ATOM 2640 C CA . ALA A 1 348 ? -7.333 -19.157 -6.872 1.00 97.94 348 ALA A CA 1
ATOM 2641 C C . ALA A 1 348 ? -7.547 -17.813 -7.591 1.00 97.94 348 ALA A C 1
ATOM 2643 O O . ALA A 1 348 ? -8.429 -17.687 -8.435 1.00 97.94 348 ALA A O 1
ATOM 2644 N N . ALA A 1 349 ? -6.728 -16.798 -7.302 1.00 97.00 349 ALA A N 1
ATOM 2645 C CA . ALA A 1 349 ? -6.835 -15.489 -7.943 1.00 97.00 349 ALA A CA 1
ATOM 2646 C C . ALA A 1 349 ? -6.429 -15.513 -9.427 1.00 97.00 349 ALA A C 1
ATOM 2648 O O . ALA A 1 349 ? -6.860 -14.645 -10.179 1.00 97.00 349 ALA A O 1
ATOM 2649 N N . GLU A 1 350 ? -5.592 -16.471 -9.847 1.00 95.44 350 GLU A N 1
ATOM 2650 C CA . GLU A 1 350 ? -5.075 -16.629 -11.221 1.00 95.44 350 GLU A CA 1
ATOM 2651 C C . GLU A 1 350 ? -4.350 -15.395 -11.813 1.00 95.44 350 GLU A C 1
ATOM 2653 O O . GLU A 1 350 ? -4.005 -15.365 -12.996 1.00 95.44 350 GLU A O 1
ATOM 2658 N N . VAL A 1 351 ? -4.019 -14.407 -10.979 1.00 95.88 351 VAL A N 1
ATOM 2659 C CA . VAL A 1 351 ? -3.278 -13.180 -11.316 1.00 95.88 351 VAL A CA 1
ATOM 2660 C C . VAL A 1 351 ? -2.097 -13.000 -10.350 1.00 95.88 351 VAL A C 1
ATOM 2662 O O . VAL A 1 351 ? -2.148 -13.497 -9.222 1.00 95.88 351 VAL A O 1
ATOM 2665 N N . PRO A 1 352 ? -0.996 -12.325 -10.741 1.00 98.12 352 PRO A N 1
ATOM 2666 C CA . PRO A 1 352 ? 0.061 -11.995 -9.796 1.00 98.12 352 PRO A CA 1
ATOM 2667 C C . PRO A 1 352 ? -0.457 -10.924 -8.835 1.00 98.12 352 PRO A C 1
ATOM 2669 O O . PRO A 1 352 ? -1.053 -9.938 -9.263 1.00 98.12 352 PRO A O 1
ATOM 2672 N N . VAL A 1 353 ? -0.210 -11.081 -7.539 1.00 98.75 353 VAL A N 1
ATOM 2673 C CA . VAL A 1 353 ? -0.696 -10.121 -6.539 1.00 98.75 353 VAL A CA 1
ATOM 2674 C C . VAL A 1 353 ? 0.420 -9.148 -6.186 1.00 98.75 353 VAL A C 1
ATOM 2676 O O . VAL A 1 353 ? 1.457 -9.544 -5.648 1.00 98.75 353 VAL A O 1
ATOM 2679 N N . ALA A 1 354 ? 0.227 -7.865 -6.486 1.00 98.38 354 ALA A N 1
ATOM 2680 C CA . ALA A 1 354 ? 1.115 -6.820 -5.995 1.00 98.38 354 ALA A CA 1
ATOM 2681 C C . ALA A 1 354 ? 0.846 -6.633 -4.501 1.00 98.38 354 ALA A C 1
ATOM 2683 O O . ALA A 1 354 ? -0.274 -6.305 -4.125 1.00 98.38 354 ALA A O 1
ATOM 2684 N N . ALA A 1 355 ? 1.849 -6.865 -3.649 1.00 97.25 355 ALA A N 1
ATOM 2685 C CA . ALA A 1 355 ? 1.658 -6.765 -2.202 1.00 97.25 355 ALA A CA 1
ATOM 2686 C C . ALA A 1 355 ? 2.892 -6.209 -1.475 1.00 97.25 355 ALA A C 1
ATOM 2688 O O . ALA A 1 355 ? 3.870 -6.930 -1.258 1.00 97.25 355 ALA A O 1
ATOM 2689 N N . PRO A 1 356 ? 2.902 -4.928 -1.069 1.00 95.25 356 PRO A N 1
ATOM 2690 C CA . PRO A 1 356 ? 3.815 -4.465 -0.031 1.00 95.25 356 PRO A CA 1
ATOM 2691 C C . PRO A 1 356 ? 3.334 -4.895 1.360 1.00 95.25 356 PRO A C 1
ATOM 2693 O O . PRO A 1 356 ? 2.237 -5.423 1.498 1.00 95.25 356 PRO A O 1
ATOM 2696 N N . SER A 1 357 ? 4.121 -4.619 2.404 1.00 94.62 357 SER A N 1
ATOM 2697 C CA . SER A 1 357 ? 3.675 -4.806 3.792 1.00 94.62 357 SER A CA 1
ATOM 2698 C C . SER A 1 357 ? 2.371 -4.045 4.055 1.00 94.62 357 SER A C 1
ATOM 2700 O O . SER A 1 357 ? 2.168 -2.957 3.517 1.00 94.62 357 SER A O 1
ATOM 2702 N N . GLY A 1 358 ? 1.479 -4.589 4.873 1.00 93.81 358 GLY A N 1
ATOM 2703 C CA . GLY A 1 358 ? 0.131 -4.053 5.066 1.00 93.81 358 GLY A CA 1
ATOM 2704 C C . GLY A 1 358 ? -0.034 -2.975 6.140 1.00 93.81 358 GLY A C 1
ATOM 2705 O O . GLY A 1 358 ? -1.090 -2.874 6.739 1.00 93.81 358 GLY A O 1
ATOM 2706 N N . ASN A 1 359 ? 1.005 -2.188 6.426 1.00 92.75 359 ASN A N 1
ATOM 2707 C CA . ASN A 1 359 ? 0.961 -1.112 7.425 1.00 92.75 359 ASN A CA 1
ATOM 2708 C C . ASN A 1 359 ? 0.730 0.275 6.813 1.00 92.75 359 ASN A C 1
ATOM 2710 O O . ASN A 1 359 ? 1.050 0.510 5.643 1.00 92.75 359 ASN A O 1
ATOM 2714 N N . THR A 1 360 ? 0.293 1.241 7.619 1.00 89.75 360 THR A N 1
ATOM 2715 C CA . THR A 1 360 ? 0.352 2.658 7.222 1.00 89.75 360 THR A CA 1
ATOM 2716 C C . THR A 1 360 ? 1.810 3.060 6.977 1.00 89.75 360 THR A C 1
ATOM 2718 O O . THR A 1 360 ? 2.711 2.637 7.711 1.00 89.75 360 THR A O 1
ATOM 2721 N N . SER A 1 361 ? 2.073 3.829 5.914 1.00 85.38 361 SER A N 1
ATOM 2722 C CA . SER A 1 361 ? 3.436 4.173 5.489 1.00 85.38 361 SER A CA 1
ATOM 2723 C C . SER A 1 361 ? 4.266 4.752 6.647 1.00 85.38 361 SER A C 1
ATOM 2725 O O . SER A 1 361 ? 3.836 5.673 7.333 1.00 85.38 361 SER A O 1
ATOM 2727 N N . GLY A 1 362 ? 5.455 4.186 6.881 1.00 85.06 362 GLY A N 1
ATOM 2728 C CA . GLY A 1 362 ? 6.375 4.582 7.958 1.00 85.06 362 GLY A CA 1
ATOM 2729 C C . GLY A 1 362 ? 6.274 3.753 9.246 1.00 85.06 362 GLY A C 1
ATOM 2730 O O . GLY A 1 362 ? 7.302 3.551 9.895 1.00 85.06 362 GLY A O 1
ATOM 2731 N N . ARG A 1 363 ? 5.095 3.199 9.568 1.00 90.25 363 ARG A N 1
ATOM 2732 C CA . ARG A 1 363 ? 4.885 2.357 10.763 1.00 90.25 363 ARG A CA 1
ATOM 2733 C C . ARG A 1 363 ? 5.609 0.999 10.666 1.00 90.25 363 ARG A C 1
ATOM 2735 O O . ARG A 1 363 ? 5.993 0.597 9.560 1.00 90.25 363 ARG A O 1
ATOM 2742 N N . PRO A 1 364 ? 5.817 0.280 11.788 1.00 93.44 364 PRO A N 1
ATOM 2743 C CA . PRO A 1 364 ? 6.299 -1.105 11.775 1.00 93.44 364 PRO A CA 1
ATOM 2744 C C . PRO A 1 364 ? 5.441 -2.017 10.890 1.00 93.44 364 PRO A C 1
ATOM 2746 O O . PRO A 1 364 ? 4.229 -1.831 10.787 1.00 93.44 364 PRO A O 1
ATOM 2749 N N . SER A 1 365 ? 6.048 -3.012 10.246 1.00 95.56 365 SER A N 1
ATOM 2750 C CA . SER A 1 365 ? 5.307 -3.951 9.394 1.00 95.56 365 SER A CA 1
ATOM 2751 C C . SER A 1 365 ? 4.361 -4.835 10.229 1.00 95.56 365 SER A C 1
ATOM 2753 O O . SER A 1 365 ? 4.650 -5.093 11.399 1.00 95.56 365 SER A O 1
ATOM 2755 N N . PRO A 1 366 ? 3.220 -5.287 9.678 1.00 97.00 366 PRO A N 1
ATOM 2756 C CA . PRO A 1 366 ? 2.291 -6.137 10.408 1.00 97.00 366 PRO A CA 1
ATOM 2757 C C . PRO A 1 366 ? 2.719 -7.605 10.325 1.00 97.00 366 PRO A C 1
ATOM 2759 O O . PRO A 1 366 ? 2.992 -8.130 9.250 1.00 97.00 366 PRO A O 1
ATOM 2762 N N . THR A 1 367 ? 2.770 -8.277 11.466 1.00 97.69 367 THR A N 1
ATOM 2763 C CA . THR A 1 367 ? 3.142 -9.701 11.626 1.00 97.69 367 THR A CA 1
ATOM 2764 C C . THR A 1 367 ? 1.950 -10.588 11.999 1.00 97.69 367 THR A C 1
ATOM 2766 O O . THR A 1 367 ? 2.068 -11.812 11.990 1.00 97.69 367 THR A O 1
ATOM 2769 N N . THR A 1 368 ? 0.796 -9.984 12.287 1.00 97.81 368 THR A N 1
ATOM 2770 C CA . THR A 1 368 ? -0.464 -10.637 12.664 1.00 97.81 368 THR A CA 1
ATOM 2771 C C . THR A 1 368 ? -1.636 -9.946 11.961 1.00 97.81 368 THR A C 1
ATOM 2773 O O . THR A 1 368 ? -1.513 -8.788 11.547 1.00 97.81 368 THR A O 1
ATOM 2776 N N . ALA A 1 369 ? -2.788 -10.617 11.874 1.00 97.94 369 ALA A N 1
ATOM 2777 C CA . ALA A 1 369 ? -4.023 -10.003 11.385 1.00 97.94 369 ALA A CA 1
ATOM 2778 C C . ALA A 1 369 ? -4.452 -8.802 12.247 1.00 97.94 369 ALA A C 1
ATOM 2780 O O . ALA A 1 369 ? -4.904 -7.795 11.713 1.00 97.94 369 ALA A O 1
ATOM 2781 N N . ALA A 1 370 ? -4.213 -8.846 13.562 1.00 97.31 370 ALA A N 1
ATOM 2782 C CA . ALA A 1 370 ? -4.486 -7.720 14.456 1.00 97.31 370 ALA A CA 1
ATOM 2783 C C . ALA A 1 370 ? -3.646 -6.478 14.103 1.00 97.31 370 ALA A C 1
ATOM 2785 O O . ALA A 1 370 ? -4.178 -5.372 14.046 1.00 97.31 370 ALA A O 1
ATOM 2786 N N . HIS A 1 371 ? -2.353 -6.651 13.796 1.00 97.00 371 HIS A N 1
ATOM 2787 C CA . HIS A 1 371 ? -1.501 -5.554 13.319 1.00 97.00 371 HIS A CA 1
ATOM 2788 C C . HIS A 1 371 ? -1.964 -5.000 11.967 1.00 97.00 371 HIS A C 1
ATOM 2790 O O . HIS A 1 371 ? -1.833 -3.802 11.719 1.00 97.00 371 HIS A O 1
ATOM 2796 N N . MET A 1 372 ? -2.479 -5.868 11.090 1.00 96.81 372 MET A N 1
ATOM 2797 C CA . MET A 1 372 ? -3.072 -5.465 9.814 1.00 96.81 372 MET A CA 1
ATOM 2798 C C . MET A 1 372 ? -4.329 -4.616 10.045 1.00 96.81 372 MET A C 1
ATOM 2800 O O . MET A 1 372 ? -4.425 -3.518 9.504 1.00 96.81 372 MET A O 1
ATOM 2804 N N . ALA A 1 373 ? -5.253 -5.096 10.881 1.00 96.31 373 ALA A N 1
ATOM 2805 C CA . ALA A 1 373 ? -6.501 -4.414 11.211 1.00 96.31 373 ALA A CA 1
ATOM 2806 C C . ALA A 1 373 ? -6.241 -3.042 11.846 1.00 96.31 373 ALA A C 1
ATOM 2808 O O . ALA A 1 373 ? -6.831 -2.053 11.429 1.00 96.31 373 ALA A O 1
ATOM 2809 N N . GLU A 1 374 ? -5.271 -2.936 12.761 1.00 94.44 374 GLU A N 1
ATOM 2810 C CA . GLU A 1 374 ? -4.897 -1.657 13.385 1.00 94.44 374 GLU A CA 1
ATO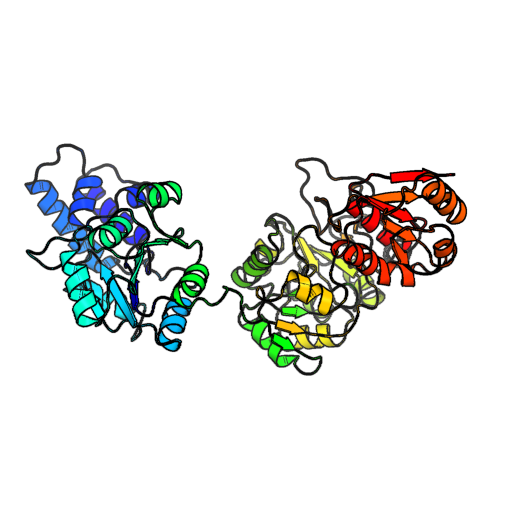M 2811 C C . GLU A 1 374 ? -4.603 -0.542 12.359 1.00 94.44 374 GLU A C 1
ATOM 2813 O O . GLU A 1 374 ? -4.874 0.630 12.616 1.00 94.44 374 GLU A O 1
ATOM 2818 N N . ASP A 1 375 ? -4.050 -0.897 11.194 1.00 92.38 375 ASP A N 1
ATOM 2819 C CA . ASP A 1 375 ? -3.662 0.061 10.156 1.00 92.38 375 ASP A CA 1
ATOM 2820 C C . ASP A 1 375 ? -4.634 0.151 8.968 1.00 92.38 375 ASP A C 1
ATOM 2822 O O . ASP A 1 375 ? -4.634 1.171 8.265 1.00 92.38 375 ASP A O 1
ATOM 2826 N N . MET A 1 376 ? -5.399 -0.911 8.704 1.00 94.12 376 MET A N 1
ATOM 2827 C CA . MET A 1 376 ? -6.135 -1.099 7.447 1.00 94.12 376 MET A CA 1
ATOM 2828 C C . MET A 1 376 ? -7.636 -1.329 7.618 1.00 94.12 376 MET A C 1
ATOM 2830 O O . MET A 1 376 ? -8.346 -1.332 6.612 1.00 94.12 376 MET A O 1
ATOM 2834 N N . GLU A 1 377 ? -8.134 -1.480 8.846 1.00 91.75 377 GLU A N 1
ATOM 2835 C CA . GLU A 1 377 ? -9.572 -1.570 9.107 1.00 91.75 377 GLU A CA 1
ATOM 2836 C C . GLU A 1 377 ? -10.297 -0.349 8.529 1.00 91.75 377 GLU A C 1
ATOM 2838 O O . GLU A 1 377 ? -9.890 0.798 8.739 1.00 91.75 377 GLU A O 1
ATOM 2843 N N . GLY A 1 378 ? -11.366 -0.589 7.772 1.00 85.19 378 GLY A N 1
ATOM 2844 C CA . GLY A 1 378 ? -12.102 0.472 7.098 1.00 85.19 378 GLY A CA 1
ATOM 2845 C C . GLY A 1 378 ? -11.357 1.077 5.904 1.00 85.19 378 GLY A C 1
ATOM 2846 O O . GLY A 1 378 ? -11.721 2.151 5.452 1.00 85.19 378 GLY A O 1
ATOM 2847 N N . ARG A 1 379 ? -10.277 0.473 5.399 1.00 85.94 379 ARG A N 1
ATOM 2848 C CA . ARG A 1 379 ? -9.526 0.998 4.233 1.00 85.94 379 ARG A CA 1
ATOM 2849 C C . ARG A 1 379 ? -9.403 -0.010 3.101 1.00 85.94 379 ARG A C 1
ATOM 2851 O O . ARG A 1 379 ? -9.027 0.360 1.992 1.00 85.94 379 ARG A O 1
ATOM 2858 N N . ILE A 1 380 ? -9.680 -1.277 3.392 1.00 93.69 380 ILE A N 1
ATOM 2859 C CA . ILE A 1 380 ? -9.503 -2.415 2.490 1.00 93.69 380 ILE A CA 1
ATOM 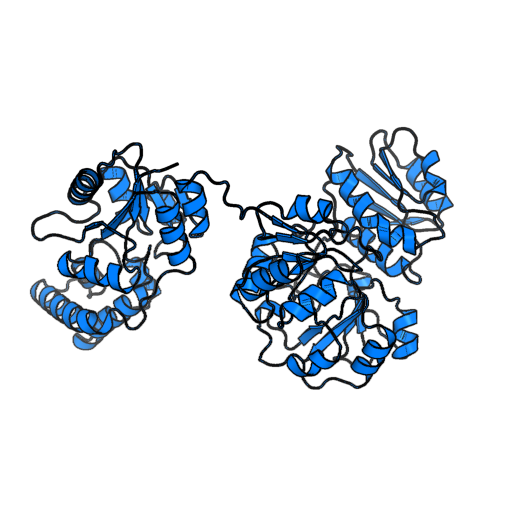2860 C C . ILE A 1 380 ? -10.723 -3.331 2.580 1.00 93.69 380 ILE A C 1
ATOM 2862 O O . ILE A 1 380 ? -11.460 -3.294 3.565 1.00 93.69 380 ILE A O 1
ATOM 2866 N N . ASP A 1 381 ? -10.941 -4.148 1.556 1.00 94.12 381 ASP A N 1
ATOM 2867 C CA . ASP A 1 381 ? -12.139 -4.980 1.435 1.00 94.12 381 ASP A CA 1
ATOM 2868 C C . ASP A 1 381 ? -12.123 -6.173 2.399 1.00 94.12 381 ASP A C 1
ATOM 2870 O O . ASP A 1 381 ? -13.165 -6.545 2.937 1.00 94.12 381 ASP A O 1
ATOM 2874 N N . ALA A 1 382 ? -10.952 -6.773 2.639 1.00 97.00 382 ALA A N 1
ATOM 2875 C CA . ALA A 1 382 ? -10.831 -7.915 3.541 1.00 97.00 382 ALA A CA 1
ATOM 2876 C C . ALA A 1 382 ? -9.446 -8.059 4.185 1.00 97.00 382 ALA A C 1
ATOM 2878 O O . ALA A 1 382 ? -8.437 -7.631 3.627 1.00 97.00 382 ALA A O 1
ATOM 2879 N N . ILE A 1 383 ? -9.390 -8.741 5.328 1.00 98.62 383 ILE A N 1
ATOM 2880 C CA . ILE A 1 383 ? -8.179 -9.247 5.982 1.00 98.62 383 ILE A CA 1
ATOM 2881 C C . ILE A 1 383 ? -8.355 -10.749 6.170 1.00 98.62 383 ILE A C 1
ATOM 2883 O O . ILE A 1 383 ? -9.322 -11.182 6.784 1.00 98.62 383 ILE A O 1
ATOM 2887 N N . VAL A 1 384 ? -7.412 -11.540 5.665 1.00 98.69 384 VAL A N 1
ATOM 2888 C CA . VAL A 1 384 ? -7.379 -12.989 5.875 1.00 98.69 384 VAL A CA 1
ATOM 2889 C C . VAL A 1 384 ? -6.494 -13.292 7.078 1.00 98.69 384 VAL A C 1
ATOM 2891 O O . VAL A 1 384 ? -5.282 -13.085 7.013 1.00 98.69 384 VAL A O 1
ATOM 2894 N N . ASP A 1 385 ? -7.067 -13.806 8.164 1.00 98.44 385 ASP A N 1
ATOM 2895 C CA . ASP A 1 385 ? -6.296 -14.247 9.325 1.00 98.44 385 ASP A CA 1
ATOM 2896 C C . ASP A 1 385 ? -5.669 -15.624 9.068 1.00 98.44 385 ASP A C 1
ATOM 2898 O O . ASP A 1 385 ? -6.314 -16.668 9.134 1.00 98.44 385 ASP A O 1
ATOM 2902 N N . GLY A 1 386 ? -4.374 -15.620 8.749 1.00 97.31 386 GLY A N 1
ATOM 2903 C CA . GLY A 1 386 ? -3.558 -16.827 8.604 1.00 97.31 386 GLY A CA 1
ATOM 2904 C C . GLY A 1 386 ? -2.737 -17.170 9.845 1.00 97.31 386 GLY A C 1
ATOM 2905 O O . GLY A 1 386 ? -1.865 -18.034 9.762 1.00 97.31 386 GLY A O 1
ATOM 2906 N N . GLY A 1 387 ? -2.961 -16.485 10.970 1.00 97.69 387 GLY A N 1
ATOM 2907 C CA . GLY A 1 387 ? -2.117 -16.566 12.156 1.00 97.69 387 GLY A CA 1
ATOM 2908 C C . GLY A 1 387 ? -0.843 -15.710 12.070 1.00 97.69 387 GLY A C 1
ATOM 2909 O O . GLY A 1 387 ? -0.669 -14.911 11.142 1.00 97.69 387 GLY A O 1
ATOM 2910 N N . PRO A 1 388 ? 0.051 -15.815 13.070 1.00 97.38 388 PRO A N 1
ATOM 2911 C CA . PRO A 1 388 ? 1.274 -15.021 13.137 1.00 97.38 388 PRO A CA 1
ATOM 2912 C C . PRO A 1 388 ? 2.318 -15.453 12.097 1.00 97.38 388 PRO A C 1
ATOM 2914 O O . PRO A 1 388 ? 2.487 -16.636 11.799 1.00 97.38 388 PRO A O 1
ATOM 2917 N N . CYS A 1 389 ? 3.079 -14.484 11.585 1.00 97.75 389 CYS A N 1
ATOM 2918 C CA . CYS A 1 389 ? 4.166 -14.730 10.638 1.00 97.75 389 CYS A CA 1
ATOM 2919 C C . CYS A 1 389 ? 5.314 -15.518 11.292 1.00 97.75 389 CYS A C 1
ATOM 2921 O O . CYS A 1 389 ? 5.785 -15.176 12.375 1.00 97.75 389 CYS A O 1
ATOM 2923 N N . SER A 1 390 ? 5.829 -16.541 10.608 1.00 96.38 390 SER A N 1
ATOM 2924 C CA . SER A 1 390 ? 6.875 -17.418 11.155 1.00 96.38 390 SER A CA 1
ATOM 2925 C C . SER A 1 390 ? 8.296 -16.836 11.094 1.00 96.38 390 SER A C 1
ATOM 2927 O O . SER A 1 390 ? 9.164 -17.285 11.842 1.00 96.38 390 SER A O 1
ATOM 2929 N N . VAL A 1 391 ? 8.557 -15.870 10.204 1.00 96.31 391 VAL A N 1
ATOM 2930 C CA . VAL A 1 391 ? 9.859 -15.188 10.053 1.00 96.31 391 VAL A CA 1
ATOM 2931 C C . VAL A 1 391 ? 9.863 -13.828 10.759 1.00 96.31 391 VAL A C 1
ATOM 2933 O O . VAL A 1 391 ? 10.824 -13.513 11.451 1.00 96.31 391 VAL A O 1
ATOM 2936 N N . GLY A 1 392 ? 8.809 -13.021 10.584 1.00 92.50 392 GLY A N 1
ATOM 2937 C CA . GLY A 1 392 ? 8.610 -11.730 11.263 1.00 92.50 392 GLY A CA 1
ATOM 2938 C C . GLY A 1 392 ? 9.394 -10.535 10.717 1.00 92.50 392 GLY A C 1
ATOM 2939 O O . GLY A 1 392 ? 9.109 -9.403 11.084 1.00 92.50 392 GLY A O 1
ATOM 2940 N N . VAL A 1 393 ? 10.322 -10.747 9.782 1.00 96.25 393 VAL A N 1
ATOM 2941 C CA . VAL A 1 393 ? 10.946 -9.683 8.977 1.00 96.25 393 VAL A CA 1
ATOM 2942 C C . VAL A 1 393 ? 10.658 -9.911 7.500 1.00 96.25 393 VAL A C 1
ATOM 2944 O O . VAL A 1 393 ? 10.421 -11.039 7.071 1.00 96.25 393 VAL A O 1
ATOM 2947 N N . GLU A 1 394 ? 10.674 -8.846 6.700 1.00 96.94 394 GLU A N 1
ATOM 2948 C CA . GLU A 1 394 ? 10.372 -8.928 5.269 1.00 96.94 394 GLU A CA 1
ATOM 2949 C C . GLU A 1 394 ? 11.366 -9.807 4.497 1.00 96.94 394 GLU A C 1
ATOM 2951 O O . GLU A 1 394 ? 12.471 -10.107 4.954 1.00 96.94 394 GLU A O 1
ATOM 2956 N N . SER A 1 395 ? 10.986 -10.164 3.267 1.00 97.75 395 SER A N 1
ATOM 2957 C CA . SER A 1 395 ? 11.829 -10.940 2.362 1.00 97.75 395 SER A CA 1
ATOM 2958 C C . SER A 1 395 ? 13.179 -10.276 2.088 1.00 97.75 395 SER A C 1
ATOM 2960 O O . SER A 1 395 ? 13.296 -9.044 1.983 1.00 97.75 395 SER A O 1
ATOM 2962 N N . THR A 1 396 ? 14.187 -11.122 1.909 1.00 98.44 396 THR A N 1
ATOM 2963 C CA . THR A 1 396 ? 15.481 -10.736 1.352 1.00 98.44 396 THR A CA 1
ATOM 2964 C C . THR A 1 396 ? 15.291 -10.346 -0.105 1.00 98.44 396 THR A C 1
ATOM 2966 O O . THR A 1 396 ? 14.606 -11.057 -0.835 1.00 98.44 396 THR A O 1
ATOM 2969 N N . ILE A 1 397 ? 15.872 -9.226 -0.536 1.00 98.44 397 ILE A N 1
ATOM 2970 C CA . ILE A 1 397 ? 15.787 -8.759 -1.924 1.00 98.44 397 ILE A CA 1
ATOM 2971 C C . ILE A 1 397 ? 17.169 -8.821 -2.560 1.00 98.44 397 ILE A C 1
ATOM 2973 O O . ILE A 1 397 ? 18.079 -8.125 -2.106 1.00 98.44 397 ILE A O 1
ATOM 2977 N N . VAL A 1 398 ? 17.296 -9.607 -3.627 1.00 98.38 398 VAL A N 1
ATOM 2978 C CA . VAL A 1 398 ? 18.508 -9.705 -4.446 1.00 98.38 398 VAL A CA 1
ATOM 2979 C C . VAL A 1 398 ? 18.228 -9.220 -5.866 1.00 98.38 398 VAL A C 1
ATOM 2981 O O . VAL A 1 398 ? 17.215 -9.575 -6.468 1.00 98.38 398 VAL A O 1
ATOM 2984 N N . ASP A 1 399 ? 19.123 -8.395 -6.393 1.00 98.25 399 ASP A N 1
ATOM 2985 C CA . ASP A 1 399 ? 19.111 -7.951 -7.776 1.00 98.25 399 ASP A CA 1
ATOM 2986 C C . ASP A 1 399 ? 19.937 -8.885 -8.653 1.00 98.25 399 ASP A C 1
ATOM 2988 O O . ASP A 1 399 ? 21.135 -9.066 -8.420 1.00 98.25 399 ASP A O 1
ATOM 2992 N N . LEU A 1 400 ? 19.274 -9.484 -9.643 1.00 98.19 400 LEU A N 1
ATOM 2993 C CA . LEU A 1 400 ? 19.869 -10.413 -10.604 1.00 98.19 400 LEU A CA 1
ATOM 2994 C C . LEU A 1 400 ? 20.064 -9.780 -11.987 1.00 98.19 400 LEU A C 1
ATOM 2996 O O . LEU A 1 400 ? 20.443 -10.470 -12.929 1.00 98.19 400 LEU A O 1
ATOM 3000 N N . THR A 1 401 ? 19.805 -8.478 -12.122 1.00 96.00 401 THR A N 1
ATOM 3001 C CA . THR A 1 401 ? 20.036 -7.720 -13.361 1.00 96.00 401 THR A CA 1
ATOM 3002 C C . THR A 1 401 ? 21.476 -7.216 -13.488 1.00 96.00 401 THR A C 1
ATOM 3004 O O . THR A 1 401 ? 21.871 -6.728 -14.545 1.00 96.00 401 THR A O 1
ATOM 3007 N N . GLU A 1 402 ? 22.282 -7.383 -12.435 1.00 93.44 402 GLU A N 1
ATOM 3008 C CA . GLU A 1 402 ? 23.704 -7.044 -12.389 1.00 93.44 402 GLU A CA 1
ATOM 3009 C C . GLU A 1 402 ? 24.574 -8.280 -12.142 1.00 93.44 402 GLU A C 1
ATOM 3011 O O . GLU A 1 402 ? 24.129 -9.303 -11.623 1.00 93.44 402 GLU A O 1
ATOM 3016 N N . THR A 1 403 ? 25.852 -8.182 -12.510 1.00 92.56 403 THR A N 1
ATOM 3017 C CA . THR A 1 403 ? 26.867 -9.193 -12.200 1.00 92.56 403 THR A CA 1
ATOM 3018 C C . THR A 1 403 ? 28.090 -8.504 -11.590 1.00 92.56 403 THR A C 1
ATOM 3020 O O . THR A 1 403 ? 28.689 -7.658 -12.259 1.00 92.56 403 THR A O 1
ATOM 3023 N N . PRO A 1 404 ? 28.497 -8.852 -10.356 1.00 95.19 404 PRO A N 1
ATOM 3024 C CA . PRO A 1 404 ? 27.874 -9.835 -9.455 1.00 95.19 404 PRO A CA 1
ATOM 3025 C C . PRO A 1 404 ? 26.460 -9.422 -8.977 1.00 95.19 404 PRO A C 1
ATOM 3027 O O . PRO A 1 404 ? 26.169 -8.223 -8.953 1.00 95.19 404 PRO A O 1
ATOM 3030 N N . PRO A 1 405 ? 25.595 -10.383 -8.584 1.00 97.56 405 PRO A N 1
ATOM 3031 C CA . PRO A 1 405 ? 24.303 -10.092 -7.961 1.00 97.56 405 PRO A CA 1
ATOM 3032 C C . PRO A 1 405 ? 24.431 -9.186 -6.737 1.00 97.56 405 PRO A C 1
ATOM 3034 O O . PRO A 1 405 ? 25.443 -9.232 -6.030 1.00 97.56 405 PRO A O 1
ATOM 3037 N N . ARG A 1 406 ? 23.386 -8.403 -6.448 1.00 97.38 406 ARG A N 1
ATOM 3038 C CA . ARG A 1 406 ? 23.419 -7.401 -5.373 1.00 97.38 406 ARG A CA 1
ATOM 3039 C C . ARG A 1 406 ? 22.307 -7.594 -4.345 1.00 97.38 406 ARG A C 1
ATOM 3041 O O . ARG A 1 406 ? 21.130 -7.556 -4.684 1.00 97.38 406 ARG A O 1
ATOM 3048 N N . LEU A 1 407 ? 22.655 -7.738 -3.071 1.00 96.81 407 LEU A N 1
ATOM 3049 C CA . LEU A 1 407 ? 21.719 -7.699 -1.950 1.00 96.81 407 LEU A CA 1
ATOM 3050 C C . LEU A 1 407 ? 21.225 -6.259 -1.741 1.00 96.81 407 LEU A C 1
ATOM 3052 O O . LEU A 1 407 ? 21.971 -5.406 -1.263 1.00 96.81 407 LEU A O 1
ATOM 3056 N N . LEU A 1 408 ? 19.956 -6.005 -2.060 1.00 95.00 408 LEU A N 1
ATOM 3057 C CA . LEU A 1 408 ? 19.302 -4.702 -1.883 1.00 95.00 408 LEU A CA 1
ATOM 3058 C C . LEU A 1 408 ? 18.634 -4.559 -0.512 1.00 95.00 408 LEU A C 1
ATOM 3060 O O . LEU A 1 408 ? 18.498 -3.453 0.011 1.00 95.00 408 LEU A O 1
ATOM 3064 N N . ARG A 1 409 ? 18.181 -5.674 0.075 1.00 95.31 409 ARG A N 1
ATOM 3065 C CA . ARG A 1 409 ? 17.553 -5.679 1.400 1.00 95.31 409 ARG A CA 1
ATOM 3066 C C . ARG A 1 409 ? 17.804 -7.000 2.127 1.00 95.31 409 ARG A C 1
ATOM 3068 O O . ARG A 1 409 ? 17.370 -8.030 1.613 1.00 95.31 409 ARG A O 1
ATOM 3075 N N . PRO A 1 410 ? 18.411 -6.995 3.327 1.00 95.81 410 PRO A N 1
ATOM 3076 C CA . PRO A 1 410 ? 18.500 -8.190 4.159 1.00 95.81 410 PRO A CA 1
ATOM 3077 C C . PRO A 1 410 ? 17.126 -8.551 4.742 1.00 95.81 410 PRO A C 1
ATOM 3079 O O . PRO A 1 410 ? 16.340 -7.666 5.110 1.00 95.81 410 PRO A O 1
ATOM 3082 N N . GLY A 1 411 ? 16.839 -9.845 4.836 1.00 96.44 411 GLY A N 1
ATOM 3083 C CA . GLY A 1 411 ? 15.552 -10.385 5.270 1.00 96.44 411 GLY A CA 1
ATOM 3084 C C . GLY A 1 411 ? 15.670 -11.835 5.735 1.00 96.44 411 GLY A C 1
ATOM 3085 O O . GLY A 1 411 ? 16.698 -12.224 6.282 1.00 96.44 411 GLY A O 1
ATOM 3086 N N . GLY A 1 412 ? 14.618 -12.627 5.512 1.00 95.81 412 GLY A N 1
ATOM 3087 C CA . GLY A 1 412 ? 14.534 -14.017 5.984 1.00 95.81 412 GLY A CA 1
ATOM 3088 C C . GLY A 1 412 ? 15.533 -15.014 5.373 1.00 95.81 412 GLY A C 1
ATOM 3089 O O . GLY A 1 412 ? 15.740 -16.070 5.959 1.00 95.81 412 GLY A O 1
ATOM 3090 N N . ILE A 1 413 ? 16.150 -14.698 4.228 1.00 97.69 413 ILE A N 1
ATOM 3091 C CA . ILE A 1 413 ? 17.293 -15.444 3.666 1.00 97.69 413 ILE A CA 1
ATOM 3092 C C . ILE A 1 413 ? 18.582 -14.673 3.956 1.00 97.69 413 ILE A C 1
ATOM 3094 O O . ILE A 1 413 ? 18.689 -13.492 3.611 1.00 97.69 413 ILE A O 1
ATOM 3098 N N . THR A 1 414 ? 19.564 -15.320 4.574 1.00 96.94 414 THR A N 1
ATOM 3099 C CA . THR A 1 414 ? 20.815 -14.658 4.963 1.00 96.94 414 THR A CA 1
ATOM 3100 C C . THR A 1 414 ? 21.755 -14.452 3.772 1.00 96.94 414 THR A C 1
ATOM 3102 O O . THR A 1 414 ? 21.611 -15.096 2.729 1.00 96.94 414 THR A O 1
ATOM 3105 N N . LEU A 1 415 ? 22.732 -13.548 3.913 1.00 96.25 415 LEU A N 1
ATOM 3106 C CA . LEU A 1 415 ? 23.742 -13.319 2.874 1.00 96.25 415 LEU A CA 1
ATOM 3107 C C . LEU A 1 415 ? 24.527 -14.605 2.586 1.00 96.25 415 LEU A C 1
ATOM 3109 O O . LEU A 1 415 ? 24.705 -14.961 1.431 1.00 96.25 415 LEU A O 1
ATOM 3113 N N . GLU A 1 416 ? 24.890 -15.350 3.626 1.00 96.62 416 GLU A N 1
ATOM 3114 C CA . GLU A 1 416 ? 25.637 -16.605 3.516 1.00 96.62 416 GLU A CA 1
ATOM 3115 C C . GLU A 1 416 ? 24.837 -17.674 2.750 1.00 96.62 416 GLU A C 1
ATOM 3117 O O . GLU A 1 416 ? 25.393 -18.436 1.957 1.00 96.62 416 GLU A O 1
ATOM 3122 N N . GLN A 1 417 ? 23.512 -17.713 2.940 1.00 97.44 417 GLN A N 1
ATOM 3123 C CA . GLN A 1 417 ? 22.625 -18.583 2.164 1.00 97.44 417 GLN A CA 1
ATOM 3124 C C . GLN A 1 417 ? 22.578 -18.166 0.691 1.00 97.44 417 GLN A C 1
ATOM 3126 O O . GLN A 1 417 ? 22.646 -19.037 -0.176 1.00 97.44 417 GLN A O 1
ATOM 3131 N N . LEU A 1 418 ? 22.513 -16.864 0.388 1.00 97.88 418 LEU A N 1
ATOM 3132 C CA . LEU A 1 418 ? 22.603 -16.381 -0.995 1.00 97.88 418 LEU A CA 1
ATOM 3133 C C . LEU A 1 418 ? 23.945 -16.751 -1.633 1.00 97.88 418 LEU A C 1
ATOM 3135 O O . LEU A 1 418 ? 23.968 -17.258 -2.754 1.00 97.88 418 LEU A O 1
ATOM 3139 N N . GLU A 1 419 ? 25.050 -16.541 -0.920 1.00 97.75 419 GLU A N 1
ATOM 3140 C CA . GLU A 1 419 ? 26.396 -16.826 -1.418 1.00 97.75 419 GLU A CA 1
ATOM 3141 C C . GLU A 1 419 ? 26.634 -18.320 -1.655 1.00 97.75 419 GLU A C 1
ATOM 3143 O O . GLU A 1 419 ? 27.327 -18.698 -2.599 1.00 97.75 419 GLU A O 1
ATOM 3148 N N . SER A 1 420 ? 25.997 -19.189 -0.865 1.00 97.88 420 SER A N 1
ATOM 3149 C CA . SER A 1 420 ? 26.063 -20.641 -1.070 1.00 97.88 420 SER A CA 1
ATOM 3150 C C . SER A 1 420 ? 25.477 -21.101 -2.413 1.00 97.88 420 SER A C 1
ATOM 3152 O O . SER A 1 420 ? 25.860 -22.155 -2.919 1.00 97.88 420 SER A O 1
ATOM 3154 N N . VAL A 1 421 ? 24.575 -20.304 -3.001 1.00 98.00 421 VAL A N 1
ATOM 3155 C CA . VAL A 1 421 ? 23.925 -20.583 -4.291 1.00 98.00 421 VAL A CA 1
ATOM 3156 C C . VAL A 1 421 ? 24.576 -19.786 -5.421 1.00 98.00 421 VAL A C 1
ATOM 3158 O O . VAL A 1 421 ? 24.819 -20.325 -6.497 1.00 98.00 421 VAL A O 1
ATOM 3161 N N . LEU A 1 422 ? 24.852 -18.500 -5.191 1.00 97.25 422 LEU A N 1
ATOM 3162 C CA . LEU A 1 422 ? 25.282 -17.555 -6.226 1.00 97.25 422 LEU A CA 1
ATOM 3163 C C . LEU A 1 422 ? 26.802 -17.355 -6.307 1.00 97.25 422 LEU A C 1
ATOM 3165 O O . LEU A 1 422 ? 27.288 -16.742 -7.259 1.00 97.25 422 LEU A O 1
ATOM 3169 N N . GLY A 1 423 ? 27.562 -17.818 -5.316 1.00 96.62 423 GLY A N 1
ATOM 3170 C CA . GLY A 1 423 ? 28.940 -17.387 -5.118 1.00 96.62 423 GLY A CA 1
ATOM 3171 C C . GLY A 1 423 ? 28.985 -15.962 -4.564 1.00 96.62 423 GLY A C 1
ATOM 3172 O O . GLY A 1 423 ? 28.314 -15.647 -3.592 1.00 96.62 423 GLY A O 1
ATOM 3173 N N . ARG A 1 424 ? 29.783 -15.072 -5.158 1.00 96.38 424 ARG A N 1
ATOM 3174 C CA . ARG A 1 424 ? 29.941 -13.698 -4.651 1.00 96.38 424 ARG A CA 1
ATOM 3175 C C . ARG A 1 424 ? 28.653 -12.879 -4.817 1.00 96.38 424 ARG A C 1
ATOM 3177 O O . ARG A 1 424 ? 28.184 -12.713 -5.942 1.00 96.38 424 ARG A O 1
ATOM 3184 N N . VAL A 1 425 ? 28.168 -12.282 -3.726 1.00 97.12 425 VAL A N 1
ATOM 3185 C CA . VAL A 1 425 ? 27.047 -11.327 -3.716 1.00 97.12 425 VAL A CA 1
ATOM 3186 C C . VAL A 1 425 ? 27.514 -9.996 -3.131 1.00 97.12 425 VAL A C 1
ATOM 3188 O O . VAL A 1 425 ? 28.087 -9.946 -2.048 1.00 97.12 425 VAL A O 1
ATOM 3191 N N . GLU A 1 426 ? 27.277 -8.897 -3.842 1.00 96.25 426 GLU A N 1
ATOM 3192 C CA . GLU A 1 426 ? 27.601 -7.556 -3.347 1.00 96.25 426 GLU A CA 1
ATOM 3193 C C . GLU A 1 426 ? 26.499 -7.030 -2.432 1.00 96.25 426 GLU A C 1
ATOM 3195 O O . GLU A 1 426 ? 25.316 -7.187 -2.722 1.00 96.25 426 GLU A O 1
ATOM 3200 N N . VAL A 1 427 ? 26.861 -6.339 -1.355 1.00 93.06 427 VAL A N 1
ATOM 3201 C CA . VAL A 1 427 ? 25.885 -5.679 -0.479 1.00 93.06 427 VAL A CA 1
ATOM 3202 C C . VAL A 1 427 ? 25.706 -4.234 -0.932 1.00 93.06 427 VAL A C 1
ATOM 3204 O O . VAL A 1 427 ? 26.678 -3.492 -1.076 1.00 93.06 427 VAL A O 1
ATOM 3207 N N . ASP A 1 428 ? 24.464 -3.824 -1.194 1.00 90.06 428 ASP A N 1
ATOM 3208 C CA . ASP A 1 428 ? 24.170 -2.436 -1.545 1.00 90.06 428 ASP A CA 1
ATOM 3209 C C . ASP A 1 428 ? 24.473 -1.495 -0.372 1.00 90.06 428 ASP A C 1
ATOM 3211 O O . ASP A 1 428 ? 24.203 -1.807 0.789 1.00 90.06 428 ASP A O 1
ATOM 3215 N N . GLN A 1 429 ? 25.006 -0.309 -0.665 1.00 84.44 429 GLN A N 1
ATOM 3216 C CA . GLN A 1 429 ? 25.339 0.662 0.375 1.00 84.44 429 GLN A CA 1
ATOM 3217 C C . GLN A 1 429 ? 24.102 1.102 1.171 1.00 84.44 429 GLN A C 1
ATOM 3219 O O . GLN A 1 429 ? 24.209 1.334 2.372 1.00 84.44 429 GLN A O 1
ATOM 3224 N N . ALA A 1 430 ? 22.916 1.155 0.557 1.00 79.31 430 ALA A N 1
ATOM 3225 C CA . ALA A 1 430 ? 21.663 1.504 1.233 1.00 79.31 430 ALA A CA 1
ATOM 3226 C C . ALA A 1 430 ? 21.245 0.490 2.322 1.00 79.31 430 ALA A C 1
ATOM 3228 O O . ALA A 1 430 ? 20.310 0.736 3.090 1.00 79.31 430 ALA A O 1
ATOM 3229 N N . VAL A 1 431 ? 21.925 -0.659 2.419 1.00 78.56 431 VAL A N 1
ATOM 3230 C CA . VAL A 1 431 ? 21.765 -1.595 3.540 1.00 78.56 431 VAL A CA 1
ATOM 3231 C C . VAL A 1 431 ? 22.393 -1.038 4.821 1.00 78.56 431 VAL A C 1
ATOM 3233 O O . VAL A 1 431 ? 21.859 -1.271 5.906 1.00 78.56 431 VAL A O 1
ATOM 3236 N N . THR A 1 432 ? 23.488 -0.284 4.709 1.00 71.31 432 THR A N 1
ATOM 3237 C CA . THR A 1 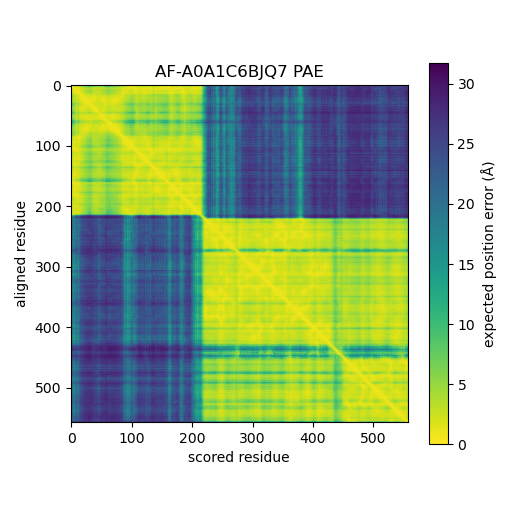432 ? 24.283 0.202 5.847 1.00 71.31 432 THR A CA 1
ATOM 3238 C C . THR A 1 432 ? 24.221 1.717 6.047 1.00 71.31 432 THR A C 1
ATOM 3240 O O . THR A 1 432 ? 24.612 2.192 7.111 1.00 71.31 432 THR A O 1
ATOM 3243 N N . ARG A 1 433 ? 23.689 2.488 5.086 1.00 73.25 433 ARG A N 1
ATOM 3244 C CA . ARG A 1 433 ? 23.512 3.948 5.198 1.00 73.25 433 ARG A CA 1
ATOM 3245 C C . ARG A 1 433 ? 22.122 4.425 4.778 1.00 73.25 433 ARG A C 1
ATOM 3247 O O . ARG A 1 433 ? 21.444 3.779 3.984 1.00 73.25 433 ARG A O 1
ATOM 3254 N N . LEU A 1 434 ? 21.739 5.611 5.259 1.00 66.50 434 LEU A N 1
ATOM 3255 C CA . LEU A 1 434 ? 20.613 6.372 4.705 1.00 66.50 434 LEU A CA 1
ATOM 3256 C C . LEU A 1 434 ? 20.896 6.743 3.246 1.00 66.50 434 LEU A C 1
ATOM 3258 O O . LEU A 1 434 ? 21.993 7.204 2.909 1.00 66.50 434 LEU A O 1
ATOM 3262 N N . MET A 1 435 ? 19.887 6.573 2.393 1.00 65.50 435 MET A N 1
ATOM 3263 C CA . MET A 1 435 ? 19.927 7.090 1.027 1.00 65.50 435 MET A CA 1
ATOM 3264 C C . MET A 1 435 ? 19.931 8.621 1.035 1.00 65.50 435 MET A C 1
ATOM 3266 O O . MET A 1 435 ? 19.297 9.257 1.880 1.00 65.50 435 MET A O 1
ATOM 3270 N N . SER A 1 436 ? 20.652 9.220 0.089 1.00 64.75 436 SER A N 1
ATOM 3271 C CA . SER A 1 436 ? 20.723 10.679 -0.051 1.00 64.75 436 SER A CA 1
ATOM 3272 C C . SER A 1 436 ? 19.497 11.239 -0.781 1.00 64.75 436 SER A C 1
ATOM 3274 O O . SER A 1 436 ? 18.839 10.543 -1.558 1.00 64.75 436 SER A O 1
ATOM 3276 N N . ALA A 1 437 ? 19.191 12.523 -0.562 1.00 56.22 437 ALA A N 1
ATOM 3277 C CA . ALA A 1 437 ? 18.118 13.208 -1.280 1.00 56.22 437 ALA A CA 1
ATOM 3278 C C . ALA A 1 437 ? 18.381 13.167 -2.800 1.00 56.22 437 ALA A C 1
ATOM 3280 O O . ALA A 1 437 ? 19.368 13.723 -3.273 1.00 56.22 437 ALA A O 1
ATOM 3281 N N . GLY A 1 438 ? 17.507 12.487 -3.551 1.00 58.56 438 GLY A N 1
ATOM 3282 C CA . GLY A 1 438 ? 17.602 12.335 -5.011 1.00 58.56 438 GLY A CA 1
ATOM 3283 C C . GLY A 1 438 ? 17.962 10.928 -5.509 1.00 58.56 438 GLY A C 1
ATOM 3284 O O . GLY A 1 438 ? 17.739 10.643 -6.684 1.00 58.56 438 GLY A O 1
ATOM 3285 N N . GLU A 1 439 ? 18.442 10.021 -4.649 1.00 67.94 439 GLU A N 1
ATOM 3286 C CA . GLU A 1 439 ? 18.645 8.614 -5.030 1.00 67.94 439 GLU A CA 1
ATOM 3287 C C . GLU A 1 439 ? 17.276 7.902 -5.191 1.00 67.94 439 GLU A C 1
ATOM 3289 O O . GLU A 1 439 ? 16.382 8.028 -4.344 1.00 67.94 439 GLU A O 1
ATOM 3294 N N . LYS A 1 440 ? 17.080 7.162 -6.296 1.00 67.44 440 LYS A N 1
ATOM 3295 C CA . LYS A 1 440 ? 15.837 6.411 -6.569 1.00 67.44 440 LYS A CA 1
ATOM 3296 C C . LYS A 1 440 ? 15.898 5.004 -5.950 1.00 67.44 440 LYS A C 1
ATOM 3298 O O . LYS A 1 440 ? 16.905 4.319 -6.134 1.00 67.44 440 LYS A O 1
ATOM 3303 N N . PRO A 1 441 ? 14.848 4.541 -5.244 1.00 74.69 441 PRO A N 1
ATOM 3304 C CA . PRO A 1 441 ? 14.844 3.216 -4.642 1.00 74.69 441 PRO A CA 1
ATOM 3305 C C . PRO A 1 441 ? 14.603 2.150 -5.715 1.00 74.69 441 PRO A C 1
ATOM 3307 O O . PRO A 1 441 ? 13.611 2.198 -6.435 1.00 74.69 441 PRO A O 1
ATOM 3310 N N . ARG A 1 442 ? 15.488 1.154 -5.786 1.00 76.81 442 ARG A N 1
ATOM 3311 C CA . ARG A 1 442 ? 15.331 -0.007 -6.685 1.00 76.81 442 ARG A CA 1
ATOM 3312 C C . ARG A 1 442 ? 14.392 -1.068 -6.120 1.00 76.81 442 ARG A C 1
ATOM 3314 O O . ARG A 1 442 ? 13.894 -1.916 -6.851 1.00 76.81 442 ARG A O 1
ATOM 3321 N N . ALA A 1 443 ? 14.175 -1.035 -4.809 1.00 75.38 443 ALA A N 1
ATOM 3322 C CA . ALA A 1 443 ? 13.382 -2.005 -4.080 1.00 75.38 443 ALA A CA 1
ATOM 3323 C C . ALA A 1 443 ? 12.672 -1.362 -2.871 1.00 75.38 443 ALA A C 1
ATOM 3325 O O . ALA A 1 443 ? 13.116 -0.324 -2.363 1.00 75.38 443 ALA A O 1
ATOM 3326 N N . PRO A 1 444 ? 11.592 -1.984 -2.358 1.00 75.19 444 PRO A N 1
ATOM 3327 C CA . PRO A 1 444 ? 10.894 -1.487 -1.180 1.00 75.19 444 PRO A CA 1
ATOM 3328 C C . PRO A 1 444 ? 11.784 -1.410 0.066 1.00 75.19 444 PRO A C 1
ATOM 3330 O O . PRO A 1 444 ? 12.491 -2.358 0.415 1.00 75.19 444 PRO A O 1
ATOM 3333 N N . GLY A 1 445 ? 11.651 -0.309 0.809 1.00 68.62 445 GLY A N 1
ATOM 3334 C CA . GLY A 1 445 ? 12.268 -0.127 2.125 1.00 68.62 445 GLY A CA 1
ATOM 3335 C C . GLY A 1 445 ? 13.674 0.478 2.113 1.00 68.62 445 GLY A C 1
ATOM 3336 O O . GLY A 1 445 ? 14.366 0.351 3.120 1.00 68.62 445 GLY A O 1
ATOM 3337 N N . MET A 1 446 ? 14.119 1.109 1.017 1.00 70.56 446 MET A N 1
ATOM 3338 C CA . MET A 1 446 ? 15.461 1.716 0.919 1.00 70.56 446 MET A CA 1
ATOM 3339 C C . MET A 1 446 ? 15.520 3.221 1.281 1.00 70.56 446 MET A C 1
ATOM 3341 O O . MET A 1 446 ? 16.507 3.654 1.864 1.00 70.56 446 MET A O 1
ATOM 3345 N N . LYS A 1 447 ? 14.484 4.021 0.972 1.00 61.97 447 LYS A N 1
ATOM 3346 C CA . LYS A 1 447 ? 14.581 5.501 0.916 1.00 61.97 447 LYS A CA 1
ATOM 3347 C C . LYS A 1 447 ? 14.139 6.273 2.172 1.00 61.97 447 LYS A C 1
ATOM 3349 O O . LYS A 1 447 ? 14.706 7.324 2.449 1.00 61.97 447 LYS A O 1
ATOM 3354 N N . TYR A 1 448 ? 13.133 5.804 2.915 1.00 60.50 448 TYR A N 1
ATOM 3355 C CA . TYR A 1 448 ? 12.495 6.594 3.985 1.00 60.50 448 TYR A CA 1
ATOM 3356 C C . TYR A 1 448 ? 12.828 6.088 5.392 1.00 60.50 448 TYR A C 1
ATOM 3358 O O . TYR A 1 448 ? 13.258 4.947 5.571 1.00 60.50 448 TYR A O 1
ATOM 3366 N N . ARG A 1 449 ? 12.564 6.921 6.412 1.00 64.94 449 ARG A N 1
ATOM 3367 C CA . ARG A 1 449 ? 12.420 6.429 7.787 1.00 64.94 449 ARG A CA 1
ATOM 3368 C C . ARG A 1 449 ? 11.285 5.403 7.778 1.00 64.94 449 ARG A C 1
ATOM 3370 O O . ARG A 1 449 ? 10.145 5.729 7.460 1.00 64.94 449 ARG A O 1
ATOM 3377 N N . HIS A 1 450 ? 11.637 4.159 8.055 1.00 73.12 450 HIS A N 1
ATOM 3378 C CA . HIS A 1 450 ? 10.748 3.009 7.987 1.00 73.12 450 HIS A CA 1
ATOM 3379 C C . HIS A 1 450 ? 10.787 2.288 9.329 1.00 73.12 450 HIS A C 1
ATOM 3381 O O . HIS A 1 450 ? 11.832 2.255 9.977 1.00 73.12 450 HIS A O 1
ATOM 3387 N N . TYR A 1 451 ? 9.661 1.683 9.705 1.00 79.88 451 TYR A N 1
ATOM 3388 C CA . TYR A 1 451 ? 9.511 0.876 10.918 1.00 79.88 451 TYR A CA 1
ATOM 3389 C C . TYR A 1 451 ? 9.576 1.665 12.227 1.00 79.88 451 TYR A C 1
ATOM 3391 O O . TYR A 1 451 ? 9.840 1.092 13.280 1.00 79.88 451 TYR A O 1
ATOM 3399 N N . ALA A 1 452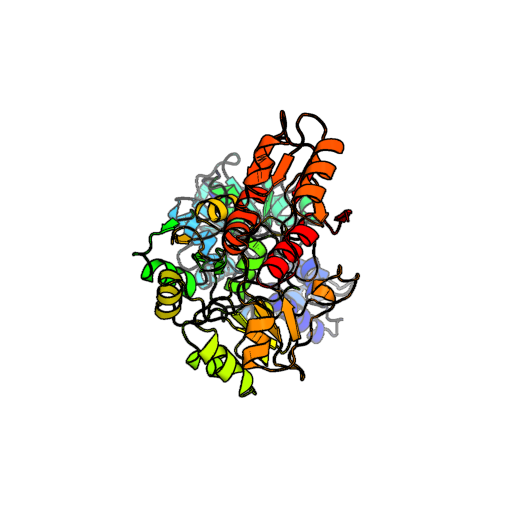 ? 9.367 2.978 12.167 1.00 81.56 452 ALA A N 1
ATOM 3400 C CA . ALA A 1 452 ? 9.505 3.829 13.334 1.00 81.56 452 ALA A CA 1
ATOM 3401 C C . ALA A 1 452 ? 8.198 3.843 14.143 1.00 81.56 452 ALA A C 1
ATOM 3403 O O . ALA A 1 452 ? 7.157 4.188 13.573 1.00 81.56 452 ALA A O 1
ATOM 3404 N N . PRO A 1 453 ? 8.237 3.513 15.445 1.00 87.12 453 PRO A N 1
ATOM 3405 C CA . PRO A 1 453 ? 7.147 3.843 16.352 1.00 87.12 453 PRO A CA 1
ATOM 3406 C C . PRO A 1 453 ? 7.064 5.365 16.554 1.00 87.12 453 PRO A C 1
ATOM 3408 O O . PRO A 1 453 ? 7.942 6.123 16.119 1.00 87.12 453 PRO A O 1
ATOM 3411 N N . LYS A 1 454 ? 6.008 5.823 17.231 1.00 88.06 454 LYS A N 1
ATOM 3412 C CA . LYS A 1 454 ? 5.799 7.243 17.566 1.00 88.06 454 LYS A CA 1
ATOM 3413 C C . LYS A 1 454 ? 6.955 7.808 18.395 1.00 88.06 454 LYS A C 1
ATOM 3415 O O . LYS A 1 454 ? 7.421 8.916 18.127 1.00 88.06 454 LYS A O 1
ATOM 3420 N N . ALA A 1 455 ? 7.417 7.049 19.387 1.00 91.19 455 ALA A N 1
ATOM 3421 C CA . ALA A 1 455 ? 8.527 7.445 20.243 1.00 91.19 455 ALA A CA 1
ATOM 3422 C C . ALA A 1 455 ? 9.881 7.320 19.507 1.00 91.19 455 ALA A C 1
ATOM 3424 O O . ALA A 1 455 ? 10.079 6.398 18.710 1.00 91.19 455 ALA A O 1
ATOM 3425 N N . PRO A 1 456 ? 10.842 8.230 19.750 1.00 93.00 456 PRO A N 1
ATOM 3426 C CA . PRO A 1 456 ? 12.181 8.127 19.179 1.00 93.00 456 PRO A CA 1
ATOM 3427 C C . PRO A 1 456 ? 12.903 6.878 19.701 1.00 93.00 456 PRO A C 1
ATOM 3429 O O . PRO A 1 456 ? 12.845 6.578 20.892 1.00 93.00 456 PRO A O 1
ATOM 3432 N N . VAL A 1 457 ? 13.604 6.176 18.807 1.00 95.75 457 VAL A N 1
ATOM 3433 C CA . VAL A 1 457 ? 14.356 4.952 19.122 1.00 95.75 457 VAL A CA 1
ATOM 3434 C C . VAL A 1 457 ? 15.855 5.247 19.085 1.00 95.75 457 VAL A C 1
ATOM 3436 O O . VAL A 1 457 ? 16.341 5.821 18.112 1.00 95.75 457 VAL A O 1
ATOM 3439 N N . THR A 1 458 ? 16.581 4.806 20.110 1.00 96.50 458 THR A N 1
ATOM 3440 C CA . THR A 1 458 ? 18.046 4.755 20.159 1.00 96.50 458 THR A CA 1
ATOM 3441 C C . THR A 1 458 ? 18.491 3.302 20.128 1.00 96.50 458 THR A C 1
ATOM 3443 O O . THR A 1 458 ? 18.099 2.514 20.988 1.00 96.50 458 THR A O 1
ATOM 3446 N N . VAL A 1 459 ? 19.332 2.944 19.162 1.00 96.69 459 VAL A N 1
ATOM 3447 C CA . VAL A 1 459 ? 19.911 1.598 19.073 1.00 96.69 459 VAL A CA 1
ATOM 3448 C C . VAL A 1 459 ? 21.246 1.562 19.803 1.00 96.69 459 VAL A C 1
ATOM 3450 O O . VAL A 1 459 ? 22.093 2.420 19.570 1.00 96.69 459 VAL A O 1
ATOM 3453 N N . VAL A 1 460 ? 21.460 0.555 20.649 1.00 97.12 460 VAL A N 1
ATOM 3454 C CA . VAL A 1 460 ? 22.741 0.310 21.324 1.00 97.12 460 VAL A CA 1
ATOM 3455 C C . VAL A 1 460 ? 23.326 -0.998 20.798 1.00 97.12 460 VAL A C 1
ATOM 3457 O O . VAL A 1 460 ? 22.772 -2.075 21.022 1.00 97.12 460 VAL A O 1
ATOM 3460 N N . ALA A 1 461 ? 24.432 -0.893 20.065 1.00 95.19 461 ALA A N 1
ATOM 3461 C CA . ALA A 1 461 ? 25.093 -2.004 19.388 1.00 95.19 461 ALA A CA 1
ATOM 3462 C C . ALA A 1 461 ? 26.409 -2.371 20.086 1.00 95.19 461 ALA A C 1
ATOM 3464 O O . ALA A 1 461 ? 27.195 -1.496 20.444 1.00 95.19 461 ALA A O 1
ATOM 3465 N N . GLY A 1 462 ? 26.657 -3.667 20.270 1.00 94.88 462 GLY A N 1
ATOM 3466 C CA . GLY A 1 462 ? 27.830 -4.191 20.970 1.00 94.88 462 GLY A CA 1
ATOM 3467 C C . GLY A 1 462 ? 27.539 -5.546 21.621 1.00 94.88 462 GLY A C 1
ATOM 3468 O O . GLY A 1 462 ? 26.482 -6.125 21.364 1.00 94.88 462 GLY A O 1
ATOM 3469 N N . PRO A 1 463 ? 28.444 -6.064 22.472 1.00 95.75 463 PRO A N 1
ATOM 3470 C CA . PRO A 1 463 ? 28.190 -7.282 23.240 1.00 95.75 463 PRO A CA 1
ATOM 3471 C C . PRO A 1 463 ? 26.914 -7.157 24.100 1.00 95.75 463 PRO A C 1
ATOM 3473 O O . PRO A 1 463 ? 26.713 -6.094 24.701 1.00 95.75 463 PRO A O 1
ATOM 3476 N N . PRO A 1 464 ? 26.058 -8.195 24.196 1.00 95.62 464 PRO A N 1
ATOM 3477 C CA . PRO A 1 464 ? 24.762 -8.104 24.875 1.00 95.62 464 PRO A CA 1
ATOM 3478 C C . PRO A 1 464 ? 24.837 -7.523 26.294 1.00 95.62 464 PRO A C 1
ATOM 3480 O O . PRO A 1 464 ? 24.114 -6.578 26.603 1.00 95.62 464 PRO A O 1
ATOM 3483 N N . GLU A 1 465 ? 25.789 -7.969 27.109 1.00 96.56 465 GLU A N 1
ATOM 3484 C CA . GLU A 1 465 ? 25.989 -7.488 28.481 1.00 96.56 465 GLU A CA 1
ATOM 3485 C C . GLU A 1 465 ? 26.378 -6.002 28.507 1.00 96.56 465 GLU A C 1
ATOM 3487 O O . GLU A 1 465 ? 25.850 -5.214 29.287 1.00 96.56 465 GLU A O 1
ATOM 3492 N N . ARG A 1 466 ? 27.260 -5.575 27.594 1.00 97.00 466 ARG A N 1
ATOM 3493 C CA . ARG A 1 466 ? 27.704 -4.174 27.492 1.00 97.00 466 ARG A CA 1
ATOM 3494 C C . ARG A 1 466 ? 26.583 -3.247 27.055 1.00 97.00 466 ARG A C 1
ATOM 3496 O O . ARG A 1 466 ? 26.479 -2.127 27.557 1.00 97.00 466 ARG A O 1
ATOM 3503 N N . THR A 1 467 ? 25.757 -3.699 26.114 1.00 97.06 467 THR A N 1
ATOM 3504 C CA . THR A 1 467 ? 24.595 -2.926 25.663 1.00 97.06 467 THR A CA 1
ATOM 3505 C C . THR A 1 467 ? 23.577 -2.775 26.793 1.00 97.06 467 THR A C 1
ATOM 3507 O O . THR A 1 467 ? 23.099 -1.663 27.008 1.00 97.06 467 THR A O 1
ATOM 3510 N N . ALA A 1 468 ? 23.326 -3.829 27.581 1.00 96.94 468 ALA A N 1
ATOM 3511 C CA . ALA A 1 468 ? 22.453 -3.766 28.753 1.00 96.94 468 ALA A CA 1
ATOM 3512 C C . ALA A 1 468 ? 22.988 -2.793 29.818 1.00 96.94 468 ALA A C 1
ATOM 3514 O O . ALA A 1 468 ? 22.283 -1.859 30.200 1.00 96.94 468 ALA A O 1
ATOM 3515 N N . GLU A 1 469 ? 24.269 -2.907 30.193 1.00 96.75 469 GLU A N 1
ATOM 3516 C CA . GLU A 1 469 ? 24.923 -1.995 31.144 1.00 96.75 469 GLU A CA 1
ATOM 3517 C C . GLU A 1 469 ? 24.867 -0.525 30.694 1.00 96.75 469 GLU A C 1
ATOM 3519 O O . GLU A 1 469 ? 24.797 0.392 31.519 1.00 96.75 469 GLU A O 1
ATOM 3524 N N . HIS A 1 470 ? 24.998 -0.268 29.390 1.00 97.00 470 HIS A N 1
ATOM 3525 C CA . HIS A 1 470 ? 24.939 1.084 28.840 1.00 97.00 470 HIS A CA 1
ATOM 3526 C C . HIS A 1 470 ? 23.518 1.646 28.881 1.00 97.00 470 HIS A C 1
ATOM 3528 O O . HIS A 1 470 ? 23.330 2.786 29.314 1.00 97.00 470 HIS A O 1
ATOM 3534 N N . ILE A 1 471 ? 22.529 0.847 28.470 1.00 96.69 471 ILE A N 1
ATOM 3535 C CA . ILE A 1 471 ? 21.116 1.225 28.533 1.00 96.69 471 ILE A CA 1
ATOM 3536 C C . ILE A 1 471 ? 20.741 1.514 29.988 1.00 96.69 471 ILE A C 1
ATOM 3538 O O . ILE A 1 471 ? 20.298 2.619 30.279 1.00 96.69 471 ILE A O 1
ATOM 3542 N N . ALA A 1 472 ? 21.040 0.609 30.924 1.00 95.56 472 ALA A N 1
ATOM 3543 C CA . ALA A 1 472 ? 20.736 0.773 32.348 1.00 95.56 472 ALA A CA 1
ATOM 3544 C C . ALA A 1 472 ? 21.274 2.089 32.943 1.00 95.56 472 ALA A C 1
ATOM 3546 O O . ALA A 1 472 ? 20.605 2.729 33.751 1.00 95.56 472 ALA A O 1
ATOM 3547 N N . ARG A 1 473 ? 22.463 2.533 32.509 1.00 94.75 473 ARG A N 1
ATOM 3548 C CA . ARG A 1 473 ? 23.074 3.806 32.936 1.00 94.75 473 ARG A CA 1
ATOM 3549 C C . ARG A 1 473 ? 22.481 5.049 32.271 1.00 94.75 473 ARG A C 1
ATOM 3551 O O . ARG A 1 473 ? 22.669 6.146 32.789 1.00 94.75 473 ARG A O 1
ATOM 3558 N N . SER A 1 474 ? 21.822 4.883 31.129 1.00 93.50 474 SER A N 1
ATOM 3559 C CA . SER A 1 474 ? 21.305 5.976 30.296 1.00 93.50 474 SER A CA 1
ATOM 3560 C C . SER A 1 474 ? 19.795 6.184 30.441 1.00 93.50 474 SER A C 1
ATOM 3562 O O . SER A 1 474 ? 19.270 7.184 29.949 1.00 93.50 474 SER A O 1
ATOM 3564 N N . LEU A 1 475 ? 19.100 5.252 31.100 1.00 92.69 475 LEU A N 1
ATOM 3565 C CA . LEU A 1 475 ? 17.652 5.279 31.276 1.00 92.69 475 LEU A CA 1
ATOM 3566 C C . LEU A 1 475 ? 17.186 6.380 32.225 1.00 92.69 475 LEU A C 1
ATOM 3568 O O . LEU A 1 475 ? 17.803 6.675 33.250 1.00 92.69 475 LEU A O 1
ATOM 3572 N N . THR A 1 476 ? 16.011 6.913 31.910 1.00 90.38 476 THR A N 1
ATOM 3573 C CA . THR A 1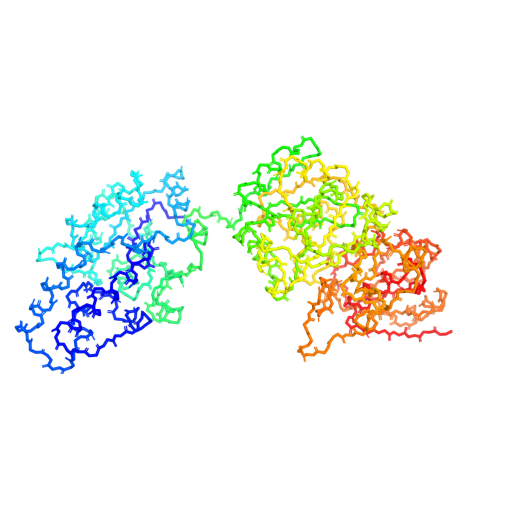 476 ? 15.194 7.700 32.831 1.00 90.38 476 THR A CA 1
ATOM 3574 C C . THR A 1 476 ? 13.901 6.947 33.170 1.00 90.38 476 THR A C 1
ATOM 3576 O O . THR A 1 476 ? 13.399 6.204 32.324 1.00 90.38 476 THR A O 1
ATOM 3579 N N . PRO A 1 477 ? 13.346 7.081 34.395 1.00 86.94 477 PRO A N 1
ATOM 3580 C CA . PRO A 1 477 ? 12.089 6.421 34.747 1.00 86.94 477 PRO A CA 1
ATOM 3581 C C . PRO A 1 477 ? 10.972 6.757 33.752 1.00 86.94 477 PRO A C 1
ATOM 3583 O O . PRO A 1 477 ? 10.741 7.929 33.458 1.00 86.94 477 PRO A O 1
ATOM 3586 N N . GLY A 1 478 ? 10.277 5.730 33.257 1.00 89.62 478 GLY A N 1
ATOM 3587 C CA . GLY A 1 478 ? 9.243 5.871 32.227 1.00 89.62 478 GLY A CA 1
ATOM 3588 C C . GLY A 1 478 ? 9.727 5.710 30.781 1.00 89.62 478 GLY A C 1
ATOM 3589 O O . GLY A 1 478 ? 8.886 5.688 29.886 1.00 89.62 478 GLY A O 1
ATOM 3590 N N . ASP A 1 479 ? 11.031 5.547 30.533 1.00 96.19 479 ASP A N 1
ATOM 3591 C CA . ASP A 1 479 ? 11.544 5.175 29.209 1.00 96.19 479 ASP A CA 1
ATOM 3592 C C . ASP A 1 479 ? 11.088 3.759 28.795 1.00 96.19 479 ASP A C 1
ATOM 3594 O O . ASP A 1 479 ? 10.779 2.893 29.624 1.00 96.19 479 ASP A O 1
ATOM 3598 N N . GLY A 1 480 ? 11.058 3.524 27.482 1.00 97.50 480 GLY A N 1
ATOM 3599 C CA . GLY A 1 480 ? 10.844 2.208 26.887 1.00 97.50 480 GLY A CA 1
ATOM 3600 C C . GLY A 1 480 ? 12.159 1.478 26.616 1.00 97.50 480 GLY A C 1
ATOM 3601 O O . GLY A 1 480 ? 13.153 2.101 26.238 1.00 97.50 480 GLY A O 1
ATOM 3602 N N . VAL A 1 481 ? 12.169 0.153 26.761 1.00 98.06 481 VAL A N 1
ATOM 3603 C CA . VAL A 1 481 ? 13.323 -0.700 26.447 1.00 98.06 481 VAL A CA 1
ATOM 3604 C C . VAL A 1 481 ? 12.906 -1.897 25.596 1.00 98.06 481 VAL A C 1
ATOM 3606 O O . VAL A 1 481 ? 12.019 -2.648 25.991 1.00 98.06 481 VAL A O 1
ATOM 3609 N N . ILE A 1 482 ? 13.575 -2.102 24.458 1.00 98.00 482 ILE A N 1
ATOM 3610 C CA . ILE A 1 482 ? 13.568 -3.365 23.707 1.00 98.00 482 ILE A CA 1
ATOM 3611 C C . ILE A 1 482 ? 14.852 -4.117 24.054 1.00 98.00 482 ILE A C 1
ATOM 3613 O O . ILE A 1 482 ? 15.948 -3.650 23.740 1.00 98.00 482 ILE A O 1
ATOM 3617 N N . CYS A 1 483 ? 14.737 -5.273 24.700 1.00 97.69 483 CYS A N 1
ATOM 3618 C CA . CYS A 1 483 ? 15.895 -6.030 25.176 1.00 97.69 483 CYS A CA 1
ATOM 3619 C C . CYS A 1 483 ? 15.817 -7.521 24.849 1.00 97.69 483 CYS A C 1
ATOM 3621 O O . CYS A 1 483 ? 14.753 -8.058 24.518 1.00 97.69 483 CYS A O 1
ATOM 3623 N N . PHE A 1 484 ? 16.967 -8.186 24.961 1.00 97.88 484 PHE A N 1
ATOM 3624 C CA . PHE A 1 484 ? 17.003 -9.640 25.025 1.00 97.88 484 PHE A CA 1
ATOM 3625 C C . PHE A 1 484 ? 16.440 -10.128 26.364 1.00 97.88 484 PHE A C 1
ATOM 3627 O O . PHE A 1 484 ? 16.496 -9.419 27.378 1.00 97.88 484 PHE A O 1
ATOM 3634 N N . ASP A 1 485 ? 15.897 -11.342 26.364 1.00 97.25 485 ASP A N 1
ATOM 3635 C CA . ASP A 1 485 ? 15.175 -11.914 27.506 1.00 97.25 485 ASP A CA 1
ATOM 3636 C C . ASP A 1 485 ? 16.004 -11.908 28.795 1.00 97.25 485 ASP A C 1
ATOM 3638 O O . ASP A 1 485 ? 15.480 -11.602 29.871 1.00 97.25 485 ASP A O 1
ATOM 3642 N N . GLU A 1 486 ? 17.299 -12.198 28.672 1.00 97.50 486 GLU A N 1
ATOM 3643 C CA . GLU A 1 486 ? 18.252 -12.322 29.771 1.00 97.50 486 GLU A CA 1
ATOM 3644 C C . GLU A 1 486 ? 18.418 -11.016 30.565 1.00 97.50 486 GLU A C 1
ATOM 3646 O O . GLU A 1 486 ? 18.620 -11.058 31.778 1.00 97.50 486 GLU A O 1
ATOM 3651 N N . PHE A 1 487 ? 18.276 -9.859 29.909 1.00 96.94 487 PHE A N 1
ATOM 3652 C CA . PHE A 1 487 ? 18.561 -8.543 30.497 1.00 96.94 487 PHE A CA 1
ATOM 3653 C C . PHE A 1 487 ? 17.309 -7.794 30.957 1.00 96.94 487 PHE A C 1
ATOM 3655 O O . PHE A 1 487 ? 17.408 -6.705 31.513 1.00 96.94 487 PHE A O 1
ATOM 3662 N N . ALA A 1 488 ? 16.108 -8.352 30.772 1.00 95.44 488 ALA A N 1
ATOM 3663 C CA . ALA A 1 488 ? 14.863 -7.673 31.140 1.00 95.44 488 ALA A CA 1
ATOM 3664 C C . ALA A 1 488 ? 14.803 -7.260 32.626 1.00 95.44 488 ALA A C 1
ATOM 3666 O O . ALA A 1 488 ? 14.155 -6.275 32.968 1.00 95.44 488 ALA A O 1
ATOM 3667 N N . GLY A 1 489 ? 15.480 -7.991 33.518 1.00 94.62 489 GLY A N 1
ATOM 3668 C CA . GLY A 1 489 ? 15.549 -7.656 34.944 1.00 94.62 489 GLY A CA 1
ATOM 3669 C C . GLY A 1 489 ? 16.394 -6.419 35.276 1.00 94.62 489 GLY A C 1
ATOM 3670 O O . GLY A 1 489 ? 16.291 -5.907 36.388 1.00 94.62 489 GLY A O 1
ATOM 3671 N N . GLU A 1 490 ? 17.206 -5.922 34.340 1.00 93.50 490 GLU A N 1
ATOM 3672 C CA . GLU A 1 490 ? 18.150 -4.819 34.567 1.00 93.50 490 GLU A CA 1
ATOM 3673 C C . GLU A 1 490 ? 17.529 -3.425 34.401 1.00 93.50 490 GLU A C 1
ATOM 3675 O O . GLU A 1 490 ? 18.184 -2.420 34.678 1.00 93.50 490 GLU A O 1
ATOM 3680 N N . PHE A 1 491 ? 16.258 -3.343 33.990 1.00 93.88 491 PHE A N 1
ATOM 3681 C CA . PHE A 1 491 ? 15.591 -2.082 33.640 1.00 93.88 491 PHE A CA 1
ATOM 3682 C C . PHE A 1 491 ? 14.369 -1.777 34.537 1.00 93.88 491 PHE A C 1
ATOM 3684 O O . PHE A 1 491 ? 13.243 -1.661 34.042 1.00 93.88 491 PHE A O 1
ATOM 3691 N N . PRO A 1 492 ? 14.536 -1.659 35.871 1.00 87.94 492 PRO A N 1
ATOM 3692 C CA . PRO A 1 492 ? 13.420 -1.407 36.779 1.00 87.94 492 PRO A CA 1
ATOM 3693 C C . PRO A 1 492 ? 12.760 -0.047 36.504 1.00 87.94 492 PRO A C 1
ATOM 3695 O O . PRO A 1 492 ? 13.431 0.951 36.254 1.00 87.94 492 PRO A O 1
ATOM 3698 N N . GLY A 1 493 ? 11.427 0.003 36.580 1.00 86.06 493 GLY A N 1
ATOM 3699 C CA . GLY A 1 493 ? 10.660 1.242 36.378 1.00 86.06 493 GLY A CA 1
ATOM 3700 C C . GLY A 1 493 ? 10.548 1.707 34.920 1.00 86.06 493 GLY A C 1
ATOM 3701 O O . GLY A 1 493 ? 10.052 2.807 34.675 1.00 86.06 493 GLY A O 1
ATOM 3702 N N . CYS A 1 494 ? 10.988 0.883 33.968 1.00 92.75 494 CYS A N 1
ATOM 3703 C CA . CYS A 1 494 ? 10.841 1.114 32.533 1.00 92.75 494 CYS A CA 1
ATOM 3704 C C . CYS A 1 494 ? 9.755 0.206 31.947 1.00 92.75 494 CYS A C 1
ATOM 3706 O O . CYS A 1 494 ? 9.417 -0.836 32.515 1.00 92.75 494 CYS A O 1
ATOM 3708 N N . GLN A 1 495 ? 9.216 0.587 30.792 1.00 93.75 495 GLN A N 1
ATOM 3709 C CA . GLN A 1 495 ? 8.351 -0.302 30.022 1.00 93.75 495 GLN A CA 1
ATOM 3710 C C . GLN A 1 495 ? 9.210 -1.196 29.135 1.00 93.75 495 GLN A C 1
ATOM 3712 O O . GLN A 1 495 ? 9.977 -0.701 28.314 1.00 93.75 495 GLN A O 1
ATOM 3717 N N . ILE A 1 496 ? 9.096 -2.511 29.303 1.00 96.31 496 ILE A N 1
ATOM 3718 C CA . ILE A 1 496 ? 10.000 -3.472 28.669 1.00 96.31 496 ILE A CA 1
ATOM 3719 C C . ILE A 1 496 ? 9.250 -4.272 27.609 1.00 96.31 496 ILE A C 1
ATOM 3721 O O . ILE A 1 496 ? 8.198 -4.842 27.890 1.00 96.31 496 ILE A O 1
ATOM 3725 N N . GLN A 1 497 ? 9.843 -4.367 26.423 1.00 97.31 497 GLN A N 1
ATOM 3726 C CA . GLN A 1 497 ? 9.458 -5.299 25.373 1.00 97.31 497 GLN A CA 1
ATOM 3727 C C . GLN A 1 497 ? 10.612 -6.263 25.117 1.00 97.31 497 GLN A C 1
ATOM 3729 O O . GLN A 1 497 ? 11.741 -5.864 24.834 1.00 97.31 497 GLN A O 1
ATOM 3734 N N . ARG A 1 498 ? 10.329 -7.555 25.243 1.00 96.88 498 ARG A N 1
ATOM 3735 C CA . ARG A 1 498 ? 11.309 -8.613 25.011 1.00 96.88 498 ARG A CA 1
ATOM 3736 C C . ARG A 1 498 ? 11.271 -9.027 23.551 1.00 96.88 498 ARG A C 1
ATOM 3738 O O . ARG A 1 498 ? 10.197 -9.322 23.035 1.00 96.88 498 ARG A O 1
ATOM 3745 N N . MET A 1 499 ? 12.430 -9.084 22.901 1.00 95.31 499 MET A N 1
ATOM 3746 C CA . MET A 1 499 ? 12.526 -9.612 21.536 1.00 95.31 499 MET A CA 1
ATOM 3747 C C . MET A 1 499 ? 12.942 -11.089 21.489 1.00 95.31 499 MET A C 1
ATOM 3749 O O . MET A 1 499 ? 12.873 -11.704 20.434 1.00 95.31 499 MET A O 1
ATOM 3753 N N . GLY A 1 500 ? 13.296 -11.708 22.614 1.00 96.25 500 GLY A N 1
ATOM 3754 C CA . GLY A 1 500 ? 13.755 -13.096 22.680 1.00 96.25 500 GLY A CA 1
ATOM 3755 C C . GLY A 1 500 ? 15.196 -13.219 23.185 1.00 96.25 500 GLY A C 1
ATOM 3756 O O . GLY A 1 500 ? 15.854 -12.203 23.430 1.00 96.25 500 GLY A O 1
ATOM 3757 N N . PRO A 1 501 ? 15.710 -14.452 23.332 1.00 97.25 501 PRO A N 1
ATOM 3758 C CA . PRO A 1 501 ? 17.050 -14.705 23.860 1.00 97.25 501 PRO A CA 1
ATOM 3759 C C . PRO A 1 501 ? 18.143 -14.078 22.997 1.00 97.25 501 PRO A C 1
ATOM 3761 O O . PRO A 1 501 ? 18.035 -14.092 21.768 1.00 97.25 501 PRO A O 1
ATOM 3764 N N . ALA A 1 502 ? 19.235 -13.607 23.601 1.00 95.31 502 ALA A N 1
ATOM 3765 C CA . ALA A 1 502 ? 20.346 -12.972 22.880 1.00 95.31 502 ALA A CA 1
ATOM 3766 C C . ALA A 1 502 ? 20.956 -13.883 21.794 1.00 95.31 502 ALA A C 1
ATOM 3768 O O . ALA A 1 502 ? 21.367 -13.411 20.731 1.00 95.31 502 ALA A O 1
ATOM 3769 N N . GLY A 1 503 ? 20.959 -15.198 22.036 1.00 95.19 503 GLY A N 1
ATOM 3770 C CA . GLY A 1 503 ? 21.451 -16.215 21.102 1.00 95.19 503 GLY A CA 1
ATOM 3771 C C . GLY A 1 503 ? 20.453 -16.680 20.032 1.00 95.19 503 GLY A C 1
ATOM 3772 O O . GLY A 1 503 ? 20.859 -17.394 19.117 1.00 95.19 503 GLY A O 1
ATOM 3773 N N . ASP A 1 504 ? 19.172 -16.301 20.108 1.00 96.62 504 ASP A N 1
ATOM 3774 C CA . ASP A 1 504 ? 18.136 -16.749 19.166 1.00 96.62 504 ASP A CA 1
ATOM 3775 C C . ASP A 1 504 ? 17.657 -15.610 18.256 1.00 96.62 504 ASP A C 1
ATOM 3777 O O . ASP A 1 504 ? 16.621 -14.974 18.461 1.00 96.62 504 ASP A O 1
ATOM 3781 N N . LYS A 1 505 ? 18.404 -15.398 17.172 1.00 96.19 505 LYS A N 1
ATOM 3782 C CA . LYS A 1 505 ? 18.071 -14.405 16.139 1.00 96.19 505 LYS A CA 1
ATOM 3783 C C . LYS A 1 505 ? 16.751 -14.699 15.423 1.00 96.19 505 LYS A C 1
ATOM 3785 O O . LYS A 1 505 ? 16.138 -13.785 14.882 1.00 96.19 505 LYS A O 1
ATOM 3790 N N . SER A 1 506 ? 16.291 -15.950 15.409 1.00 95.81 506 SER A N 1
ATOM 3791 C CA . SER A 1 506 ? 15.004 -16.285 14.790 1.00 95.81 506 SER A CA 1
ATOM 3792 C C . SER A 1 506 ? 13.845 -15.809 15.663 1.00 95.81 506 SER A C 1
ATOM 3794 O O . SER A 1 506 ? 12.872 -15.272 15.140 1.00 95.81 506 SER A O 1
ATOM 3796 N N . ALA A 1 507 ? 13.950 -15.958 16.988 1.00 96.12 507 ALA A N 1
ATOM 3797 C CA . ALA A 1 507 ? 12.998 -15.364 17.929 1.00 96.12 507 ALA A CA 1
ATOM 3798 C C . ALA A 1 507 ? 13.000 -13.833 17.843 1.00 96.12 507 ALA A C 1
ATOM 3800 O O . ALA A 1 507 ? 11.937 -13.234 17.698 1.00 96.12 507 ALA A O 1
ATOM 3801 N N . GLN A 1 508 ? 14.186 -13.221 17.811 1.00 97.12 508 GLN A N 1
ATOM 3802 C CA . GLN A 1 508 ? 14.338 -11.770 17.658 1.00 97.12 508 GLN A CA 1
ATOM 3803 C C . GLN A 1 508 ? 13.666 -11.242 16.388 1.00 97.12 508 GLN A C 1
ATOM 3805 O O . GLN A 1 508 ? 12.931 -10.259 16.447 1.00 97.12 508 GLN A O 1
ATOM 3810 N N . ALA A 1 509 ? 13.853 -11.913 15.247 1.00 96.56 509 ALA A N 1
ATOM 3811 C CA . ALA A 1 509 ? 13.204 -11.537 13.993 1.00 96.56 509 ALA A CA 1
ATOM 3812 C C . ALA A 1 509 ? 11.670 -11.634 14.063 1.00 96.56 509 ALA A C 1
ATOM 3814 O O . ALA A 1 509 ? 10.989 -10.767 13.521 1.00 96.56 509 ALA A O 1
ATOM 3815 N N . ARG A 1 510 ? 11.125 -12.638 14.768 1.00 95.94 510 ARG A N 1
ATOM 3816 C CA . ARG A 1 510 ? 9.674 -12.786 14.963 1.00 95.94 510 ARG A CA 1
ATOM 3817 C C . ARG A 1 510 ? 9.066 -11.665 15.799 1.00 95.94 510 ARG A C 1
ATOM 3819 O O . ARG A 1 510 ? 7.976 -11.212 15.479 1.00 95.94 510 ARG A O 1
ATOM 3826 N N . HIS A 1 511 ? 9.761 -11.220 16.842 1.00 95.75 511 HIS A N 1
ATOM 3827 C CA . HIS A 1 511 ? 9.188 -10.311 17.838 1.00 95.75 511 HIS A CA 1
ATOM 3828 C C . HIS A 1 511 ? 9.547 -8.835 17.632 1.00 95.75 511 HIS A C 1
ATOM 3830 O O . HIS A 1 511 ? 8.969 -7.978 18.294 1.00 95.75 511 HIS A O 1
ATOM 3836 N N . ILE A 1 512 ? 10.492 -8.498 16.747 1.00 96.06 512 ILE A N 1
ATOM 3837 C CA . ILE A 1 512 ? 10.993 -7.118 16.644 1.00 96.06 512 ILE A CA 1
ATOM 3838 C C . ILE A 1 512 ? 9.907 -6.101 16.273 1.00 96.06 512 ILE A C 1
ATOM 3840 O O . ILE A 1 512 ? 9.860 -5.020 16.858 1.00 96.06 512 ILE A O 1
ATOM 3844 N N . PHE A 1 513 ? 9.011 -6.427 15.336 1.00 95.75 513 PHE A N 1
ATOM 3845 C CA . PHE A 1 513 ? 7.919 -5.517 14.985 1.00 95.75 513 PHE A CA 1
ATOM 3846 C C . PHE A 1 513 ? 6.831 -5.476 16.054 1.00 95.75 513 PHE A C 1
ATOM 3848 O O . PHE A 1 513 ? 6.311 -4.394 16.309 1.00 95.75 513 PHE A O 1
ATOM 3855 N N . ASP A 1 514 ? 6.547 -6.595 16.721 1.00 94.44 514 ASP A N 1
ATOM 3856 C CA . ASP A 1 514 ? 5.613 -6.651 17.851 1.00 94.44 514 ASP A CA 1
ATOM 3857 C C . ASP A 1 514 ? 6.101 -5.736 18.984 1.00 94.44 514 ASP A C 1
ATOM 3859 O O . ASP A 1 514 ? 5.349 -4.901 19.481 1.00 94.44 514 ASP A O 1
ATOM 3863 N N . ALA A 1 515 ? 7.393 -5.814 19.320 1.00 95.31 515 ALA A N 1
ATOM 3864 C CA . ALA A 1 515 ? 8.030 -4.967 20.323 1.00 95.31 515 ALA A CA 1
ATOM 3865 C C . ALA A 1 515 ? 7.970 -3.477 19.951 1.00 95.31 515 ALA A C 1
ATOM 3867 O O . ALA A 1 515 ? 7.669 -2.640 20.800 1.00 95.31 515 ALA A O 1
ATOM 3868 N N . LEU A 1 516 ? 8.224 -3.131 18.682 1.00 95.44 516 LEU A N 1
ATOM 3869 C CA . LEU A 1 516 ? 8.118 -1.749 18.205 1.00 95.44 516 LEU A CA 1
ATOM 3870 C C . LEU A 1 516 ? 6.668 -1.243 18.246 1.00 95.44 516 LEU A C 1
ATOM 3872 O O . LEU A 1 516 ? 6.433 -0.128 18.705 1.00 95.44 516 LEU A O 1
ATOM 3876 N N . ARG A 1 517 ? 5.697 -2.054 17.805 1.00 94.44 517 ARG A N 1
ATOM 3877 C CA . ARG A 1 517 ? 4.268 -1.700 17.819 1.00 94.44 517 ARG A CA 1
ATOM 3878 C C . ARG A 1 517 ? 3.716 -1.559 19.226 1.00 94.44 517 ARG A C 1
ATOM 3880 O O . ARG A 1 517 ? 2.939 -0.645 19.471 1.00 94.44 517 ARG A O 1
ATOM 3887 N N . ALA A 1 518 ? 4.144 -2.401 20.163 1.00 94.44 518 ALA A N 1
ATOM 3888 C CA . ALA A 1 518 ? 3.669 -2.343 21.540 1.00 94.44 518 ALA A CA 1
ATOM 3889 C C . ALA A 1 518 ? 3.874 -0.953 22.170 1.00 94.44 518 ALA A C 1
ATOM 3891 O O . ALA A 1 518 ? 3.011 -0.490 22.913 1.00 94.44 518 ALA A O 1
ATOM 3892 N N . PHE A 1 519 ? 4.957 -0.249 21.822 1.00 95.00 519 PHE A N 1
ATOM 3893 C CA . PHE A 1 519 ? 5.209 1.116 22.296 1.00 95.00 519 PHE A CA 1
ATOM 3894 C C . PHE A 1 519 ? 4.336 2.199 21.639 1.00 95.00 519 PHE A C 1
ATOM 3896 O O . PHE A 1 519 ? 4.213 3.284 22.199 1.00 95.00 519 PHE A O 1
ATOM 3903 N N . ASP A 1 520 ? 3.674 1.941 20.504 1.00 90.94 520 ASP A N 1
ATOM 3904 C CA . ASP A 1 520 ? 2.713 2.899 19.922 1.00 90.94 520 ASP A CA 1
ATOM 3905 C C . ASP A 1 520 ? 1.437 3.052 20.772 1.00 90.94 520 ASP A C 1
ATOM 3907 O O . ASP A 1 520 ? 0.679 4.018 20.579 1.00 90.94 520 ASP A O 1
ATOM 3911 N N . HIS A 1 521 ? 1.216 2.112 21.699 1.00 91.44 521 HIS A N 1
ATOM 3912 C CA . HIS A 1 521 ? 0.117 2.079 22.666 1.00 91.44 521 HIS A CA 1
ATOM 3913 C C . HIS A 1 521 ? 0.527 2.565 24.060 1.00 91.44 521 HIS A C 1
ATOM 3915 O O . HIS A 1 521 ? -0.220 2.386 25.023 1.00 91.44 521 HIS A O 1
ATOM 3921 N N . THR A 1 522 ? 1.709 3.166 24.188 1.00 92.56 522 THR A N 1
ATOM 3922 C CA . THR A 1 522 ? 2.214 3.670 25.461 1.00 92.56 522 THR A CA 1
ATOM 3923 C C . THR A 1 522 ? 2.707 5.109 25.330 1.00 92.56 522 THR A C 1
ATOM 3925 O O . THR A 1 522 ? 2.833 5.645 24.231 1.00 92.56 522 THR A O 1
ATOM 3928 N N . GLU A 1 523 ? 2.944 5.768 26.465 1.00 92.94 523 GLU A N 1
ATOM 3929 C CA . GLU A 1 523 ? 3.365 7.176 26.522 1.00 92.94 523 GLU A CA 1
ATOM 3930 C C . GLU A 1 523 ? 4.872 7.325 26.793 1.00 92.94 523 GLU A C 1
ATOM 3932 O O . GLU A 1 523 ? 5.313 8.307 27.389 1.00 92.94 523 GLU A O 1
ATOM 3937 N N . VAL A 1 524 ? 5.681 6.336 26.391 1.00 94.81 524 VAL A N 1
ATOM 3938 C CA . VAL A 1 524 ? 7.131 6.394 26.620 1.00 94.81 524 VAL A CA 1
ATOM 3939 C C . VAL A 1 524 ? 7.750 7.569 25.846 1.00 94.81 524 VAL A C 1
ATOM 3941 O O . VAL A 1 524 ? 7.477 7.741 24.655 1.00 94.81 524 VAL A O 1
ATOM 3944 N N . PRO A 1 525 ? 8.615 8.387 26.474 1.00 94.06 525 PRO A N 1
ATOM 3945 C CA . PRO A 1 525 ? 9.191 9.559 25.816 1.00 94.06 525 PRO A CA 1
ATOM 3946 C C . PRO A 1 525 ? 10.304 9.193 24.822 1.00 94.06 525 PRO A C 1
ATOM 3948 O O . PRO A 1 525 ? 10.606 9.975 23.920 1.00 94.06 525 PRO A O 1
ATOM 3951 N N . ARG A 1 526 ? 10.935 8.025 24.993 1.00 95.44 526 ARG A N 1
ATOM 3952 C CA . ARG A 1 526 ? 11.962 7.450 24.112 1.00 95.44 526 ARG A CA 1
ATOM 3953 C C . ARG A 1 526 ? 12.067 5.939 24.331 1.00 95.44 526 ARG A C 1
ATOM 3955 O O . ARG A 1 526 ? 11.664 5.438 25.381 1.00 95.44 526 ARG A O 1
ATOM 3962 N N . ILE A 1 527 ? 12.646 5.240 23.361 1.00 97.69 527 ILE A N 1
ATOM 3963 C CA . ILE A 1 527 ? 12.882 3.795 23.388 1.00 97.69 527 ILE A CA 1
ATOM 3964 C C . ILE A 1 527 ? 14.380 3.525 23.230 1.00 97.69 527 ILE A C 1
ATOM 3966 O O . ILE A 1 527 ? 15.007 4.032 22.302 1.00 97.69 527 ILE A O 1
ATOM 3970 N N . TRP A 1 528 ? 14.943 2.680 24.088 1.00 97.75 528 TRP A N 1
ATOM 3971 C CA . TRP A 1 528 ? 16.292 2.134 23.947 1.00 97.75 528 TRP A CA 1
ATOM 3972 C C . TRP A 1 528 ? 16.214 0.687 23.469 1.00 97.75 528 TRP A C 1
ATOM 3974 O O . TRP A 1 528 ? 15.515 -0.116 24.076 1.00 97.75 528 TRP A O 1
ATOM 3984 N N . ALA A 1 529 ? 16.918 0.335 22.398 1.00 97.81 529 ALA A N 1
ATOM 3985 C CA . ALA A 1 529 ? 16.889 -1.012 21.838 1.00 97.81 529 ALA A CA 1
ATOM 3986 C C . ALA A 1 529 ? 18.281 -1.648 21.851 1.00 97.81 529 ALA A C 1
ATOM 3988 O O . ALA A 1 529 ? 19.215 -1.105 21.255 1.00 97.81 529 ALA A O 1
ATOM 3989 N N . GLN A 1 530 ? 18.414 -2.818 22.482 1.00 97.31 530 GLN A N 1
ATOM 3990 C CA . GLN A 1 530 ? 19.559 -3.694 22.227 1.00 97.31 530 GLN A CA 1
ATOM 3991 C C . GLN A 1 530 ? 19.520 -4.162 20.768 1.00 97.31 530 GLN A C 1
ATOM 3993 O O . GLN A 1 530 ? 18.447 -4.350 20.194 1.00 97.31 530 GLN A O 1
ATOM 3998 N N . CYS A 1 531 ? 20.689 -4.362 20.165 1.00 94.44 531 CYS A N 1
ATOM 3999 C CA . CYS A 1 531 ? 20.799 -4.822 18.786 1.00 94.44 531 CYS A CA 1
ATOM 4000 C C . CYS A 1 531 ? 21.694 -6.060 18.683 1.00 94.44 531 CYS A C 1
ATOM 4002 O O . CYS A 1 531 ? 22.804 -6.038 19.219 1.00 94.44 531 CYS A O 1
ATOM 4004 N N . PRO A 1 532 ? 21.264 -7.119 17.970 1.00 93.88 532 PRO A N 1
ATOM 4005 C CA . PRO A 1 532 ? 22.114 -8.276 17.723 1.00 93.88 532 PRO A CA 1
ATOM 4006 C C . PRO A 1 532 ? 23.275 -7.937 16.785 1.00 93.88 532 PRO A C 1
ATOM 4008 O O . PRO A 1 532 ? 23.236 -6.955 16.032 1.00 93.88 532 PRO A O 1
ATOM 4011 N N . ASP A 1 533 ? 24.299 -8.790 16.806 1.00 92.06 533 ASP A N 1
ATOM 4012 C CA . ASP A 1 533 ? 25.410 -8.712 15.865 1.00 92.06 533 ASP A CA 1
ATOM 4013 C C . ASP A 1 533 ? 24.925 -8.945 14.416 1.00 92.06 533 ASP A C 1
ATOM 4015 O O . ASP A 1 533 ? 23.984 -9.715 14.187 1.00 92.06 533 ASP A O 1
ATOM 4019 N N . PRO A 1 534 ? 25.561 -8.318 13.411 1.00 90.75 534 PRO A N 1
ATOM 4020 C CA . PRO A 1 534 ? 25.065 -8.304 12.037 1.00 90.75 534 PRO A CA 1
ATOM 4021 C C . PRO A 1 534 ? 25.380 -9.585 11.235 1.00 90.75 534 PRO A C 1
ATOM 4023 O O . PRO A 1 534 ? 25.513 -9.509 10.018 1.00 90.75 534 PRO A O 1
ATOM 4026 N N . SER A 1 535 ? 25.499 -10.758 11.871 1.00 90.75 535 SER A N 1
ATOM 4027 C CA . SER A 1 535 ? 25.661 -12.045 11.166 1.00 90.75 535 SER A CA 1
ATOM 4028 C C . SER A 1 535 ? 24.340 -12.806 11.007 1.00 90.75 535 SER A C 1
ATOM 4030 O O . SER A 1 535 ? 23.468 -12.763 11.890 1.00 90.75 535 SER A O 1
ATOM 4032 N N . GLY A 1 536 ? 24.183 -13.524 9.888 1.00 93.25 536 GLY A N 1
ATOM 4033 C CA . GLY A 1 536 ? 22.963 -14.266 9.569 1.00 93.25 536 GLY A CA 1
ATOM 4034 C C . GLY A 1 536 ? 21.712 -13.375 9.568 1.00 93.25 536 GLY A C 1
ATOM 4035 O O . GLY A 1 536 ? 21.711 -12.274 9.016 1.00 93.25 536 GLY A O 1
ATOM 4036 N N . LEU A 1 537 ? 20.641 -13.816 10.243 1.00 94.56 537 LEU A N 1
ATOM 4037 C CA . LEU A 1 537 ? 19.407 -13.027 10.421 1.00 94.56 537 LEU A CA 1
ATOM 4038 C C . LEU A 1 537 ? 19.614 -11.726 11.216 1.00 94.56 537 LEU A C 1
ATOM 4040 O O . LEU A 1 537 ? 18.814 -10.797 11.094 1.00 94.56 537 LEU A O 1
ATOM 4044 N N . GLY A 1 538 ? 20.700 -11.627 11.987 1.00 94.44 538 GLY A N 1
ATOM 4045 C CA . GLY A 1 538 ? 21.040 -10.429 12.750 1.00 94.44 538 GLY A CA 1
ATOM 4046 C C . GLY A 1 538 ? 21.222 -9.204 11.855 1.00 94.44 538 GLY A C 1
ATOM 4047 O O . GLY A 1 538 ? 20.817 -8.107 12.233 1.00 94.44 538 GLY A O 1
ATOM 4048 N N . LEU A 1 539 ? 21.699 -9.393 10.616 1.00 94.06 539 LEU A N 1
ATOM 4049 C CA . LEU A 1 539 ? 21.787 -8.322 9.621 1.00 94.06 539 LEU A CA 1
ATOM 4050 C C . LEU A 1 539 ? 20.410 -7.730 9.278 1.00 94.06 539 LEU A C 1
ATOM 4052 O O . LEU A 1 539 ? 20.274 -6.517 9.115 1.00 94.06 539 LEU A O 1
ATOM 4056 N N . ALA A 1 540 ? 19.376 -8.571 9.178 1.00 94.94 540 ALA A N 1
ATOM 4057 C CA . ALA A 1 540 ? 18.020 -8.116 8.890 1.00 94.94 540 ALA A CA 1
ATOM 4058 C C . ALA A 1 540 ? 17.446 -7.316 10.066 1.00 94.94 540 ALA A C 1
ATOM 4060 O O . ALA A 1 540 ? 16.944 -6.213 9.847 1.00 94.94 540 ALA A O 1
ATOM 4061 N N . ILE A 1 541 ? 17.583 -7.831 11.294 1.00 95.31 541 ILE A N 1
ATOM 4062 C CA . ILE A 1 541 ? 17.107 -7.183 12.528 1.00 95.31 541 ILE A CA 1
ATOM 4063 C C . ILE A 1 541 ? 17.804 -5.834 12.728 1.00 95.31 541 ILE A C 1
ATOM 4065 O O . ILE A 1 541 ? 17.135 -4.814 12.889 1.00 95.31 541 ILE A O 1
ATOM 4069 N N . ASN A 1 542 ? 19.135 -5.812 12.622 1.00 93.19 542 ASN A N 1
ATOM 4070 C CA . ASN A 1 542 ? 19.949 -4.601 12.698 1.00 93.19 542 ASN A CA 1
ATOM 4071 C C . ASN A 1 542 ? 19.492 -3.561 11.660 1.00 93.19 542 ASN A C 1
ATOM 4073 O O . ASN A 1 542 ? 19.246 -2.406 12.002 1.00 93.19 542 ASN A O 1
ATOM 4077 N N . ASN A 1 543 ? 19.253 -3.979 10.410 1.00 92.25 543 ASN A N 1
ATOM 4078 C CA . ASN A 1 543 ? 18.736 -3.081 9.376 1.00 92.25 543 ASN A CA 1
ATOM 4079 C C . ASN A 1 543 ? 17.366 -2.475 9.737 1.00 92.25 543 ASN A C 1
ATOM 4081 O O . ASN A 1 543 ? 17.134 -1.302 9.438 1.00 92.25 543 ASN A O 1
ATOM 4085 N N . ARG A 1 544 ? 16.458 -3.236 10.370 1.00 93.25 544 ARG A N 1
ATOM 4086 C CA . ARG A 1 544 ? 15.142 -2.723 10.800 1.00 93.25 544 ARG A CA 1
ATOM 4087 C C . ARG A 1 544 ? 15.262 -1.748 11.961 1.00 93.25 544 ARG A C 1
ATOM 4089 O O . ARG A 1 544 ? 14.703 -0.656 11.879 1.00 93.25 544 ARG A O 1
ATOM 4096 N N . LEU A 1 545 ? 16.035 -2.106 12.982 1.00 93.31 545 LEU A N 1
ATOM 4097 C CA . LEU A 1 545 ? 16.286 -1.264 14.149 1.00 93.31 545 LEU A CA 1
ATOM 4098 C C . LEU A 1 545 ? 16.944 0.065 13.766 1.00 93.31 545 LEU A C 1
ATOM 4100 O O . LEU A 1 545 ? 16.457 1.125 14.154 1.00 93.31 545 LEU A O 1
ATOM 4104 N N . ASN A 1 546 ? 17.984 0.035 12.930 1.00 90.69 546 ASN A N 1
ATOM 4105 C CA . ASN A 1 546 ? 18.670 1.253 12.492 1.00 90.69 546 ASN A CA 1
ATOM 4106 C C . ASN A 1 546 ? 17.733 2.187 11.717 1.00 90.69 546 ASN A C 1
ATOM 4108 O O . ASN A 1 546 ? 17.769 3.402 11.907 1.00 90.69 546 ASN A O 1
ATOM 4112 N N . LYS A 1 547 ? 16.853 1.632 10.872 1.00 89.25 547 LYS A N 1
ATOM 4113 C CA . LYS A 1 547 ? 15.847 2.417 10.140 1.00 89.25 547 LYS A CA 1
ATOM 4114 C C . LYS A 1 547 ? 14.779 3.000 11.065 1.00 89.25 547 LYS A C 1
ATOM 4116 O O . LYS A 1 547 ? 14.448 4.177 10.909 1.00 89.25 547 LYS A O 1
ATOM 4121 N N . ALA A 1 548 ? 14.308 2.236 12.052 1.00 90.44 548 ALA A N 1
ATOM 4122 C CA . ALA A 1 548 ? 13.363 2.717 13.062 1.00 90.44 548 ALA A CA 1
ATOM 4123 C C . ALA A 1 548 ? 13.949 3.891 13.872 1.00 90.44 548 ALA A C 1
ATOM 4125 O O . ALA A 1 548 ? 13.283 4.912 14.085 1.00 90.44 548 ALA A O 1
ATOM 4126 N N . ALA A 1 549 ? 15.232 3.777 14.230 1.00 90.31 549 ALA A N 1
ATOM 4127 C CA . ALA A 1 549 ? 16.008 4.780 14.956 1.00 90.31 549 ALA A CA 1
ATOM 4128 C C . ALA A 1 549 ? 16.446 5.987 14.119 1.00 90.31 549 ALA A C 1
ATOM 4130 O O . ALA A 1 549 ? 17.074 6.900 14.650 1.00 90.31 549 ALA A O 1
ATOM 4131 N N . GLY A 1 550 ? 16.178 6.010 12.807 1.00 85.19 550 GLY A N 1
ATOM 4132 C CA . GLY A 1 550 ? 16.724 7.053 11.934 1.00 85.19 550 GLY A CA 1
ATOM 4133 C C . GLY A 1 550 ? 18.254 7.131 12.008 1.00 85.19 550 GLY A C 1
ATOM 4134 O O . GLY A 1 550 ? 18.817 8.212 11.880 1.00 85.19 550 GLY A O 1
ATOM 4135 N N . PHE A 1 551 ? 18.906 5.983 12.228 1.00 83.88 551 PHE A N 1
ATOM 4136 C CA . PHE A 1 551 ? 20.352 5.818 12.381 1.00 83.88 551 PHE A CA 1
ATOM 4137 C C . PHE A 1 551 ? 20.950 6.495 13.628 1.00 83.88 551 PHE A C 1
ATOM 4139 O O . PHE A 1 551 ? 22.155 6.740 13.684 1.00 83.88 551 PHE A O 1
ATOM 4146 N N . HIS A 1 552 ? 20.144 6.737 14.668 1.00 89.44 552 HIS A N 1
ATOM 4147 C CA . HIS A 1 552 ? 20.659 7.085 15.991 1.00 89.44 552 HIS A CA 1
ATOM 4148 C C . HIS A 1 552 ? 21.176 5.831 16.720 1.00 89.44 552 HIS A C 1
ATOM 4150 O O . HIS A 1 552 ? 20.425 5.114 17.386 1.00 89.44 552 HIS A O 1
ATOM 4156 N N . ILE A 1 553 ? 22.468 5.550 16.527 1.00 92.75 553 ILE A N 1
ATOM 4157 C CA . ILE A 1 553 ? 23.146 4.332 16.987 1.00 92.75 553 ILE A CA 1
ATOM 4158 C C . ILE A 1 553 ? 24.276 4.706 17.952 1.00 92.75 553 ILE A C 1
ATOM 4160 O O . ILE A 1 553 ? 25.091 5.581 17.658 1.00 92.75 553 ILE A O 1
ATOM 4164 N N . VAL A 1 554 ? 24.341 4.010 19.085 1.00 95.19 554 VAL A N 1
ATOM 4165 C CA . VAL A 1 554 ? 25.435 4.073 20.055 1.00 95.19 554 VAL A CA 1
ATOM 4166 C C . VAL A 1 554 ? 26.199 2.754 20.017 1.00 95.19 554 VAL A C 1
ATOM 4168 O O . VAL A 1 554 ? 25.631 1.699 20.291 1.00 95.19 554 VAL A O 1
ATOM 4171 N N . GLU A 1 555 ? 27.490 2.804 19.697 1.00 94.06 555 GLU A N 1
ATOM 4172 C CA . GLU A 1 555 ? 28.361 1.628 19.742 1.00 94.06 555 GLU A CA 1
ATOM 4173 C C . GLU A 1 555 ? 29.066 1.513 21.095 1.00 94.06 555 GLU A C 1
ATOM 4175 O O . GLU A 1 555 ? 29.709 2.458 21.563 1.00 94.06 555 GLU A O 1
ATOM 4180 N N . VAL A 1 556 ? 28.986 0.332 21.704 1.00 94.06 556 VAL A N 1
ATOM 4181 C CA . VAL A 1 556 ? 29.674 -0.014 22.950 1.00 94.06 556 VAL A CA 1
ATOM 4182 C C . VAL A 1 556 ? 30.601 -1.204 22.720 1.00 94.06 556 VAL A C 1
ATOM 4184 O O . VAL A 1 556 ? 30.274 -2.127 21.974 1.00 94.06 556 VAL A O 1
ATOM 4187 N N . LYS A 1 557 ? 31.788 -1.159 23.330 1.00 85.81 557 LYS A N 1
ATOM 4188 C CA . LYS A 1 557 ? 32.851 -2.158 23.152 1.00 85.81 557 LYS A CA 1
ATOM 4189 C C . LYS A 1 557 ? 33.062 -2.993 24.404 1.00 85.81 557 LYS A C 1
ATOM 4191 O O . LYS A 1 557 ? 32.976 -2.422 25.516 1.00 85.81 557 LYS A O 1
#

Nearest PDB structures (foldseek):
  6f89-assembly1_A  TM=9.499E-01  e=6.611E-39  Pyrococcus abyssi GE5
  6f89-assembly2_B  TM=8.903E-01  e=2.668E-36  Pyrococcus abyssi GE5
  2hi0-assembly2_B  TM=9.465E-01  e=1.618E-20  Lactobacillus delbrueckii
  3d6j-assembly1_A  TM=9.252E-01  e=1.025E-14  Bacteroides fragilis NCTC 9343
  1kk9-assembly1_A  TM=8.676E-01  e=1.770E-12  Escherichia coli